Protein 5X83 (pdb70)

Foldseek 3Di:
DAAAEEFDDWDWDAEQFKIKIFTHHDPDPPDDFQWKKKAKDAVDRPPDIDTGGPPDGMDMGGRHHGFGKMKMKMWTGDPHGIYDIDIDIDTHHD/DDDFWPPWEWEADAQFKIKIFTHHPPDDVPFAKKKKKWKDQPPDDDPDIDIDIDRDRMDMGGRHQGQTKMKMWMWIDGDNDTDDIDDIYMYGYHAAAFAFFWPDWDWDADPPDGQKIKIFTGDGPRRRAQFAKKKKFKAQDPDDDRVPTDIDIGGSVDGMDMDHRHDAFGKMWMKMWTAHPHGTYDIDDIDIDTHHHPVVVD/DAAAAEFDDKDWDAEQFKIKIFTHHHPDPPDDFQWKKKAKDAVDRPPDIDIDGRPDGMDMGGRHHGFGKMKMKMWTGDPHGIYDIDIDIDTHHHD/DDFWDPWEWAADAQFKIKIFTDDVKKKKKWKDFPP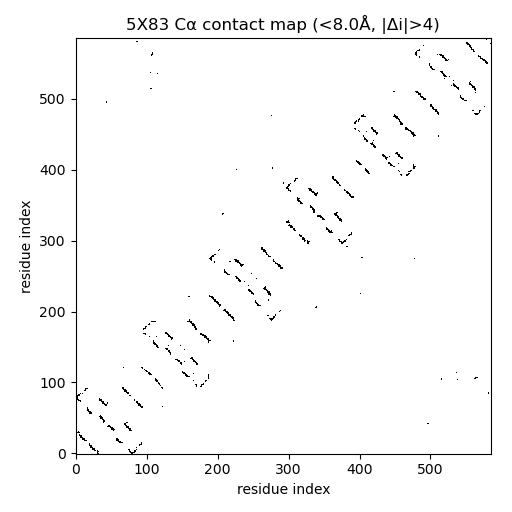DDDPDIDIDIDNDRMDMGGRHQGQGKMKMWMWMDDDNDIDDIDDIYIYHYHADAFAFFWPDWDWDADPPDAQKIKIFTHGGPRRRAQFAKKKKFKAQDDDDDRVPTDIDIGGSVDGMDMDHRHDAFGKMWIWMWTAHPHGTYDIDDIDIDTHYHPVVSDD

Nearest PDB structures (foldseek):
  5x83-assembly1_A  TM=1.005E+00  e=8.694E-17  Homo sapiens
  4plo-assembly1_B-2  TM=9.937E-01  e=1.028E-14  Mus musculus
  7ndg-assembly1_H  TM=9.822E-01  e=7.622E-13  Mus musculus
  7ne1-assembly1_B  TM=9.860E-01  e=5.764E-12  Mus musculus
  4pln-assembly1_D  TM=9.737E-01  e=3.431E-12  Mus musculus

Solvent-accessible surface area: 31955 Å² total; per-residue (Å²): 144,96,71,4,59,79,2,58,48,12,119,33,169,40,77,78,64,36,0,61,0,29,5,59,50,13,164,65,124,109,13,73,28,138,0,1,18,0,3,31,5,82,8,33,10,142,71,88,70,43,155,23,84,31,161,71,74,157,60,53,2,86,216,10,114,54,51,23,40,5,3,0,5,0,44,0,50,12,126,62,28,97,7,81,31,40,44,58,26,4,37,1,150,68,84,22,120,44,2,72,54,24,70,17,19,10,2,28,65,47,12,0,40,0,22,13,49,16,120,54,86,59,178,162,96,108,19,70,5,22,0,54,27,56,40,32,162,68,106,77,82,163,70,139,67,84,79,25,83,58,93,31,49,42,0,92,68,15,142,22,74,34,53,14,25,0,8,0,25,0,37,57,106,228,121,59,6,96,78,10,170,72,16,95,8,73,3,58,33,13,35,7,81,17,24,8,88,111,18,52,14,111,46,96,166,66,72,13,37,1,1,71,0,40,4,89,52,10,134,88,20,32,14,147,19,65,5,2,0,0,23,21,6,78,49,155,119,63,88,50,127,88,40,88,53,42,18,5,45,13,126,142,61,56,38,74,3,90,91,5,73,22,62,34,61,12,43,0,58,0,23,0,23,1,41,40,12,56,4,64,54,11,119,69,52,104,34,142,9,88,81,2,124,108,74,71,132,122,72,4,52,77,3,60,44,14,118,33,179,36,73,67,62,34,0,65,0,24,5,61,58,13,148,61,124,118,23,60,32,137,0,1,14,0,3,31,6,74,6,31,6,139,72,89,73,39,158,25,83,32,165,80,55,148,63,51,2,88,212,12,115,46,76,21,44,6,3,0,5,0,47,0,46,8,126,57,27,94,5,86,30,38,43,61,28,5,54,5,162,49,146,52,154,47,8,98,54,20,63,14,15,10,34,70,82,47,12,0,32,0,10,12,47,105,163,89,68,7,23,0,42,28,60,39,37,153,70,108,79,81,164,71,140,63,84,76,24,85,62,86,29,56,47,0,88,67,16,146,20,67,32,60,14,28,0,4,0,27,1,33,71,124,233,146,64,7,95,94,10,168,71,9,101,8,74,4,29,36,19,43,6,78,23,22,6,94,107,21,56,15,108,46,92,164,70,79,13,39,1,0,72,0,39,4,90,54,10,140,87,18,29,11,130,20,8,0,2,9,0,21,21,7,72,56,151,118,66,90,49,127,92,39,96,75,56,18,1,24,18,132,90,59,63,33,69,5,91,80,7,68,22,62,38,68,13,42,0,60,0,25,0,45,0,3,89,17,60,4,67,48,17,121,68,58,102,34,140,7,86,79,0,120,98,67,24,208

Structure (mmCIF, N/CA/C/O backbone):
data_5X83
#
_entry.id   5X83
#
_cell.length_a   53.459
_cell.length_b   126.971
_cell.length_c   57.162
_cell.angle_alpha   90.00
_cell.angle_beta   99.68
_cell.angle_gamma   90.00
#
_symmetry.space_group_name_H-M   'P 1 21 1'
#
loop_
_entity.id
_entity.type
_entity.pdbx_description
1 polymer 'Netrin receptor DCC'
2 polymer 'Netrin receptor DCC'
#
loop_
_atom_site.group_PDB
_atom_site.id
_atom_site.type_symbol
_atom_site.label_atom_id
_atom_site.label_alt_id
_atom_site.label_comp_id
_atom_site.label_asym_id
_atom_site.label_entity_id
_atom_site.label_seq_id
_atom_site.pdbx_PDB_ins_code
_atom_site.Cartn_x
_atom_site.Cartn_y
_atom_site.Cartn_z
_atom_site.occupancy
_atom_site.B_iso_or_equiv
_atom_site.auth_seq_id
_atom_site.auth_comp_id
_atom_site.auth_asym_id
_atom_site.auth_atom_id
_atom_site.pdbx_PDB_model_num
ATOM 1 N N . SER A 1 3 ? 30.179 39.224 84.046 1.00 56.25 723 SER A N 1
ATOM 2 C CA . SER A 1 3 ? 31.275 38.903 84.954 1.00 81.92 723 SER A CA 1
ATOM 3 C C . SER A 1 3 ? 31.452 37.394 85.103 1.00 106.34 723 SER A C 1
ATOM 4 O O . SER A 1 3 ? 32.474 36.927 85.606 1.00 110.12 723 SER A O 1
ATOM 7 N N . GLN A 1 4 ? 30.451 36.640 84.661 1.00 116.71 724 GLN A N 1
ATOM 8 C CA . GLN A 1 4 ? 30.480 35.183 84.750 1.00 113.29 724 GLN A CA 1
ATOM 9 C C . GLN A 1 4 ? 29.543 34.560 83.721 1.00 110.63 724 GLN A C 1
ATOM 10 O O . GLN A 1 4 ? 28.786 35.265 83.052 1.00 134.40 724 GLN A O 1
ATOM 16 N N . VAL A 1 5 ? 29.594 33.237 83.600 1.00 67.62 725 VAL A N 1
ATOM 17 C CA . VAL A 1 5 ? 28.765 32.521 82.637 1.00 55.48 725 VAL A CA 1
ATOM 18 C C . VAL A 1 5 ? 27.296 32.569 83.046 1.00 63.01 725 VAL A C 1
ATOM 19 O O . VAL A 1 5 ? 26.970 32.484 84.230 1.00 73.64 725 VAL A O 1
ATOM 23 N N . PRO A 1 6 ? 26.402 32.726 82.059 1.00 65.46 726 PRO A N 1
ATOM 24 C CA . PRO A 1 6 ? 24.968 32.882 82.317 1.00 71.16 726 PRO A CA 1
ATOM 25 C C . PRO A 1 6 ? 24.271 31.567 82.648 1.00 79.84 726 PRO A C 1
ATOM 26 O O . PRO A 1 6 ? 24.862 30.495 82.515 1.00 76.93 726 PRO A O 1
ATOM 30 N N . ASP A 1 7 ? 23.018 31.663 83.080 1.00 87.53 727 ASP A N 1
ATOM 31 C CA . ASP A 1 7 ? 22.242 30.490 83.456 1.00 90.42 727 ASP A CA 1
ATOM 32 C C . ASP A 1 7 ? 21.626 29.844 82.228 1.00 90.82 727 ASP A C 1
ATOM 33 O O . ASP A 1 7 ? 21.815 30.315 81.107 1.00 97.22 727 ASP A O 1
ATOM 38 N N . GLN A 1 8 ? 20.884 28.764 82.446 1.00 85.59 728 GLN A N 1
ATOM 39 C CA . GLN A 1 8 ? 20.130 28.144 81.370 1.00 73.29 728 GLN A CA 1
ATOM 40 C C . GLN A 1 8 ? 18.845 28.932 81.151 1.00 67.52 728 GLN A C 1
ATOM 41 O O . GLN A 1 8 ? 18.363 29.597 82.068 1.00 77.54 728 GLN A O 1
ATOM 47 N N . PRO A 1 9 ? 18.307 28.891 79.925 1.00 50.12 729 PRO A N 1
ATOM 48 C CA . PRO A 1 9 ? 17.062 29.612 79.643 1.00 46.19 729 PRO A CA 1
ATOM 49 C C . PRO A 1 9 ? 15.913 29.129 80.527 1.00 44.88 729 PRO A C 1
ATOM 50 O O . PRO A 1 9 ? 15.930 27.984 80.973 1.00 50.84 729 PRO A O 1
ATOM 54 N N . SER A 1 10 ? 14.932 29.994 80.769 1.00 51.04 730 SER A N 1
ATOM 55 C CA . SER A 1 10 ? 13.812 29.673 81.652 1.00 50.55 730 SER A CA 1
ATOM 56 C C . SER A 1 10 ? 12.866 28.630 81.058 1.00 52.70 730 SER A C 1
ATOM 57 O O . SER A 1 10 ? 12.555 27.630 81.705 1.00 58.64 730 SER A O 1
ATOM 60 N N . SER A 1 11 ? 12.403 28.867 79.834 1.00 44.49 731 SER A N 1
ATOM 61 C CA . SER A 1 11 ? 11.504 27.928 79.169 1.00 67.13 731 SER A CA 1
ATOM 62 C C . SER A 1 11 ? 11.838 27.778 77.689 1.00 66.28 731 SER A C 1
ATOM 63 O O . SER A 1 11 ? 12.264 28.734 77.044 1.00 66.31 731 SER A O 1
ATOM 66 N N . LEU A 1 12 ? 11.649 26.573 77.158 1.00 61.33 732 LEU A N 1
ATOM 67 C CA . LEU A 1 12 ? 11.859 26.329 75.734 1.00 58.30 732 LEU A CA 1
ATOM 68 C C . LEU A 1 12 ? 10.721 25.509 75.126 1.00 54.33 732 LEU A C 1
ATOM 69 O O . LEU A 1 12 ? 10.409 24.415 75.597 1.00 55.36 732 LEU A O 1
ATOM 74 N N . HIS A 1 13 ? 10.107 26.051 74.077 1.00 50.38 733 HIS A N 1
ATOM 75 C CA . HIS A 1 13 ? 9.031 25.366 73.367 1.00 65.86 733 HIS A CA 1
ATOM 76 C C . HIS A 1 13 ? 9.375 25.154 71.897 1.00 65.95 733 HIS A C 1
ATOM 77 O O . HIS A 1 13 ? 9.995 26.009 71.265 1.00 72.22 733 HIS A O 1
ATOM 84 N N . VAL A 1 14 ? 8.956 24.015 71.355 1.00 63.65 734 VAL A N 1
ATOM 85 C CA . VAL A 1 14 ? 9.181 23.709 69.947 1.00 56.79 734 VAL A CA 1
ATOM 86 C C . VAL A 1 14 ? 7.873 23.364 69.243 1.00 65.02 734 VAL A C 1
ATOM 87 O O . VAL A 1 14 ? 6.998 22.714 69.814 1.00 67.07 734 VAL A O 1
ATOM 91 N N . ARG A 1 15 ? 7.741 23.819 68.003 1.00 70.51 735 ARG A N 1
ATOM 92 C CA . ARG A 1 15 ? 6.552 23.544 67.212 1.00 76.93 735 ARG A CA 1
ATOM 93 C C . ARG A 1 15 ? 6.960 23.053 65.829 1.00 61.16 735 ARG A C 1
ATOM 94 O O . ARG A 1 15 ? 7.026 23.837 64.882 1.00 75.02 735 ARG A O 1
ATOM 102 N N . PRO A 1 16 ? 7.243 21.748 65.714 1.00 41.85 736 PRO A N 1
ATOM 103 C CA . PRO A 1 16 ? 7.725 21.143 64.467 1.00 47.96 736 PRO A CA 1
ATOM 104 C C . PRO A 1 16 ? 6.718 21.218 63.322 1.00 52.17 736 PRO A C 1
ATOM 105 O O . PRO A 1 16 ? 5.515 21.068 63.538 1.00 56.72 736 PRO A O 1
ATOM 109 N N . GLN A 1 17 ? 7.221 21.447 62.114 1.00 54.64 737 GLN A N 1
ATOM 110 C CA . GLN A 1 17 ? 6.389 21.467 60.918 1.00 62.39 737 GLN A CA 1
ATOM 111 C C . GLN A 1 17 ? 6.749 20.295 60.015 1.00 70.25 737 GLN A C 1
ATOM 112 O O . GLN A 1 17 ? 7.276 19.285 60.479 1.00 83.01 737 GLN A O 1
ATOM 118 N N . THR A 1 18 ? 6.462 20.430 58.725 1.00 73.19 738 THR A N 1
ATOM 119 C CA . THR A 1 18 ? 6.795 19.390 57.757 1.00 61.24 738 THR A CA 1
ATOM 120 C C . THR A 1 18 ? 8.247 19.494 57.292 1.00 55.99 738 THR A C 1
ATOM 121 O O . THR A 1 18 ? 8.841 18.508 56.860 1.00 49.25 738 THR A O 1
ATOM 125 N N . ASN A 1 19 ? 8.808 20.697 57.375 1.00 67.09 739 ASN A N 1
ATOM 126 C CA . ASN A 1 19 ? 10.198 20.934 57.001 1.00 65.37 739 ASN A CA 1
ATOM 127 C C . ASN A 1 19 ? 10.834 21.973 57.910 1.00 70.14 739 ASN A C 1
ATOM 128 O O . ASN A 1 19 ? 12.056 22.102 57.966 1.00 74.79 739 ASN A O 1
ATOM 133 N N . CYS A 1 20 ? 9.992 22.729 58.604 1.00 52.87 740 CYS A N 1
ATOM 134 C CA . CYS A 1 20 ? 10.469 23.724 59.550 1.00 43.38 740 CYS A CA 1
ATOM 135 C C . CYS A 1 20 ? 10.341 23.233 60.989 1.00 43.08 740 CYS A C 1
ATOM 136 O O . CYS A 1 20 ? 9.617 22.277 61.267 1.00 41.30 740 CYS A O 1
ATOM 139 N N . ILE A 1 21 ? 11.057 23.890 61.895 1.00 49.17 741 ILE A N 1
ATOM 140 C CA . ILE A 1 21 ? 10.856 23.716 63.331 1.00 48.32 741 ILE A CA 1
ATOM 141 C C . ILE A 1 21 ? 10.983 25.077 64.008 1.00 52.52 741 ILE A C 1
ATOM 142 O O . ILE A 1 21 ? 11.987 25.769 63.840 1.00 62.30 741 ILE A O 1
ATOM 147 N N . ILE A 1 22 ? 9.962 25.460 64.768 1.00 49.48 742 ILE A N 1
ATOM 148 C CA . ILE A 1 22 ? 9.923 26.782 65.387 1.00 63.91 742 ILE A CA 1
ATOM 149 C C . ILE A 1 22 ? 10.247 26.761 66.876 1.00 64.18 742 ILE A C 1
ATOM 150 O O . ILE A 1 22 ? 9.610 26.048 67.651 1.00 52.85 742 ILE A O 1
ATOM 155 N N . MET A 1 23 ? 11.234 27.555 67.273 1.00 62.04 743 MET A N 1
ATOM 156 C CA . MET A 1 23 ? 11.599 27.656 68.678 1.00 52.12 743 MET A CA 1
ATOM 157 C C . MET A 1 23 ? 11.072 28.937 69.306 1.00 60.06 743 MET A C 1
ATOM 158 O O . MET A 1 23 ? 11.077 29.999 68.683 1.00 44.14 743 MET A O 1
ATOM 163 N N . SER A 1 24 ? 10.627 28.827 70.550 1.00 63.26 744 SER A N 1
ATOM 164 C CA . SER A 1 24 ? 10.237 29.986 71.337 1.00 63.70 744 SER A CA 1
ATOM 165 C C . SER A 1 24 ? 10.765 29.814 72.754 1.00 55.52 744 SER A C 1
ATOM 166 O O . SER A 1 24 ? 10.470 28.822 73.419 1.00 68.23 744 SER A O 1
ATOM 169 N N . TRP A 1 25 ? 11.548 30.783 73.215 1.00 55.60 745 TRP A N 1
ATOM 170 C CA . TRP A 1 25 ? 12.147 30.687 74.537 1.00 54.89 745 TRP A CA 1
ATOM 171 C C . TRP A 1 25 ? 12.094 32.006 75.290 1.00 58.37 745 TRP A C 1
ATOM 172 O O . TRP A 1 25 ? 11.625 33.020 74.772 1.00 64.63 745 TRP A O 1
ATOM 183 N N . THR A 1 26 ? 12.585 31.974 76.523 1.00 61.96 746 THR A N 1
ATOM 184 C CA . THR A 1 26 ? 12.620 33.147 77.382 1.00 67.14 746 THR A CA 1
ATOM 185 C C . THR A 1 26 ? 13.960 33.189 78.122 1.00 65.15 746 THR A C 1
ATOM 186 O O . THR A 1 26 ? 14.515 32.143 78.462 1.00 44.89 746 THR A O 1
ATOM 190 N N . PRO A 1 27 ? 14.489 34.401 78.364 1.00 66.12 747 PRO A N 1
ATOM 191 C CA . PRO A 1 27 ? 15.802 34.605 78.992 1.00 71.11 747 PRO A CA 1
ATOM 192 C C . PRO A 1 27 ? 15.934 33.965 80.376 1.00 69.38 747 PRO A C 1
ATOM 193 O O . PRO A 1 27 ? 14.914 33.664 80.997 1.00 66.24 747 PRO A O 1
ATOM 197 N N . PRO A 1 28 ? 17.179 33.753 80.847 1.00 67.69 748 PRO A N 1
ATOM 198 C CA . PRO A 1 28 ? 17.435 33.160 82.165 1.00 69.92 748 PRO A CA 1
ATOM 199 C C . PRO A 1 28 ? 16.699 33.894 83.280 1.00 81.06 748 PRO A C 1
ATOM 200 O O . PRO A 1 28 ? 16.491 35.104 83.186 1.00 81.32 748 PRO A O 1
ATOM 204 N N . LEU A 1 29 ? 16.310 33.163 84.320 1.00 85.60 749 LEU A N 1
ATOM 205 C CA . LEU A 1 29 ? 15.531 33.738 85.410 1.00 84.36 749 LEU A CA 1
ATOM 206 C C . LEU A 1 29 ? 16.335 34.761 86.214 1.00 87.66 749 LEU A C 1
ATOM 207 O O . LEU A 1 29 ? 15.766 35.584 86.925 1.00 80.13 749 LEU A O 1
ATOM 212 N N . ASN A 1 30 ? 17.657 34.719 86.088 1.00 91.65 750 ASN A N 1
ATOM 213 C CA . ASN A 1 30 ? 18.513 35.671 86.786 1.00 100.49 750 ASN A CA 1
ATOM 214 C C . ASN A 1 30 ? 18.970 36.807 85.873 1.00 103.14 750 ASN A C 1
ATOM 215 O O . ASN A 1 30 ? 19.788 36.596 84.978 1.00 111.72 750 ASN A O 1
ATOM 220 N N . PRO A 1 31 ? 18.433 38.018 86.090 1.00 90.57 751 PRO A N 1
ATOM 221 C CA . PRO A 1 31 ? 18.707 39.167 85.219 1.00 82.17 751 PRO A CA 1
ATOM 222 C C . PRO A 1 31 ? 20.063 39.832 85.466 1.00 92.24 751 PRO A C 1
ATOM 223 O O . PRO A 1 31 ? 20.512 40.608 84.622 1.00 80.45 751 PRO A O 1
ATOM 227 N N . ASN A 1 32 ? 20.700 39.537 86.596 1.00 112.82 752 ASN A N 1
ATOM 228 C CA . ASN A 1 32 ? 21.962 40.185 86.954 1.00 123.16 752 ASN A CA 1
ATOM 229 C C . ASN A 1 32 ? 23.093 39.844 85.983 1.00 119.17 752 ASN A C 1
ATOM 230 O O . ASN A 1 32 ? 23.910 40.700 85.639 1.00 117.93 752 ASN A O 1
ATOM 235 N N . ILE A 1 33 ? 23.137 38.587 85.552 1.00 104.54 753 ILE A N 1
ATOM 236 C CA . ILE A 1 33 ? 24.178 38.113 84.648 1.00 86.91 753 ILE A CA 1
ATOM 237 C C . ILE A 1 33 ? 23.912 38.574 83.220 1.00 75.88 753 ILE A C 1
ATOM 238 O O . ILE A 1 33 ? 22.807 38.420 82.700 1.00 68.35 753 ILE A O 1
ATOM 243 N N . VAL A 1 34 ? 24.937 39.136 82.590 1.00 73.03 754 VAL A N 1
ATOM 244 C CA . VAL A 1 34 ? 24.800 39.680 81.247 1.00 74.45 754 VAL A CA 1
ATOM 245 C C . VAL A 1 34 ? 24.686 38.570 80.208 1.00 85.05 754 VAL A C 1
ATOM 246 O O . VAL A 1 34 ? 25.377 37.556 80.288 1.00 86.69 754 VAL A O 1
ATOM 250 N N . VAL A 1 35 ? 23.798 38.770 79.238 1.00 82.12 755 VAL A N 1
ATOM 251 C CA . VAL A 1 35 ? 23.620 37.822 78.147 1.00 77.98 755 VAL A CA 1
ATOM 252 C C . VAL A 1 35 ? 23.902 38.511 76.815 1.00 73.21 755 VAL A C 1
ATOM 253 O O . VAL A 1 35 ? 23.233 39.480 76.457 1.00 72.45 755 VAL A O 1
ATOM 257 N N . ARG A 1 36 ? 24.893 38.007 76.086 1.00 61.79 756 ARG A N 1
ATOM 258 C CA . ARG A 1 36 ? 25.289 38.605 74.815 1.00 64.94 756 ARG A CA 1
ATOM 259 C C . ARG A 1 36 ? 24.480 38.046 73.650 1.00 70.54 756 ARG A C 1
ATOM 260 O O . ARG A 1 36 ? 24.413 38.652 72.579 1.00 70.41 756 ARG A O 1
ATOM 268 N N . GLY A 1 37 ? 23.866 36.887 73.861 1.00 73.98 757 GLY A N 1
ATOM 269 C CA . GLY A 1 37 ? 23.088 36.241 72.821 1.00 71.10 757 GLY A CA 1
ATOM 270 C C . GLY A 1 37 ? 22.775 34.795 73.153 1.00 59.25 757 GLY A C 1
ATOM 271 O O . GLY A 1 37 ? 23.010 34.337 74.271 1.00 63.86 757 GLY A O 1
ATOM 272 N N . TYR A 1 38 ? 22.244 34.070 72.176 1.00 51.05 758 TYR A N 1
ATOM 273 C CA . TYR A 1 38 ? 21.922 32.665 72.374 1.00 44.37 758 TYR A CA 1
ATOM 274 C C . TYR A 1 38 ? 22.533 31.838 71.255 1.00 49.64 758 TYR A C 1
ATOM 275 O O . TYR A 1 38 ? 22.610 32.287 70.113 1.00 57.82 758 TYR A O 1
ATOM 284 N N . ILE A 1 39 ? 22.976 30.633 71.590 1.00 48.22 759 ILE A N 1
ATOM 285 C CA . ILE A 1 39 ? 23.543 29.739 70.593 1.00 43.94 759 ILE A CA 1
ATOM 286 C C . ILE A 1 39 ? 22.663 28.502 70.440 1.00 38.58 759 ILE A C 1
ATOM 287 O O . ILE A 1 39 ? 22.491 27.716 71.372 1.00 50.81 759 ILE A O 1
ATOM 292 N N . ILE A 1 40 ? 22.097 28.346 69.250 1.00 44.34 760 ILE A N 1
ATOM 293 C CA . ILE A 1 40 ? 21.203 27.234 68.962 1.00 48.46 760 ILE A CA 1
ATOM 294 C C . ILE A 1 40 ? 21.953 26.107 68.265 1.00 43.23 760 ILE A C 1
ATOM 295 O O . ILE A 1 40 ? 22.801 26.354 67.407 1.00 36.33 760 ILE A O 1
ATOM 300 N N . GLY A 1 41 ? 21.647 24.870 68.638 1.00 35.97 761 GLY A N 1
ATOM 301 C CA . GLY A 1 41 ? 22.219 23.726 67.956 1.00 40.81 761 GLY A CA 1
ATOM 302 C C . GLY A 1 41 ? 21.156 22.699 67.628 1.00 34.57 761 GLY A C 1
ATOM 303 O O . GLY A 1 41 ? 20.240 22.467 68.419 1.00 34.95 761 GLY A O 1
ATOM 304 N N . TYR A 1 42 ? 21.288 22.071 66.463 1.00 33.91 762 TYR A N 1
ATOM 305 C CA . TYR A 1 42 ? 20.341 21.050 66.038 1.00 33.24 762 TYR A CA 1
ATOM 306 C C . TYR A 1 42 ? 20.974 20.052 65.078 1.00 34.44 762 TYR A C 1
ATOM 307 O O . TYR A 1 42 ? 21.993 20.336 64.446 1.00 42.11 762 TYR A O 1
ATOM 316 N N . GLY A 1 43 ? 20.358 18.878 64.986 1.00 34.03 763 GLY A N 1
ATOM 317 C CA . GLY A 1 43 ? 20.815 17.814 64.112 1.00 42.50 763 GLY A CA 1
ATOM 318 C C . GLY A 1 43 ? 19.915 16.611 64.312 1.00 43.90 763 GLY A C 1
ATOM 319 O O . GLY A 1 43 ? 18.925 16.696 65.038 1.00 36.40 763 GLY A O 1
ATOM 320 N N . VAL A 1 44 ? 20.253 15.489 63.684 1.00 47.59 764 VAL A N 1
ATOM 321 C CA . VAL A 1 44 ? 19.545 14.242 63.946 1.00 43.35 764 VAL A CA 1
ATOM 322 C C . VAL A 1 44 ? 20.318 13.418 64.972 1.00 34.02 764 VAL A C 1
ATOM 323 O O . VAL A 1 44 ? 21.452 13.009 64.722 1.00 42.51 764 VAL A O 1
ATOM 327 N N . GLY A 1 45 ? 19.706 13.195 66.133 1.00 34.72 765 GLY A N 1
ATOM 328 C CA . GLY A 1 45 ? 20.337 12.439 67.203 1.00 30.43 765 GLY A CA 1
ATOM 329 C C . GLY A 1 45 ? 21.558 13.101 67.818 1.00 35.30 765 GLY A C 1
ATOM 330 O O . GLY A 1 45 ? 22.303 12.464 68.568 1.00 37.11 765 GLY A O 1
ATOM 331 N N . SER A 1 46 ? 21.759 14.379 67.508 1.00 43.89 766 SER A N 1
ATOM 332 C CA . SER A 1 46 ? 22.918 15.129 67.985 1.00 35.30 766 SER A CA 1
ATOM 333 C C . SER A 1 46 ? 22.718 16.621 67.750 1.00 38.48 766 SER A C 1
ATOM 334 O O . SER A 1 46 ? 22.269 17.023 66.683 1.00 45.38 766 SER A O 1
ATOM 337 N N . PRO A 1 47 ? 23.041 17.448 68.753 1.00 44.59 767 PRO A N 1
ATOM 338 C CA . PRO A 1 47 ? 22.905 18.899 68.619 1.00 48.23 767 PRO A CA 1
ATOM 339 C C . PRO A 1 47 ? 24.201 19.558 68.160 1.00 60.05 767 PRO A C 1
ATOM 340 O O . PRO A 1 47 ? 24.323 20.781 68.228 1.00 82.20 767 PRO A O 1
ATOM 344 N N . TYR A 1 48 ? 25.151 18.754 67.695 1.00 33.86 768 TYR A N 1
ATOM 345 C CA . TYR A 1 48 ? 26.450 19.269 67.278 1.00 34.28 768 TYR A CA 1
ATOM 346 C C . TYR A 1 48 ? 26.524 19.452 65.767 1.00 44.14 768 TYR A C 1
ATOM 347 O O . TYR A 1 48 ? 27.461 20.065 65.256 1.00 59.89 768 TYR A O 1
ATOM 356 N N . ALA A 1 49 ? 25.531 18.922 65.059 1.00 33.14 769 ALA A N 1
ATOM 357 C CA . ALA A 1 49 ? 25.530 18.931 63.600 1.00 56.93 769 ALA A CA 1
ATOM 358 C C . ALA A 1 49 ? 25.471 20.347 63.026 1.00 56.42 769 ALA A C 1
ATOM 359 O O . ALA A 1 49 ? 26.251 20.699 62.141 1.00 63.01 769 ALA A O 1
ATOM 361 N N . GLU A 1 50 ? 24.541 21.152 63.529 1.00 46.95 770 GLU A N 1
ATOM 362 C CA . GLU A 1 50 ? 24.366 22.517 63.042 1.00 50.61 770 GLU A CA 1
ATOM 363 C C . GLU A 1 50 ? 24.341 23.511 64.197 1.00 50.84 770 GLU A C 1
ATOM 364 O O . GLU A 1 50 ? 23.798 23.219 65.260 1.00 61.06 770 GLU A O 1
ATOM 370 N N . THR A 1 51 ? 24.925 24.687 63.986 1.00 35.33 771 THR A N 1
ATOM 371 C CA . THR A 1 51 ? 25.013 25.685 65.046 1.00 43.86 771 THR A CA 1
ATOM 372 C C . THR A 1 51 ? 24.849 27.114 64.528 1.00 41.50 771 THR A C 1
ATOM 373 O O . THR A 1 51 ? 25.578 27.551 63.636 1.00 36.29 771 THR A O 1
ATOM 377 N N . VAL A 1 52 ? 23.874 27.830 65.084 1.00 40.30 772 VAL A N 1
ATOM 378 C CA . VAL A 1 52 ? 23.697 29.250 64.793 1.00 46.45 772 VAL A CA 1
ATOM 379 C C . VAL A 1 52 ? 23.684 30.046 66.097 1.00 37.72 772 VAL A C 1
ATOM 380 O O . VAL A 1 52 ? 23.255 29.547 67.137 1.00 37.77 772 VAL A O 1
ATOM 384 N N . ARG A 1 53 ? 24.178 31.276 66.046 1.00 38.39 773 ARG A N 1
ATOM 385 C CA . ARG A 1 53 ? 24.161 32.148 67.214 1.00 42.23 773 ARG A CA 1
ATOM 386 C C . ARG A 1 53 ? 23.366 33.411 66.912 1.00 46.33 773 ARG A C 1
ATOM 387 O O . ARG A 1 53 ? 23.583 34.063 65.890 1.00 39.58 773 ARG A O 1
ATOM 395 N N . VAL A 1 54 ? 22.447 33.754 67.809 1.00 49.19 774 VAL A N 1
ATOM 396 C CA . VAL A 1 54 ? 21.522 34.853 67.568 1.00 56.54 774 VAL A CA 1
ATOM 397 C C . VAL A 1 54 ? 21.592 35.936 68.640 1.00 57.43 774 VAL A C 1
ATOM 398 O O . VAL A 1 54 ? 22.310 35.806 69.632 1.00 41.76 774 VAL A O 1
ATOM 402 N N . ASP A 1 55 ? 20.824 37.001 68.427 1.00 64.19 775 ASP A N 1
ATOM 403 C CA . ASP A 1 55 ? 20.841 38.175 69.294 1.00 68.45 775 ASP A CA 1
ATOM 404 C C . ASP A 1 55 ? 20.211 37.894 70.657 1.00 71.08 775 ASP A C 1
ATOM 405 O O . ASP A 1 55 ? 19.349 37.026 70.791 1.00 76.84 775 ASP A O 1
ATOM 410 N N . SER A 1 56 ? 20.654 38.642 71.663 1.00 59.00 776 SER A N 1
ATOM 411 C CA . SER A 1 56 ? 20.143 38.514 73.025 1.00 53.23 776 SER A CA 1
ATOM 412 C C . SER A 1 56 ? 18.671 38.907 73.135 1.00 46.97 776 SER A C 1
ATOM 413 O O . SER A 1 56 ? 18.008 38.590 74.123 1.00 49.54 776 SER A O 1
ATOM 416 N N . LYS A 1 57 ? 18.165 39.602 72.122 1.00 47.97 777 LYS A N 1
ATOM 417 C CA . LYS A 1 57 ? 16.803 40.120 72.163 1.00 55.58 777 LYS A CA 1
ATOM 418 C C . LYS A 1 57 ? 15.832 39.235 71.376 1.00 54.86 777 LYS A C 1
ATOM 419 O O . LYS A 1 57 ? 14.648 39.547 71.268 1.00 57.75 777 LYS A O 1
ATOM 425 N N . GLN A 1 58 ? 16.325 38.123 70.842 1.00 62.29 778 GLN A N 1
ATOM 426 C CA . GLN A 1 58 ? 15.459 37.217 70.095 1.00 61.23 778 GLN A CA 1
ATOM 427 C C . GLN A 1 58 ? 14.798 36.191 71.005 1.00 54.51 778 GLN A C 1
ATOM 428 O O . GLN A 1 58 ? 15.427 35.652 71.916 1.00 42.52 778 GLN A O 1
ATOM 434 N N . ARG A 1 59 ? 13.521 35.927 70.750 1.00 56.41 779 ARG A N 1
ATOM 435 C CA . ARG A 1 59 ? 12.779 34.937 71.516 1.00 56.25 779 ARG A CA 1
ATOM 436 C C . ARG A 1 59 ? 12.216 33.869 70.587 1.00 41.29 779 ARG A C 1
ATOM 437 O O . ARG A 1 59 ? 11.766 32.818 71.038 1.00 42.75 779 ARG A O 1
ATOM 445 N N . TYR A 1 60 ? 12.245 34.150 69.288 1.00 40.84 780 TYR A N 1
ATOM 446 C CA . TYR A 1 60 ? 11.725 33.229 68.283 1.00 40.04 780 TYR A CA 1
ATOM 447 C C . TYR A 1 60 ? 12.763 32.933 67.212 1.00 49.47 780 TYR A C 1
ATOM 448 O O . TYR A 1 60 ? 13.466 33.833 66.751 1.00 52.27 780 TYR A O 1
ATOM 457 N N . TYR A 1 61 ? 12.859 31.668 66.818 1.00 38.49 781 TYR A N 1
ATOM 458 C CA . TYR A 1 61 ? 13.725 31.285 65.712 1.00 37.81 781 TYR A CA 1
ATOM 459 C C . TYR A 1 61 ? 13.085 30.179 64.883 1.00 37.11 781 TYR A C 1
ATOM 460 O O . TYR A 1 61 ? 12.504 29.238 65.422 1.00 36.89 781 TYR A O 1
ATOM 469 N N . SER A 1 62 ? 13.199 30.299 63.566 1.00 36.81 782 SER A N 1
ATOM 470 C CA . SER A 1 62 ? 12.618 29.322 62.661 1.00 53.93 782 SER A CA 1
ATOM 471 C C . SER A 1 62 ? 13.713 28.514 61.977 1.00 55.94 782 SER A C 1
ATOM 472 O O . SER A 1 62 ? 14.508 29.056 61.209 1.00 51.74 782 SER A O 1
ATOM 475 N N . ILE A 1 63 ? 13.755 27.216 62.262 1.00 59.49 783 ILE A N 1
ATOM 476 C CA . ILE A 1 63 ? 14.739 26.339 61.643 1.00 51.57 783 ILE A CA 1
ATOM 477 C C . ILE A 1 63 ? 14.211 25.838 60.307 1.00 60.70 783 ILE A C 1
ATOM 478 O O . ILE A 1 63 ? 13.129 25.261 60.234 1.00 68.82 783 ILE A O 1
ATOM 483 N N . GLU A 1 64 ? 14.986 26.060 59.251 1.00 58.16 784 GLU A N 1
ATOM 484 C CA . GLU A 1 64 ? 14.535 25.779 57.895 1.00 60.12 784 GLU A CA 1
ATOM 485 C C . GLU A 1 64 ? 15.315 24.631 57.262 1.00 56.75 784 GLU A C 1
ATOM 486 O O . GLU A 1 64 ? 16.345 24.203 57.788 1.00 47.82 784 GLU A O 1
ATOM 492 N N . ARG A 1 65 ? 14.803 24.141 56.135 1.00 60.92 785 ARG A N 1
ATOM 493 C CA . ARG A 1 65 ? 15.491 23.152 55.307 1.00 55.62 785 ARG A CA 1
ATOM 494 C C . ARG A 1 65 ? 15.792 21.842 56.038 1.00 44.05 785 ARG A C 1
ATOM 495 O O . ARG A 1 65 ? 16.809 21.201 55.777 1.00 38.53 785 ARG A O 1
ATOM 503 N N . LEU A 1 66 ? 14.908 21.453 56.951 1.00 58.51 786 LEU A N 1
ATOM 504 C CA . LEU A 1 66 ? 15.033 20.171 57.643 1.00 62.98 786 LEU A CA 1
ATOM 505 C C . LEU A 1 66 ? 14.393 19.035 56.848 1.00 77.50 786 LEU A C 1
ATOM 506 O O . LEU A 1 66 ? 13.461 19.257 56.074 1.00 8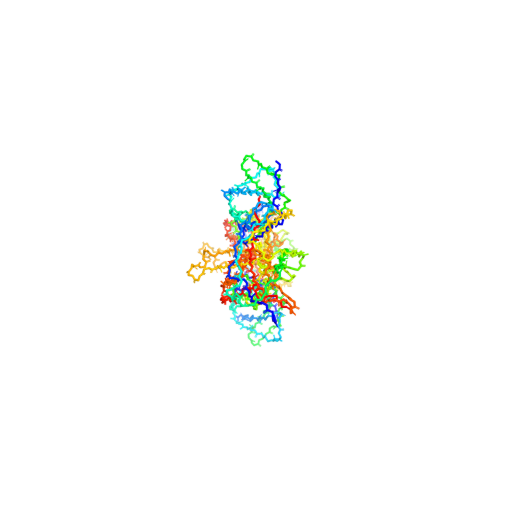6.85 786 LEU A O 1
ATOM 511 N N . GLU A 1 67 ? 14.893 17.818 57.049 1.00 74.93 787 GLU A N 1
ATOM 512 C CA . GLU A 1 67 ? 14.366 16.645 56.357 1.00 67.20 787 GLU A CA 1
ATOM 513 C C . GLU A 1 67 ? 13.050 16.204 56.983 1.00 63.15 787 GLU A C 1
ATOM 514 O O . GLU A 1 67 ? 12.897 16.219 58.204 1.00 66.25 787 GLU A O 1
ATOM 520 N N . SER A 1 68 ? 12.105 15.805 56.138 1.00 64.65 788 SER A N 1
ATOM 521 C CA . SER A 1 68 ? 10.785 15.391 56.598 1.00 46.76 788 SER A CA 1
ATOM 522 C C . SER A 1 68 ? 10.818 14.068 57.356 1.00 47.25 788 SER A C 1
ATOM 523 O O . SER A 1 68 ? 11.600 13.176 57.029 1.00 50.95 788 SER A O 1
ATOM 526 N N . SER A 1 69 ? 9.959 13.958 58.367 1.00 66.47 789 SER A N 1
ATOM 527 C CA . SER A 1 69 ? 9.826 12.749 59.181 1.00 63.58 789 SER A CA 1
ATOM 528 C C . SER A 1 69 ? 11.147 12.274 59.780 1.00 62.06 789 SER A C 1
ATOM 529 O O . SER A 1 69 ? 11.639 11.199 59.438 1.00 77.71 789 SER A O 1
ATOM 532 N N . SER A 1 70 ? 11.716 13.072 60.677 1.00 47.60 790 SER A N 1
ATOM 533 C CA . SER A 1 70 ? 12.970 12.708 61.328 1.00 33.47 790 SER A CA 1
ATOM 534 C C . SER A 1 70 ? 12.996 13.165 62.785 1.00 29.47 790 SER A C 1
ATOM 535 O O . SER A 1 70 ? 12.298 14.107 63.159 1.00 33.39 790 SER A O 1
ATOM 538 N N . HIS A 1 71 ? 13.807 12.494 63.600 1.00 47.19 791 HIS A N 1
ATOM 539 C CA . HIS A 1 71 ? 13.916 12.812 65.023 1.00 40.23 791 HIS A CA 1
ATOM 540 C C . HIS A 1 71 ? 15.074 13.767 65.287 1.00 41.88 791 HIS A C 1
ATOM 541 O O . HIS A 1 71 ? 16.234 13.353 65.330 1.00 44.29 791 HIS A O 1
ATOM 548 N N . TYR A 1 72 ? 14.751 15.043 65.478 1.00 35.14 792 TYR A N 1
ATOM 549 C CA . TYR A 1 72 ? 15.768 16.064 65.695 1.00 32.45 792 TYR A CA 1
ATOM 550 C C . TYR A 1 72 ? 16.004 16.351 67.174 1.00 36.36 792 TYR A C 1
ATOM 551 O O . TYR A 1 72 ? 15.101 16.220 67.999 1.00 31.85 792 TYR A O 1
ATOM 560 N N . VAL A 1 73 ? 17.232 16.743 67.497 1.00 40.35 793 VAL A N 1
ATOM 561 C CA . VAL A 1 73 ? 17.595 17.127 68.855 1.00 32.51 793 VAL A CA 1
ATOM 562 C C . VAL A 1 73 ? 18.053 18.578 68.859 1.00 41.81 793 VAL A C 1
ATOM 563 O O . VAL A 1 73 ? 18.965 18.949 68.123 1.00 48.04 793 VAL A O 1
ATOM 567 N N . ILE A 1 74 ? 17.423 19.396 69.696 1.00 45.52 794 ILE A N 1
ATOM 568 C CA . ILE A 1 74 ? 17.696 20.827 69.706 1.00 34.34 794 ILE A CA 1
ATOM 569 C C . ILE A 1 74 ? 18.258 21.290 71.044 1.00 35.18 794 ILE A C 1
ATOM 570 O O . ILE A 1 74 ? 17.695 20.998 72.096 1.00 38.26 794 ILE A O 1
ATOM 575 N N . SER A 1 75 ? 19.371 22.012 70.998 1.00 35.53 795 SER A N 1
ATOM 576 C CA . SER A 1 75 ? 19.960 22.580 72.202 1.00 36.44 795 SER A CA 1
ATOM 577 C C . SER A 1 75 ? 19.852 24.097 72.162 1.00 57.04 795 SER A C 1
ATOM 578 O O . SER A 1 75 ? 19.759 24.691 71.089 1.00 56.63 795 SER A O 1
ATOM 581 N N . LEU A 1 76 ? 19.870 24.720 73.334 1.00 63.84 796 LEU A N 1
ATOM 582 C CA . LEU A 1 76 ? 19.825 26.172 73.422 1.00 49.07 796 LEU A CA 1
ATOM 583 C C . LEU A 1 76 ? 20.613 26.659 74.627 1.00 47.93 796 LEU A C 1
ATOM 584 O O . LEU A 1 76 ? 20.325 26.282 75.762 1.00 56.78 796 LEU A O 1
ATOM 589 N N . LYS A 1 77 ? 21.605 27.505 74.376 1.00 40.09 797 LYS A N 1
ATOM 590 C CA . LYS A 1 77 ? 22.428 28.042 75.447 1.00 46.93 797 LYS A CA 1
ATOM 591 C C . LYS A 1 77 ? 22.576 29.548 75.315 1.00 54.84 797 LYS A C 1
ATOM 592 O O . LYS A 1 77 ? 22.611 30.086 74.209 1.00 59.84 797 LYS A O 1
ATOM 598 N N . ALA A 1 78 ? 22.672 30.221 76.454 1.00 53.88 798 ALA A N 1
ATOM 599 C CA . ALA A 1 78 ? 22.972 31.641 76.468 1.00 59.03 798 ALA A CA 1
ATOM 600 C C . ALA A 1 78 ? 24.463 31.791 76.734 1.00 58.51 798 ALA A C 1
ATOM 601 O O . ALA A 1 78 ? 25.059 30.959 77.423 1.00 59.19 798 ALA A O 1
ATOM 603 N N . PHE A 1 79 ? 25.069 32.837 76.182 1.00 51.37 799 PHE A N 1
ATOM 604 C CA . PHE A 1 79 ? 26.501 33.040 76.355 1.00 48.43 799 PHE A CA 1
ATOM 605 C C . PHE A 1 79 ? 26.856 34.506 76.564 1.00 50.08 799 PHE A C 1
ATOM 606 O O . PHE A 1 79 ? 26.117 35.406 76.160 1.00 58.60 799 PHE A O 1
ATOM 614 N N . ASN A 1 80 ? 27.994 34.728 77.212 1.00 51.74 800 ASN A N 1
ATOM 615 C CA . ASN A 1 80 ? 28.562 36.061 77.368 1.00 48.60 800 ASN A CA 1
ATOM 616 C C . ASN A 1 80 ? 30.087 36.015 77.353 1.00 49.83 800 ASN A C 1
ATOM 617 O O . ASN A 1 80 ? 30.680 34.987 77.025 1.00 64.09 800 ASN A O 1
ATOM 622 N N . ASN A 1 81 ? 30.713 37.129 77.717 1.00 49.89 801 ASN A N 1
ATOM 623 C CA . ASN A 1 81 ? 32.158 37.275 77.601 1.00 63.36 801 ASN A CA 1
ATOM 624 C C . ASN A 1 81 ? 32.964 36.277 78.436 1.00 67.97 801 ASN A C 1
ATOM 625 O O . ASN A 1 81 ? 34.151 36.070 78.183 1.00 66.34 801 ASN A O 1
ATOM 630 N N . ALA A 1 82 ? 32.326 35.666 79.428 1.00 75.70 802 ALA A N 1
ATOM 631 C CA . ALA A 1 82 ? 32.990 34.662 80.258 1.00 76.12 802 ALA A CA 1
ATOM 632 C C . ALA A 1 82 ? 33.084 33.294 79.581 1.00 73.84 802 ALA A C 1
ATOM 633 O O . ALA A 1 82 ? 34.125 32.637 79.633 1.00 78.40 802 ALA A O 1
ATOM 635 N N . GLY A 1 83 ? 31.997 32.873 78.942 1.00 68.52 803 GLY A N 1
ATOM 636 C CA . GLY A 1 83 ? 31.923 31.547 78.356 1.00 69.64 803 GLY A CA 1
ATOM 637 C C . GLY A 1 83 ? 30.506 31.171 77.965 1.00 74.69 803 GLY A C 1
ATOM 638 O O . GLY A 1 83 ? 29.689 32.038 77.653 1.00 46.81 803 GLY A O 1
ATOM 639 N N . GLU A 1 84 ? 30.215 29.874 77.981 1.00 83.11 804 GLU A N 1
ATOM 640 C CA . GLU A 1 84 ? 28.881 29.384 77.653 1.00 76.78 804 GLU A CA 1
ATOM 641 C C . GLU A 1 84 ? 28.219 28.757 78.875 1.00 73.67 804 GLU A C 1
ATOM 642 O O . GLU A 1 84 ? 28.885 28.132 79.699 1.00 77.28 804 GLU A O 1
ATOM 648 N N . GLY A 1 85 ? 26.905 28.928 78.985 1.00 71.87 805 GLY A N 1
ATOM 649 C CA . GLY A 1 85 ? 26.155 28.399 80.111 1.00 70.13 805 GLY A CA 1
ATOM 650 C C . GLY A 1 85 ? 25.633 26.996 79.870 1.00 66.97 805 GLY A C 1
ATOM 651 O O . GLY A 1 85 ? 25.692 26.488 78.751 1.00 62.29 805 GLY A O 1
ATOM 652 N N . VAL A 1 86 ? 25.127 26.370 80.930 1.00 70.39 806 VAL A N 1
ATOM 653 C CA . VAL A 1 86 ? 24.506 25.050 80.838 1.00 65.41 806 VAL A CA 1
ATOM 654 C C . VAL A 1 86 ? 23.333 25.066 79.853 1.00 56.04 806 VAL A C 1
ATOM 655 O O . VAL A 1 86 ? 22.495 25.968 79.891 1.00 52.99 806 VAL A O 1
ATOM 659 N N . PRO A 1 87 ? 23.287 24.076 78.947 1.00 51.17 807 PRO A N 1
ATOM 660 C CA . PRO A 1 87 ? 22.281 24.069 77.879 1.00 53.30 807 PRO A CA 1
ATOM 661 C C . PRO A 1 87 ? 20.922 23.520 78.308 1.00 48.50 807 PRO A C 1
ATOM 662 O O . PRO A 1 87 ? 20.823 22.787 79.291 1.00 54.22 807 PRO A O 1
ATOM 666 N N . LEU A 1 88 ? 19.888 23.888 77.558 1.00 51.64 808 LEU A N 1
ATOM 667 C CA . LEU A 1 88 ? 18.580 23.252 77.655 1.00 56.09 808 LEU A CA 1
ATOM 668 C C . LEU A 1 88 ? 18.375 22.362 76.438 1.00 61.40 808 LEU A C 1
ATOM 669 O O . LEU A 1 88 ? 18.739 22.736 75.324 1.00 72.24 808 LEU A O 1
ATOM 674 N N . TYR A 1 89 ? 17.800 21.185 76.649 1.00 61.76 809 TYR A N 1
ATOM 675 C CA . TYR A 1 89 ? 17.584 20.251 75.552 1.00 37.23 809 TYR A CA 1
ATOM 676 C C . TYR A 1 89 ? 16.103 19.994 75.297 1.00 36.94 809 TYR A C 1
ATOM 677 O O . TYR A 1 89 ? 15.297 19.977 76.225 1.00 67.84 809 TYR A O 1
ATOM 686 N N . GLU A 1 90 ? 15.756 19.790 74.030 1.00 36.10 810 GLU A N 1
ATOM 687 C CA . GLU A 1 90 ? 14.378 19.522 73.633 1.00 39.03 810 GLU A CA 1
ATOM 688 C C . GLU A 1 90 ? 14.341 18.619 72.405 1.00 34.80 810 GLU A C 1
ATOM 689 O O . GLU A 1 90 ? 15.059 18.847 71.433 1.00 34.36 810 GLU A O 1
ATOM 695 N N . SER A 1 91 ? 13.514 17.582 72.461 1.00 42.51 811 SER A N 1
ATOM 696 C CA . SER A 1 91 ? 13.343 16.686 71.326 1.00 46.94 811 SER A CA 1
ATOM 697 C C . SER A 1 91 ? 12.159 17.107 70.460 1.00 40.32 811 SER A C 1
ATOM 698 O O . SER A 1 91 ? 11.083 17.414 70.974 1.00 51.41 811 SER A O 1
ATOM 701 N N . ALA A 1 92 ? 12.361 17.125 69.148 1.00 32.90 812 ALA A N 1
ATOM 702 C CA . ALA A 1 92 ? 11.297 17.485 68.218 1.00 32.85 812 ALA A CA 1
ATOM 703 C C . ALA A 1 92 ? 11.312 16.574 66.995 1.00 45.65 812 ALA A C 1
ATOM 704 O O . ALA A 1 92 ? 12.371 16.286 66.437 1.00 49.45 812 ALA A O 1
ATOM 706 N N . THR A 1 93 ? 10.133 16.120 66.584 1.00 31.98 813 THR A N 1
ATOM 707 C CA . THR A 1 93 ? 10.021 15.219 65.443 1.00 56.89 813 THR A CA 1
ATOM 708 C C . THR A 1 93 ? 9.278 15.873 64.280 1.00 45.62 813 THR A C 1
ATOM 709 O O . THR A 1 93 ? 8.174 16.392 64.448 1.00 47.87 813 THR A O 1
ATOM 713 N N . THR A 1 94 ? 9.896 15.851 63.103 1.00 31.05 814 THR A N 1
ATOM 714 C CA . THR A 1 94 ? 9.302 16.438 61.906 1.00 39.55 814 THR A CA 1
ATOM 715 C C . THR A 1 94 ? 8.106 15.623 61.415 1.00 50.43 814 THR A C 1
ATOM 716 O O . THR A 1 94 ? 8.122 14.392 61.473 1.00 55.10 814 THR A O 1
ATOM 720 N N . ARG A 1 95 ? 7.073 16.308 60.930 1.00 50.47 815 ARG A N 1
ATOM 721 C CA . ARG A 1 95 ? 5.881 15.636 60.415 1.00 57.35 815 ARG A CA 1
ATOM 722 C C . ARG A 1 95 ? 6.054 15.205 58.959 1.00 63.12 815 ARG A C 1
ATOM 723 O O . ARG A 1 95 ? 6.271 16.035 58.077 1.00 53.50 815 ARG A O 1
ATOM 731 N N . GLY A 1 96 ? 5.959 13.901 58.716 1.00 77.29 816 GLY A N 1
ATOM 732 C CA . GLY A 1 96 ? 6.109 13.357 57.378 1.00 75.14 816 GLY A CA 1
ATOM 733 C C . GLY A 1 96 ? 5.013 13.795 56.426 1.00 74.05 816 GLY A C 1
ATOM 734 O O . GLY A 1 96 ? 4.804 13.178 55.381 1.00 77.60 816 GLY A O 1
ATOM 735 N N . GLY B 2 1 ? 1.313 4.946 42.678 1.00 62.68 837 GLY B N 1
ATOM 736 C CA . GLY B 2 1 ? 2.649 4.378 42.662 1.00 71.58 837 GLY B CA 1
ATOM 737 C C . GLY B 2 1 ? 3.401 4.597 43.962 1.00 81.72 837 GLY B C 1
ATOM 738 O O . GLY B 2 1 ? 4.350 5.381 44.017 1.00 75.23 837 GLY B O 1
ATOM 739 N N . MET B 2 2 ? 2.975 3.900 45.011 1.00 89.16 838 MET B N 1
ATOM 740 C CA . MET B 2 2 ? 3.614 4.003 46.320 1.00 85.24 838 MET B CA 1
ATOM 741 C C . MET B 2 2 ? 4.786 3.040 46.467 1.00 91.18 838 MET B C 1
ATOM 742 O O . MET B 2 2 ? 4.997 2.166 45.626 1.00 106.28 838 MET B O 1
ATOM 747 N N . LEU B 2 3 ? 5.549 3.211 47.542 1.00 80.11 839 LEU B N 1
ATOM 748 C CA . LEU B 2 3 ? 6.659 2.315 47.842 1.00 73.91 839 LEU B CA 1
ATOM 749 C C . LEU B 2 3 ? 6.191 1.046 48.545 1.00 66.68 839 LEU B C 1
ATOM 750 O O . LEU B 2 3 ? 5.514 1.111 49.572 1.00 63.89 839 LEU B O 1
ATOM 755 N N . PRO B 2 4 ? 6.552 -0.117 47.986 1.00 50.24 840 PRO B N 1
ATOM 756 C CA . PRO B 2 4 ? 6.252 -1.411 48.604 1.00 49.64 840 PRO B CA 1
ATOM 757 C C . PRO B 2 4 ? 7.070 -1.614 49.873 1.00 46.61 840 PRO B C 1
ATOM 758 O O . PRO B 2 4 ? 8.179 -1.088 49.965 1.00 48.47 840 PRO B O 1
ATOM 762 N N . PRO B 2 5 ? 6.532 -2.365 50.843 1.00 40.68 841 PRO B N 1
ATOM 763 C CA . PRO B 2 5 ? 7.263 -2.615 52.090 1.00 40.73 841 PRO B CA 1
ATOM 764 C C . PRO B 2 5 ? 8.544 -3.410 51.852 1.00 47.88 841 PRO B C 1
ATOM 765 O O . PRO B 2 5 ? 8.634 -4.156 50.880 1.00 44.09 841 PRO B O 1
ATOM 769 N N . VAL B 2 6 ? 9.525 -3.240 52.731 1.00 53.70 842 VAL B N 1
ATOM 770 C CA . VAL B 2 6 ? 10.810 -3.911 52.577 1.00 55.74 842 VAL B CA 1
ATOM 771 C C . VAL B 2 6 ? 11.115 -4.747 53.811 1.00 48.85 842 VAL B C 1
ATOM 772 O O . VAL B 2 6 ? 10.442 -4.615 54.832 1.00 58.02 842 VAL B O 1
ATOM 776 N N . GLY B 2 7 ? 12.132 -5.598 53.722 1.00 32.29 843 GLY B N 1
ATOM 777 C CA . GLY B 2 7 ? 12.518 -6.427 54.851 1.00 28.09 843 GLY B CA 1
ATOM 778 C C . GLY B 2 7 ? 11.453 -7.449 55.203 1.00 39.73 843 GLY B C 1
ATOM 779 O O . GLY B 2 7 ? 11.313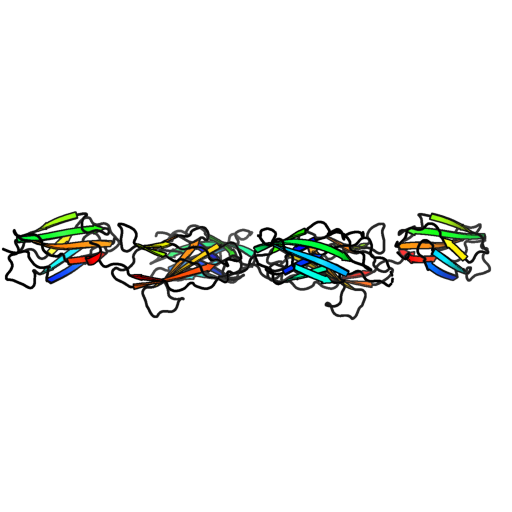 -7.841 56.362 1.00 32.91 843 GLY B O 1
ATOM 780 N N . VAL B 2 8 ? 10.696 -7.866 54.193 1.00 58.84 844 VAL B N 1
ATOM 781 C CA . VAL B 2 8 ? 9.636 -8.854 54.358 1.00 53.10 844 VAL B CA 1
ATOM 782 C C . VAL B 2 8 ? 10.223 -10.186 54.791 1.00 46.53 844 VAL B C 1
ATOM 783 O O . VAL B 2 8 ? 11.128 -10.711 54.145 1.00 23.54 844 VAL B O 1
ATOM 787 N N . GLN B 2 9 ? 9.703 -10.734 55.884 1.00 51.54 845 GLN B N 1
ATOM 788 C CA . GLN B 2 9 ? 10.204 -11.999 56.400 1.00 58.06 845 GLN B CA 1
ATOM 789 C C . GLN B 2 9 ? 9.057 -12.949 56.722 1.00 51.22 845 GLN B C 1
ATOM 790 O O . GLN B 2 9 ? 8.068 -12.553 57.335 1.00 54.69 845 GLN B O 1
ATOM 796 N N . ALA B 2 10 ? 9.189 -14.204 56.306 1.00 41.66 846 ALA B N 1
ATOM 797 C CA . ALA B 2 10 ? 8.167 -15.205 56.590 1.00 46.27 846 ALA B CA 1
ATOM 798 C C . ALA B 2 10 ? 8.756 -16.361 57.389 1.00 44.75 846 ALA B C 1
ATOM 799 O O . ALA B 2 10 ? 9.654 -17.056 56.913 1.00 45.36 846 ALA B O 1
ATOM 801 N N . VAL B 2 11 ? 8.253 -16.566 58.602 1.00 43.86 847 VAL B N 1
ATOM 802 C CA . VAL B 2 11 ? 8.766 -17.622 59.470 1.00 35.08 847 VAL B CA 1
ATOM 803 C C . VAL B 2 11 ? 7.691 -18.647 59.814 1.00 34.77 847 VAL B C 1
ATOM 804 O O . VAL B 2 11 ? 6.641 -18.301 60.354 1.00 32.36 847 VAL B O 1
ATOM 808 N N . ALA B 2 12 ? 7.963 -19.909 59.504 1.00 44.97 848 ALA B N 1
ATOM 809 C CA . ALA B 2 12 ? 7.025 -20.982 59.801 1.00 52.53 848 ALA B CA 1
ATOM 810 C C . ALA B 2 12 ? 6.935 -21.221 61.306 1.00 43.79 848 ALA B C 1
ATOM 811 O O . ALA B 2 12 ? 7.952 -21.410 61.973 1.00 40.49 848 ALA B O 1
ATOM 813 N N . LEU B 2 13 ? 5.715 -21.219 61.835 1.00 34.07 849 LEU B N 1
ATOM 814 C CA . LEU B 2 13 ? 5.505 -21.502 63.250 1.00 51.22 849 LEU B CA 1
ATOM 815 C C . LEU B 2 13 ? 5.252 -22.987 63.479 1.00 60.00 849 LEU B C 1
ATOM 816 O O . LEU B 2 13 ? 6.184 -23.760 63.699 1.00 60.17 849 LEU B O 1
ATOM 821 N N . THR B 2 14 ? 3.983 -23.378 63.418 1.00 60.00 850 THR B N 1
ATOM 822 C CA . THR B 2 14 ? 3.603 -24.777 63.565 1.00 60.84 850 THR B CA 1
ATOM 823 C C . THR B 2 14 ? 3.652 -25.492 62.220 1.00 54.65 850 THR B C 1
ATOM 824 O O . THR B 2 14 ? 4.428 -25.124 61.338 1.00 52.13 850 THR B O 1
ATOM 828 N N . HIS B 2 15 ? 2.831 -26.525 62.071 1.00 65.47 851 HIS B N 1
ATOM 829 C CA . HIS B 2 15 ? 2.765 -27.268 60.821 1.00 63.34 851 HIS B CA 1
ATOM 830 C C . HIS B 2 15 ? 1.691 -26.696 59.902 1.00 72.25 851 HIS B C 1
ATOM 831 O O . HIS B 2 15 ? 1.547 -27.126 58.759 1.00 79.48 851 HIS B O 1
ATOM 838 N N . ASP B 2 16 ? 0.934 -25.730 60.410 1.00 69.16 852 ASP B N 1
ATOM 839 C CA . ASP B 2 16 ? -0.140 -25.116 59.636 1.00 57.97 852 ASP B CA 1
ATOM 840 C C . ASP B 2 16 ? -0.149 -23.592 59.740 1.00 53.20 852 ASP B C 1
ATOM 841 O O . ASP B 2 16 ? -1.058 -22.935 59.232 1.00 53.51 852 ASP B O 1
ATOM 846 N N . ALA B 2 17 ? 0.856 -23.033 60.407 1.00 54.39 853 ALA B N 1
ATOM 847 C CA . ALA B 2 17 ? 0.924 -21.590 60.616 1.00 43.66 853 ALA B CA 1
ATOM 848 C C . ALA B 2 17 ? 2.257 -20.988 60.178 1.00 39.72 853 ALA B C 1
ATOM 849 O O . ALA B 2 17 ? 3.322 -21.563 60.412 1.00 23.96 853 ALA B O 1
ATOM 851 N N . VAL B 2 18 ? 2.188 -19.833 59.523 1.00 24.55 854 VAL B N 1
ATOM 852 C CA . VAL B 2 18 ? 3.380 -19.073 59.163 1.00 37.70 854 VAL B CA 1
ATOM 853 C C . VAL B 2 18 ? 3.151 -17.595 59.476 1.00 30.11 854 VAL B C 1
ATOM 854 O O . VAL B 2 18 ? 2.089 -17.051 59.177 1.00 37.37 854 VAL B O 1
ATOM 858 N N . ARG B 2 19 ? 4.140 -16.949 60.088 1.00 24.14 855 ARG B N 1
ATOM 859 C CA . ARG B 2 19 ? 4.002 -15.547 60.469 1.00 46.65 855 ARG B CA 1
ATOM 860 C C . ARG B 2 19 ? 4.829 -14.620 59.581 1.00 45.66 855 ARG B C 1
ATOM 861 O O . ARG B 2 19 ? 6.057 -14.587 59.669 1.00 25.56 855 ARG B O 1
ATOM 869 N N . VAL B 2 20 ? 4.144 -13.868 58.728 1.00 37.94 856 VAL B N 1
ATOM 870 C CA . VAL B 2 20 ? 4.792 -12.869 57.890 1.00 37.29 856 VAL B CA 1
ATOM 871 C C . VAL B 2 20 ? 5.070 -11.590 58.681 1.00 44.42 856 VAL B C 1
ATOM 872 O O . VAL B 2 20 ? 4.276 -11.198 59.536 1.00 24.91 856 VAL B O 1
ATOM 876 N N . SER B 2 21 ? 6.201 -10.947 58.402 1.00 50.40 857 SER B N 1
ATOM 877 C CA . SER B 2 21 ? 6.562 -9.703 59.075 1.00 58.73 857 SER B CA 1
ATOM 878 C C . SER B 2 21 ? 7.395 -8.807 58.163 1.00 67.51 857 SER B C 1
ATOM 879 O O . SER B 2 21 ? 8.422 -9.228 57.630 1.00 79.37 857 SER B O 1
ATOM 882 N N . TRP B 2 22 ? 6.942 -7.570 57.986 1.00 69.76 858 TRP B N 1
ATOM 883 C CA . TRP B 2 22 ? 7.609 -6.624 57.097 1.00 55.19 858 TRP B CA 1
ATOM 884 C C . TRP B 2 22 ? 7.905 -5.295 57.786 1.00 46.24 858 TRP B C 1
ATOM 885 O O . TRP B 2 22 ? 7.554 -5.092 58.947 1.00 37.32 858 TRP B O 1
ATOM 896 N N . ALA B 2 23 ? 8.562 -4.396 57.059 1.00 65.06 859 ALA B N 1
ATOM 897 C CA . ALA B 2 23 ? 8.824 -3.047 57.550 1.00 70.76 859 ALA B CA 1
ATOM 898 C C . ALA B 2 23 ? 8.532 -2.016 56.462 1.00 76.49 859 ALA B C 1
ATOM 899 O O . ALA B 2 23 ? 8.727 -2.282 55.276 1.00 78.47 859 ALA B O 1
ATOM 901 N N . ASP B 2 24 ? 8.067 -0.839 56.871 1.00 80.02 860 ASP B N 1
ATOM 902 C CA . ASP B 2 24 ? 7.766 0.234 55.930 1.00 74.18 860 ASP B CA 1
ATOM 903 C C . ASP B 2 24 ? 8.646 1.449 56.213 1.00 77.53 860 ASP B C 1
ATOM 904 O O . ASP B 2 24 ? 8.751 1.896 57.355 1.00 76.59 860 ASP B O 1
ATOM 909 N N . ASN B 2 25 ? 9.273 1.978 55.168 1.00 91.48 861 ASN B N 1
ATOM 910 C CA . ASN B 2 25 ? 10.145 3.141 55.302 1.00 97.67 861 ASN B CA 1
ATOM 911 C C . ASN B 2 25 ? 9.405 4.450 55.066 1.00 93.44 861 ASN B C 1
ATOM 912 O O . ASN B 2 25 ? 10.023 5.481 54.797 1.00 97.26 861 ASN B O 1
ATOM 917 N N . SER B 2 26 ? 8.082 4.409 55.168 1.00 80.47 862 SER B N 1
ATOM 918 C CA . SER B 2 26 ? 7.266 5.573 54.854 1.00 67.73 862 SER B CA 1
ATOM 919 C C . SER B 2 26 ? 6.315 5.946 55.988 1.00 69.54 862 SER B C 1
ATOM 920 O O . SER B 2 26 ? 5.600 6.943 55.899 1.00 60.05 862 SER B O 1
ATOM 923 N N . VAL B 2 27 ? 6.303 5.148 57.052 1.00 75.38 863 VAL B N 1
ATOM 924 C CA . VAL B 2 27 ? 5.437 5.431 58.192 1.00 69.67 863 VAL B CA 1
ATOM 925 C C . VAL B 2 27 ? 5.980 6.610 59.004 1.00 75.52 863 VAL B C 1
ATOM 926 O O . VAL B 2 27 ? 7.097 6.558 59.521 1.00 86.18 863 VAL B O 1
ATOM 930 N N . PRO B 2 28 ? 5.188 7.689 59.103 1.00 59.38 864 PRO B N 1
ATOM 931 C CA . PRO B 2 28 ? 5.596 8.921 59.785 1.00 46.69 864 PRO B CA 1
ATOM 932 C C . PRO B 2 28 ? 5.461 8.845 61.303 1.00 68.89 864 PRO B C 1
ATOM 933 O O . PRO B 2 28 ? 4.879 7.891 61.819 1.00 68.38 864 PRO B O 1
ATOM 937 N N . LYS B 2 29 ? 5.994 9.852 61.993 1.00 93.89 865 LYS B N 1
ATOM 938 C CA . LYS B 2 29 ? 5.900 9.969 63.448 1.00 107.91 865 LYS B CA 1
ATOM 939 C C . LYS B 2 29 ? 6.417 8.721 64.158 1.00 121.06 865 LYS B C 1
ATOM 940 O O . LYS B 2 29 ? 7.447 8.164 63.780 1.00 130.22 865 LYS B O 1
ATOM 946 N N . SER B 2 34 ? -2.462 10.797 61.112 1.00 100.77 870 SER B N 1
ATOM 947 C CA . SER B 2 34 ? -3.880 11.069 60.903 1.00 86.90 870 SER B CA 1
ATOM 948 C C . SER B 2 34 ? -4.494 10.082 59.913 1.00 81.46 870 SER B C 1
ATOM 949 O O . SER B 2 34 ? -5.707 9.873 59.905 1.00 74.76 870 SER B O 1
ATOM 952 N N . GLU B 2 35 ? -3.651 9.477 59.081 1.00 85.73 871 GLU B N 1
ATOM 953 C CA . GLU B 2 35 ? -4.114 8.501 58.099 1.00 98.09 871 GLU B CA 1
ATOM 954 C C . GLU B 2 35 ? -3.427 7.153 58.302 1.00 95.96 871 GLU B C 1
ATOM 955 O O . GLU B 2 35 ? -2.228 7.092 58.573 1.00 102.25 871 GLU B O 1
ATOM 961 N N . VAL B 2 36 ? -4.195 6.076 58.169 1.00 85.38 872 VAL B N 1
ATOM 962 C CA . VAL B 2 36 ? -3.678 4.733 58.406 1.00 85.83 872 VAL B CA 1
ATOM 963 C C . VAL B 2 36 ? -3.602 3.916 57.116 1.00 78.34 872 VAL B C 1
ATOM 964 O O . VAL B 2 36 ? -4.548 3.879 56.326 1.00 74.15 872 VAL B O 1
ATOM 968 N N . ARG B 2 37 ? -2.459 3.271 56.908 1.00 65.72 873 ARG B N 1
ATOM 969 C CA . ARG B 2 37 ? -2.214 2.497 55.699 1.00 54.59 873 ARG B CA 1
ATOM 970 C C . ARG B 2 37 ? -2.546 1.019 55.894 1.00 52.71 873 ARG B C 1
ATOM 971 O O . ARG B 2 37 ? -2.202 0.419 56.914 1.00 30.67 873 ARG B O 1
ATOM 979 N N . LEU B 2 38 ? -3.231 0.445 54.912 1.00 49.00 874 LEU B N 1
ATOM 980 C CA . LEU B 2 38 ? -3.645 -0.950 54.971 1.00 42.32 874 LEU B CA 1
ATOM 981 C C . LEU B 2 38 ? -2.668 -1.841 54.207 1.00 40.31 874 LEU B C 1
ATOM 982 O O . LEU B 2 38 ? -2.355 -1.585 53.044 1.00 30.73 874 LEU B O 1
ATOM 987 N N . TYR B 2 39 ? -2.192 -2.890 54.869 1.00 30.01 875 TYR B N 1
ATOM 988 C CA . TYR B 2 39 ? -1.305 -3.855 54.234 1.00 29.35 875 TYR B CA 1
ATOM 989 C C . TYR B 2 39 ? -2.083 -5.063 53.729 1.00 29.61 875 TYR B C 1
ATOM 990 O O . TYR B 2 39 ? -2.959 -5.578 54.423 1.00 48.51 875 TYR B O 1
ATOM 999 N N . THR B 2 40 ? -1.772 -5.506 52.515 1.00 29.57 876 THR B N 1
ATOM 1000 C CA . THR B 2 40 ? -2.369 -6.723 51.980 1.00 29.79 876 THR B CA 1
ATOM 1001 C C . THR B 2 40 ? -1.310 -7.811 51.846 1.00 28.97 876 THR B C 1
ATOM 1002 O O . THR B 2 40 ? -0.248 -7.588 51.266 1.00 43.73 876 THR B O 1
ATOM 1006 N N . VAL B 2 41 ? -1.608 -8.989 52.382 1.00 28.80 877 VAL B N 1
ATOM 1007 C CA . VAL B 2 41 ? -0.660 -10.092 52.376 1.00 28.06 877 VAL B CA 1
ATOM 1008 C C . VAL B 2 41 ? -1.223 -11.279 51.612 1.00 28.35 877 VAL B C 1
ATOM 1009 O O . VAL B 2 41 ? -2.330 -11.729 51.885 1.00 36.36 877 VAL B O 1
ATOM 1013 N N . ARG B 2 42 ? -0.459 -11.765 50.641 1.00 28.11 878 ARG B N 1
ATOM 1014 C CA . ARG B 2 42 ? -0.868 -12.895 49.816 1.00 28.40 878 ARG B CA 1
ATOM 1015 C C . ARG B 2 42 ? 0.028 -14.110 50.038 1.00 29.54 878 ARG B C 1
ATOM 1016 O O . ARG B 2 42 ? 1.220 -13.966 50.311 1.00 31.65 878 ARG B O 1
ATOM 1024 N N . TRP B 2 43 ? -0.541 -15.306 49.909 1.00 36.52 879 TRP B N 1
ATOM 1025 C CA . TRP B 2 43 ? 0.258 -16.528 49.955 1.00 30.82 879 TRP B CA 1
ATOM 1026 C C . TRP B 2 43 ? -0.293 -17.588 49.012 1.00 32.38 879 TRP B C 1
ATOM 1027 O O . TRP B 2 43 ? -1.454 -17.533 48.607 1.00 33.39 879 TRP B O 1
ATOM 1038 N N . ARG B 2 44 ? 0.550 -18.561 48.679 1.00 48.99 880 ARG B N 1
ATOM 1039 C CA . ARG B 2 44 ? 0.229 -19.539 47.647 1.00 53.54 880 ARG B CA 1
ATOM 1040 C C . ARG B 2 44 ? 1.202 -20.712 47.684 1.00 43.15 880 ARG B C 1
ATOM 1041 O O . ARG B 2 44 ? 2.387 -20.530 47.963 1.00 42.91 880 ARG B O 1
ATOM 1049 N N . THR B 2 45 ? 0.698 -21.915 47.422 1.00 43.23 881 THR B N 1
ATOM 1050 C CA . THR B 2 45 ? 1.560 -23.082 47.275 1.00 49.70 881 THR B CA 1
ATOM 1051 C C . THR B 2 45 ? 2.493 -22.869 46.091 1.00 44.88 881 THR B C 1
ATOM 1052 O O . THR B 2 45 ? 2.038 -22.718 44.956 1.00 48.39 881 THR B O 1
ATOM 1056 N N . SER B 2 46 ? 3.795 -22.859 46.354 1.00 26.48 882 SER B N 1
ATOM 1057 C CA . SER B 2 46 ? 4.773 -22.523 45.324 1.00 42.15 882 SER B CA 1
ATOM 1058 C C . SER B 2 46 ? 4.872 -23.602 44.246 1.00 56.35 882 SER B C 1
ATOM 1059 O O . SER B 2 46 ? 5.202 -23.311 43.096 1.00 68.70 882 SER B O 1
ATOM 1062 N N . PHE B 2 47 ? 4.580 -24.843 44.619 1.00 57.94 883 PHE B N 1
ATOM 1063 C CA . PHE B 2 47 ? 4.577 -25.950 43.667 1.00 46.24 883 PHE B CA 1
ATOM 1064 C C . PHE B 2 47 ? 3.168 -26.494 43.458 1.00 54.06 883 PHE B C 1
ATOM 1065 O O . PHE B 2 47 ? 2.796 -27.512 44.043 1.00 72.21 883 PHE B O 1
ATOM 1073 N N . SER B 2 48 ? 2.383 -25.813 42.630 1.00 43.26 884 SER B N 1
ATOM 1074 C CA . SER B 2 48 ? 1.028 -26.266 42.340 1.00 57.44 884 SER B CA 1
ATOM 1075 C C . SER B 2 48 ? 0.575 -25.823 40.954 1.00 61.62 884 SER B C 1
ATOM 1076 O O . SER B 2 48 ? 1.314 -25.153 40.234 1.00 43.92 884 SER B O 1
ATOM 1079 N N . ALA B 2 49 ? -0.638 -26.211 40.580 1.00 83.78 885 ALA B N 1
ATOM 1080 C CA . ALA B 2 49 ? -1.185 -25.847 39.279 1.00 94.55 885 ALA B CA 1
ATOM 1081 C C . ALA B 2 49 ? -1.919 -24.516 39.364 1.00 97.09 885 ALA B C 1
ATOM 1082 O O . ALA B 2 49 ? -1.809 -23.676 38.471 1.00 98.03 885 ALA B O 1
ATOM 1084 N N . SER B 2 50 ? -2.672 -24.333 40.444 1.00 95.81 886 SER B N 1
ATOM 1085 C CA . SER B 2 50 ? -3.428 -23.105 40.656 1.00 92.54 886 SER B CA 1
ATOM 1086 C C . SER B 2 50 ? -2.504 -21.915 40.892 1.00 78.89 886 SER B C 1
ATOM 1087 O O . SER B 2 50 ? -1.820 -21.842 41.915 1.00 65.59 886 SER B O 1
ATOM 1090 N N . ALA B 2 51 ? -2.489 -20.985 39.943 1.00 78.68 887 ALA B N 1
ATOM 1091 C CA . ALA B 2 51 ? -1.721 -19.753 40.087 1.00 85.75 887 ALA B CA 1
ATOM 1092 C C . ALA B 2 51 ? -2.537 -18.697 40.831 1.00 92.01 887 ALA B C 1
ATOM 1093 O O . ALA B 2 51 ? -2.396 -17.499 40.584 1.00 94.77 887 ALA B O 1
ATOM 1095 N N . LYS B 2 52 ? -3.387 -19.155 41.747 1.00 83.02 888 LYS B N 1
ATOM 1096 C CA . LYS B 2 52 ? -4.299 -18.279 42.472 1.00 70.82 888 LYS B CA 1
ATOM 1097 C C . LYS B 2 52 ? -3.846 -18.115 43.921 1.00 67.26 888 LYS B C 1
ATOM 1098 O O . LYS B 2 52 ? -3.265 -19.029 44.505 1.00 59.92 888 LYS B O 1
ATOM 1104 N N . TYR B 2 53 ? -4.115 -16.946 44.495 1.00 70.40 889 TYR B N 1
ATOM 1105 C CA . TYR B 2 53 ? -3.642 -16.621 45.836 1.00 57.63 889 TYR B CA 1
ATOM 1106 C C . TYR B 2 53 ? -4.751 -16.621 46.884 1.00 53.48 889 TYR B C 1
ATOM 1107 O O . TYR B 2 53 ? -5.939 -16.631 46.560 1.00 48.71 889 TYR B O 1
ATOM 1116 N N . LYS B 2 54 ? -4.338 -16.612 48.147 1.00 45.26 890 LYS B N 1
ATOM 1117 C CA . LYS B 2 54 ? -5.213 -16.273 49.261 1.00 43.54 890 LYS B CA 1
ATOM 1118 C C . LYS B 2 54 ? -4.645 -15.020 49.912 1.00 57.98 890 LYS B C 1
ATOM 1119 O O . LYS B 2 54 ? -3.427 -14.867 49.995 1.00 64.25 890 LYS B O 1
ATOM 1125 N N . SER B 2 55 ? -5.510 -14.124 50.376 1.00 61.90 891 SER B N 1
ATOM 1126 C CA . SER B 2 55 ? -5.034 -12.857 50.919 1.00 55.86 891 SER B CA 1
ATOM 1127 C C . SER B 2 55 ? -5.843 -12.356 52.112 1.00 44.60 891 SER B C 1
ATOM 1128 O O . SER B 2 55 ? -6.975 -12.783 52.338 1.00 41.05 891 SER B O 1
ATOM 1131 N N . GLU B 2 56 ? -5.244 -11.445 52.874 1.00 41.39 892 GLU B N 1
ATOM 1132 C CA . GLU B 2 56 ? -5.910 -10.842 54.020 1.00 45.42 892 GLU B CA 1
ATOM 1133 C C . GLU B 2 56 ? -5.385 -9.426 54.258 1.00 42.98 892 GLU B C 1
ATOM 1134 O O . GLU B 2 56 ? -4.281 -9.087 53.834 1.00 44.04 892 GLU B O 1
ATOM 1140 N N . ASP B 2 57 ? -6.176 -8.608 54.945 1.00 48.42 893 ASP B N 1
ATOM 1141 C CA . ASP B 2 57 ? -5.810 -7.219 55.194 1.00 46.52 893 ASP B CA 1
ATOM 1142 C C . ASP B 2 57 ? -5.590 -6.951 56.678 1.00 43.83 893 ASP B C 1
ATOM 1143 O O . ASP B 2 57 ? -6.320 -7.460 57.527 1.00 49.23 893 ASP B O 1
ATOM 1148 N N . THR B 2 58 ? -4.575 -6.152 56.985 1.00 52.25 894 THR B N 1
ATOM 1149 C CA . THR B 2 58 ? -4.298 -5.765 58.362 1.00 53.66 894 THR B CA 1
ATOM 1150 C C . THR B 2 58 ? -3.693 -4.366 58.418 1.00 56.54 894 THR B C 1
ATOM 1151 O O . THR B 2 58 ? -3.380 -3.774 57.386 1.00 37.17 894 THR B O 1
ATOM 1155 N N . THR B 2 59 ? -3.532 -3.838 59.626 1.00 54.08 895 THR B N 1
ATOM 1156 C CA . THR B 2 59 ? -2.891 -2.541 59.804 1.00 45.40 895 THR B CA 1
ATOM 1157 C C . THR B 2 59 ? -1.647 -2.711 60.661 1.00 47.35 895 THR B C 1
ATOM 1158 O O . THR B 2 59 ? -0.958 -1.741 60.980 1.00 34.05 895 THR B O 1
ATOM 1162 N N . SER B 2 60 ? -1.359 -3.959 61.020 1.00 59.56 896 SER B N 1
ATOM 1163 C CA . SER B 2 60 ? -0.163 -4.280 61.785 1.00 57.93 896 SER B CA 1
ATOM 1164 C C . SER B 2 60 ? 1.007 -4.552 60.851 1.00 55.66 896 SER B C 1
ATOM 1165 O O . SER B 2 60 ? 0.832 -4.663 59.638 1.00 42.06 896 SER B O 1
ATOM 1168 N N . LEU B 2 61 ? 2.199 -4.666 61.424 1.00 69.07 897 LEU B N 1
ATOM 1169 C CA . LEU B 2 61 ? 3.397 -4.956 60.647 1.00 58.80 897 LEU B CA 1
ATOM 1170 C C . LEU B 2 61 ? 3.670 -6.456 60.639 1.00 57.81 897 LEU B C 1
ATOM 1171 O O . LEU B 2 61 ? 4.786 -6.892 60.353 1.00 44.18 897 LEU B O 1
ATOM 1176 N N . SER B 2 62 ? 2.641 -7.240 60.953 1.00 59.48 898 SER B N 1
ATOM 1177 C CA . SER B 2 62 ? 2.754 -8.694 60.970 1.00 60.18 898 SER B CA 1
ATOM 1178 C C . SER B 2 62 ? 1.395 -9.362 60.786 1.00 48.34 898 SER B C 1
ATOM 1179 O O . SER B 2 62 ? 0.354 -8.767 61.064 1.00 55.60 898 SER B O 1
ATOM 1182 N N . TYR B 2 63 ? 1.417 -10.606 60.320 1.00 44.67 899 TYR B N 1
ATOM 1183 C CA . TYR B 2 63 ? 0.195 -11.374 60.113 1.00 26.67 899 TYR B CA 1
ATOM 1184 C C . TYR B 2 63 ? 0.482 -12.870 60.131 1.00 32.61 899 TYR B C 1
ATOM 1185 O O . TYR B 2 63 ? 1.516 -13.318 59.637 1.00 54.73 899 TYR B O 1
ATOM 1194 N N . THR B 2 64 ? -0.439 -13.637 60.705 1.00 41.22 900 THR B N 1
ATOM 1195 C CA . THR B 2 64 ? -0.270 -15.081 60.821 1.00 44.13 900 THR B CA 1
ATOM 1196 C C . THR B 2 64 ? -1.124 -15.840 59.811 1.00 36.43 900 THR B C 1
ATOM 1197 O O . THR B 2 64 ? -2.346 -15.917 59.949 1.00 29.14 900 THR B O 1
ATOM 1201 N N . ALA B 2 65 ? -0.474 -16.404 58.799 1.00 37.78 901 ALA B N 1
ATOM 1202 C CA . ALA B 2 65 ? -1.162 -17.243 57.828 1.00 48.54 901 ALA B CA 1
ATOM 1203 C C . ALA B 2 65 ? -1.464 -18.608 58.432 1.00 61.40 901 ALA B C 1
ATOM 1204 O O . ALA B 2 65 ? -0.551 -19.342 58.806 1.00 62.94 901 ALA B O 1
ATOM 1206 N N . THR B 2 66 ? -2.745 -18.947 58.525 1.00 66.74 902 THR B N 1
ATOM 1207 C CA . THR B 2 66 ? -3.151 -20.192 59.166 1.00 69.91 902 THR B CA 1
ATOM 1208 C C . THR B 2 66 ? -3.923 -21.100 58.212 1.00 59.43 902 THR B C 1
ATOM 1209 O O . THR B 2 66 ? -4.294 -20.690 57.111 1.00 45.77 902 THR B O 1
ATOM 1213 N N . GLY B 2 67 ? -4.160 -22.336 58.643 1.00 57.31 903 GLY B N 1
ATOM 1214 C CA . GLY B 2 67 ? -4.886 -23.302 57.836 1.00 56.74 903 GLY B CA 1
ATOM 1215 C C . GLY B 2 67 ? -4.089 -23.753 56.627 1.00 49.52 903 GLY B C 1
ATOM 1216 O O . GLY B 2 67 ? -4.622 -23.846 55.522 1.00 52.80 903 GLY B O 1
ATOM 1217 N N . LEU B 2 68 ? -2.809 -24.035 56.838 1.00 36.70 904 LEU B N 1
ATOM 1218 C CA . LEU B 2 68 ? -1.911 -24.402 55.748 1.00 45.63 904 LEU B CA 1
ATOM 1219 C C . LEU B 2 68 ? -1.625 -25.902 55.699 1.00 46.64 904 LEU B C 1
ATOM 1220 O O . LEU B 2 68 ? -1.800 -26.612 56.688 1.00 59.36 904 LEU B O 1
ATOM 1225 N N . LYS B 2 69 ? -1.185 -26.373 54.535 1.00 40.27 905 LYS B N 1
ATOM 1226 C CA . LYS B 2 69 ? -0.758 -27.759 54.370 1.00 37.86 905 LYS B CA 1
ATOM 1227 C C . LYS B 2 69 ? 0.611 -27.977 55.011 1.00 43.61 905 LYS B C 1
ATOM 1228 O O . LYS B 2 69 ? 1.508 -27.148 54.860 1.00 38.97 905 LYS B O 1
ATOM 1234 N N . PRO B 2 70 ? 0.773 -29.097 55.733 1.00 40.43 906 PRO B N 1
ATOM 1235 C CA . PRO B 2 70 ? 2.024 -29.406 56.436 1.00 32.06 906 PRO B CA 1
ATOM 1236 C C . PRO B 2 70 ? 3.138 -29.862 55.495 1.00 33.71 906 PRO B C 1
ATOM 1237 O O . PRO B 2 70 ? 2.846 -30.383 54.420 1.00 30.97 906 PRO B O 1
ATOM 1241 N N . ASN B 2 71 ? 4.389 -29.675 55.914 1.00 42.53 907 ASN B N 1
ATOM 1242 C CA . ASN B 2 71 ? 5.563 -30.042 55.119 1.00 53.26 907 ASN B CA 1
ATOM 1243 C C . ASN B 2 71 ? 5.486 -29.483 53.698 1.00 56.86 907 ASN B C 1
ATOM 1244 O O . ASN B 2 71 ? 5.894 -30.132 52.735 1.00 66.55 907 ASN B O 1
ATOM 1249 N N . THR B 2 72 ? 4.966 -28.267 53.578 1.00 58.02 908 THR B N 1
ATOM 1250 C CA . THR B 2 72 ? 4.750 -27.650 52.276 1.00 48.92 908 THR B CA 1
ATOM 1251 C C . THR B 2 72 ? 5.385 -26.266 52.206 1.00 41.21 908 THR B C 1
ATOM 1252 O O . THR B 2 72 ? 5.452 -25.549 53.204 1.00 34.81 908 THR B O 1
ATOM 1256 N N . MET B 2 73 ? 5.853 -25.898 51.019 1.00 41.18 909 MET B N 1
ATOM 1257 C CA . MET B 2 73 ? 6.511 -24.618 50.813 1.00 30.92 909 MET B CA 1
ATOM 1258 C C . MET B 2 73 ? 5.540 -23.570 50.276 1.00 35.24 909 MET B C 1
ATOM 1259 O O . MET B 2 73 ? 4.862 -23.785 49.268 1.00 32.75 909 MET B O 1
ATOM 1264 N N . TYR B 2 74 ? 5.476 -22.436 50.966 1.00 31.50 910 TYR B N 1
ATOM 1265 C CA . TYR B 2 74 ? 4.612 -21.333 50.568 1.00 24.75 910 TYR B CA 1
ATOM 1266 C C . TYR B 2 74 ? 5.439 -20.112 50.205 1.00 24.68 910 TYR B C 1
ATOM 1267 O O . TYR B 2 74 ? 6.563 -19.949 50.680 1.00 40.64 910 TYR B O 1
ATOM 1276 N N . GLU B 2 75 ? 4.883 -19.262 49.350 1.00 25.20 911 GLU B N 1
ATOM 1277 C CA . GLU B 2 75 ? 5.513 -17.989 49.020 1.00 32.02 911 GLU B CA 1
ATOM 1278 C C . GLU B 2 75 ? 4.608 -16.838 49.446 1.00 25.51 911 GLU B C 1
ATOM 1279 O O . GLU B 2 75 ? 3.396 -16.885 49.239 1.00 29.61 911 GLU B O 1
ATOM 1285 N N . PHE B 2 76 ? 5.201 -15.806 50.036 1.00 40.87 912 PHE B N 1
ATOM 1286 C CA . PHE B 2 76 ? 4.430 -14.703 50.602 1.00 44.36 912 PHE B CA 1
ATOM 1287 C C . PHE B 2 76 ? 4.836 -13.357 50.010 1.00 39.80 912 PHE B C 1
ATOM 1288 O O . PHE B 2 76 ? 6.016 -13.110 49.768 1.00 35.13 912 PHE B O 1
ATOM 1296 N N . SER B 2 77 ? 3.856 -12.491 49.776 1.00 26.24 913 SER B N 1
ATOM 1297 C CA . SER B 2 77 ? 4.135 -11.152 49.269 1.00 38.97 913 SER B CA 1
ATOM 1298 C C . SER B 2 77 ? 3.254 -10.113 49.957 1.00 50.74 913 SER B C 1
ATOM 1299 O O . SER B 2 77 ? 2.082 -10.362 50.234 1.00 27.19 913 SER B O 1
ATOM 1302 N N . VAL B 2 78 ? 3.823 -8.942 50.226 1.00 69.10 914 VAL B N 1
ATOM 1303 C CA . VAL B 2 78 ? 3.087 -7.885 50.904 1.00 35.81 914 VAL B CA 1
ATOM 1304 C C . VAL B 2 78 ? 3.053 -6.613 50.070 1.00 27.48 914 VAL B C 1
ATOM 1305 O O . VAL B 2 78 ? 4.043 -6.252 49.436 1.00 44.36 914 VAL B O 1
ATOM 1309 N N . MET B 2 79 ? 1.908 -5.940 50.071 1.00 28.14 915 MET B N 1
ATOM 1310 C CA . MET B 2 79 ? 1.803 -4.613 49.483 1.00 28.64 915 MET B CA 1
ATOM 1311 C C . MET B 2 79 ? 1.179 -3.665 50.491 1.00 43.15 915 MET B C 1
ATOM 1312 O O . MET B 2 79 ? 0.646 -4.095 51.513 1.00 59.67 915 MET B O 1
ATOM 1317 N N . VAL B 2 80 ? 1.241 -2.373 50.200 1.00 47.05 916 VAL B N 1
ATOM 1318 C CA . VAL B 2 80 ? 0.627 -1.376 51.060 1.00 35.94 916 VAL B CA 1
ATOM 1319 C C . VAL B 2 80 ? -0.306 -0.508 50.221 1.00 42.70 916 VAL B C 1
ATOM 1320 O O . VAL B 2 80 ? -0.024 -0.230 49.054 1.00 30.72 916 VAL B O 1
ATOM 1324 N N . THR B 2 81 ? -1.435 -0.118 50.806 1.00 54.80 917 THR B N 1
ATOM 1325 C CA . THR B 2 81 ? -2.412 0.716 50.114 1.00 49.35 917 THR B CA 1
ATOM 1326 C C . THR B 2 81 ? -2.829 1.892 50.997 1.00 47.11 917 THR B C 1
ATOM 1327 O O . THR B 2 81 ? -3.036 1.731 52.200 1.00 32.20 917 THR B O 1
ATOM 1331 N N . LYS B 2 82 ? -2.950 3.072 50.396 1.00 39.42 918 LYS B N 1
ATOM 1332 C CA . LYS B 2 82 ? -3.369 4.263 51.128 1.00 33.39 918 LYS B CA 1
ATOM 1333 C C . LYS B 2 82 ? -3.981 5.317 50.212 1.00 34.37 918 LYS B C 1
ATOM 1334 O O . LYS B 2 82 ? -3.345 5.769 49.259 1.00 34.58 918 LYS B O 1
ATOM 1340 N N . ASN B 2 83 ? -5.211 5.715 50.529 1.00 35.27 919 ASN B N 1
ATOM 1341 C CA . ASN B 2 83 ? -5.959 6.703 49.753 1.00 44.22 919 ASN B CA 1
ATOM 1342 C C . ASN B 2 83 ? -5.958 6.428 48.251 1.00 45.68 919 ASN B C 1
ATOM 1343 O O . ASN B 2 83 ? -5.429 7.219 47.468 1.00 69.62 919 ASN B O 1
ATOM 1348 N N . ARG B 2 84 ? -6.528 5.283 47.876 1.00 46.92 920 ARG B N 1
ATOM 1349 C CA . ARG B 2 84 ? -6.748 4.889 46.480 1.00 49.50 920 ARG B CA 1
ATOM 1350 C C . ARG B 2 84 ? -5.461 4.537 45.728 1.00 54.58 920 ARG B C 1
ATOM 1351 O O . ARG B 2 84 ? -5.518 4.085 44.585 1.00 68.27 920 ARG B O 1
ATOM 1359 N N . ARG B 2 85 ? -4.309 4.742 46.359 1.00 50.94 921 ARG B N 1
ATOM 1360 C CA . ARG B 2 85 ? -3.029 4.471 45.707 1.00 52.49 921 ARG B CA 1
ATOM 1361 C C . ARG B 2 85 ? -2.377 3.185 46.214 1.00 49.02 921 ARG B C 1
ATOM 1362 O O . ARG B 2 85 ? -1.998 3.090 47.380 1.00 49.30 921 ARG B O 1
ATOM 1370 N N . SER B 2 86 ? -2.248 2.199 45.331 1.00 54.74 922 SER B N 1
ATOM 1371 C CA . SER B 2 86 ? -1.619 0.932 45.694 1.00 64.01 922 SER B CA 1
ATOM 1372 C C . SER B 2 86 ? -0.173 0.857 45.216 1.00 53.93 922 SER B C 1
ATOM 1373 O O . SER B 2 86 ? 0.171 1.379 44.155 1.00 52.86 922 SER B O 1
ATOM 1376 N N . SER B 2 87 ? 0.668 0.198 46.005 1.00 45.63 923 SER B N 1
ATOM 1377 C CA . SER B 2 87 ? 2.047 -0.051 45.611 1.00 43.64 923 SER B CA 1
ATOM 1378 C C . SER B 2 87 ? 2.142 -1.386 44.891 1.00 52.07 923 SER B C 1
ATOM 1379 O O . SER B 2 87 ? 1.160 -2.120 44.802 1.00 31.31 923 SER B O 1
ATOM 1382 N N . THR B 2 88 ? 3.323 -1.697 44.371 1.00 58.41 924 THR B N 1
ATOM 1383 C CA . THR B 2 88 ? 3.559 -3.016 43.807 1.00 50.00 924 THR B CA 1
ATOM 1384 C C . THR B 2 88 ? 3.814 -3.987 44.945 1.00 40.38 924 THR B C 1
ATOM 1385 O O . THR B 2 88 ? 4.046 -3.570 46.080 1.00 31.06 924 THR B O 1
ATOM 1389 N N . TRP B 2 89 ? 3.753 -5.280 44.651 1.00 45.79 925 TRP B N 1
ATOM 1390 C CA . TRP B 2 89 ? 4.044 -6.284 45.661 1.00 41.09 925 TRP B CA 1
ATOM 1391 C C . TRP B 2 89 ? 5.533 -6.301 45.959 1.00 44.27 925 TRP B C 1
ATOM 1392 O O . TRP B 2 89 ? 6.355 -6.090 45.068 1.00 60.65 925 TRP B O 1
ATOM 1403 N N . SER B 2 90 ? 5.879 -6.561 47.212 1.00 27.35 926 SER B N 1
ATOM 1404 C CA . SER B 2 90 ? 7.276 -6.604 47.605 1.00 37.17 926 SER B CA 1
ATOM 1405 C C . SER B 2 90 ? 7.897 -7.894 47.097 1.00 44.16 926 SER B C 1
ATOM 1406 O O . SER B 2 90 ? 7.193 -8.757 46.568 1.00 49.01 926 SER B O 1
ATOM 1409 N N . MET B 2 91 ? 9.209 -8.031 47.255 1.00 43.90 927 MET B N 1
ATOM 1410 C CA . MET B 2 91 ? 9.865 -9.286 46.917 1.00 58.80 927 MET B CA 1
ATOM 1411 C C . MET B 2 91 ? 9.260 -10.407 47.749 1.00 49.94 927 MET B C 1
ATOM 1412 O O . MET B 2 91 ? 8.862 -10.196 48.896 1.00 28.48 927 MET B O 1
ATOM 1417 N N . THR B 2 92 ? 9.165 -11.589 47.153 1.00 48.24 928 THR B N 1
ATOM 1418 C CA . THR B 2 92 ? 8.546 -12.724 47.815 1.00 37.70 928 THR B CA 1
ATOM 1419 C C . THR B 2 92 ? 9.474 -13.353 48.843 1.00 35.40 928 THR B C 1
ATOM 1420 O O . THR B 2 92 ? 10.680 -13.460 48.624 1.00 47.68 928 THR B O 1
ATOM 1424 N N . ALA B 2 93 ? 8.899 -13.763 49.968 1.00 27.09 929 ALA B N 1
ATOM 1425 C CA . ALA B 2 93 ? 9.638 -14.501 50.981 1.00 40.87 929 ALA B CA 1
ATOM 1426 C C . ALA B 2 93 ? 9.091 -15.920 51.053 1.00 44.11 929 ALA B C 1
ATOM 1427 O O . ALA B 2 93 ? 7.877 -16.122 51.098 1.00 42.90 929 ALA B O 1
ATOM 1429 N N . HIS B 2 94 ? 9.989 -16.899 51.055 1.00 39.46 930 HIS B N 1
ATOM 1430 C CA . HIS B 2 94 ? 9.586 -18.301 51.046 1.00 37.51 930 HIS B CA 1
ATOM 1431 C C . HIS B 2 94 ? 9.700 -18.952 52.418 1.00 33.23 930 HIS B C 1
ATOM 1432 O O . HIS B 2 94 ? 10.685 -18.758 53.130 1.00 43.51 930 HIS B O 1
ATOM 1439 N N . ALA B 2 95 ? 8.687 -19.731 52.779 1.00 30.59 931 ALA B N 1
ATOM 1440 C CA . ALA B 2 95 ? 8.683 -20.438 54.053 1.00 26.96 931 ALA B CA 1
ATOM 1441 C C . ALA B 2 95 ? 8.049 -21.814 53.903 1.00 34.80 931 ALA B C 1
ATOM 1442 O O . ALA B 2 95 ? 6.993 -21.957 53.286 1.00 42.59 931 ALA B O 1
ATOM 1444 N N . THR B 2 96 ? 8.704 -22.822 54.470 1.00 37.75 932 THR B N 1
ATOM 1445 C CA . THR B 2 96 ? 8.204 -24.193 54.431 1.00 27.17 932 THR B CA 1
ATOM 1446 C C . THR B 2 96 ? 7.720 -24.647 55.801 1.00 25.68 932 THR B C 1
ATOM 1447 O O . THR B 2 96 ? 8.480 -24.636 56.769 1.00 33.50 932 THR B O 1
ATOM 1451 N N . THR B 2 97 ? 6.457 -25.056 55.880 1.00 22.87 933 THR B N 1
ATOM 1452 C CA . THR B 2 97 ? 5.878 -25.447 57.159 1.00 22.90 933 THR B CA 1
ATOM 1453 C C . THR B 2 97 ? 6.447 -26.769 57.650 1.00 40.43 933 THR B C 1
ATOM 1454 O O . THR B 2 97 ? 6.974 -27.563 56.871 1.00 51.79 933 THR B O 1
ATOM 1458 N N . TYR B 2 98 ? 6.334 -26.994 58.953 1.00 31.19 934 TYR B N 1
ATOM 1459 C CA . TYR B 2 98 ? 6.896 -28.180 59.581 1.00 32.21 934 TYR B CA 1
ATOM 1460 C C . TYR B 2 98 ? 6.043 -29.425 59.343 1.00 44.33 934 TYR B C 1
ATOM 1461 O O . TYR B 2 98 ? 4.944 -29.346 58.794 1.00 41.13 934 TYR B O 1
ATOM 1470 N N . GLU B 2 99 ? 6.556 -30.574 59.770 1.00 51.30 935 GLU B N 1
ATOM 1471 C CA . GLU B 2 99 ? 5.881 -31.842 59.539 1.00 54.17 935 GLU B CA 1
ATOM 1472 C C . GLU B 2 99 ? 4.809 -32.111 60.586 1.00 57.30 935 GLU B C 1
ATOM 1473 O O . GLU B 2 99 ? 4.780 -31.479 61.641 1.00 65.63 935 GLU B O 1
ATOM 1479 N N . ALA B 2 100 ? 3.923 -33.052 60.277 1.00 51.19 936 ALA B N 1
ATOM 1480 C CA . ALA B 2 100 ? 2.857 -33.448 61.189 1.00 53.26 936 ALA B CA 1
ATOM 1481 C C . ALA B 2 100 ? 2.570 -34.935 61.028 1.00 65.17 936 ALA B C 1
ATOM 1482 O O . ALA B 2 100 ? 2.896 -35.522 59.997 1.00 83.52 936 ALA B O 1
ATOM 1484 N N . ALA B 2 101 ? 1.976 -35.542 62.050 1.00 59.35 937 ALA B N 1
ATOM 1485 C CA . ALA B 2 101 ? 1.610 -36.955 61.991 1.00 61.38 937 ALA B CA 1
ATOM 1486 C C . ALA B 2 101 ? 0.671 -37.237 60.821 1.00 54.36 937 ALA B C 1
ATOM 1487 O O . ALA B 2 101 ? -0.185 -36.413 60.497 1.00 64.96 937 ALA B O 1
ATOM 1489 N N . PRO B 2 102 ? 0.834 -38.406 60.180 1.00 24.54 938 PRO B N 1
ATOM 1490 C CA . PRO B 2 102 ? -0.008 -38.788 59.042 1.00 24.95 938 PRO B CA 1
ATOM 1491 C C . PRO B 2 102 ? -1.474 -38.916 59.430 1.00 39.30 938 PRO B C 1
ATOM 1492 O O . PRO B 2 102 ? -1.784 -39.270 60.567 1.00 47.74 938 PRO B O 1
ATOM 1496 N N . THR B 2 103 ? -2.365 -38.626 58.489 1.00 40.59 939 THR B N 1
ATOM 1497 C CA . THR B 2 103 ? -3.796 -38.663 58.762 1.00 56.04 939 THR B CA 1
ATOM 1498 C C . THR B 2 103 ? -4.458 -39.824 58.023 1.00 68.50 939 THR B C 1
ATOM 1499 O O . THR B 2 103 ? -5.392 -40.436 58.535 1.00 82.55 939 THR B O 1
ATOM 1503 N N . SER B 2 104 ? -3.993 -40.106 56.808 1.00 74.23 940 SER B N 1
ATOM 1504 C CA . SER B 2 104 ? -4.474 -41.266 56.058 1.00 83.02 940 SER B CA 1
ATOM 1505 C C . SER B 2 104 ? -3.727 -42.538 56.454 1.00 79.53 940 SER B C 1
ATOM 1506 O O . SER B 2 104 ? -2.796 -42.499 57.258 1.00 70.41 940 SER B O 1
ATOM 1509 N N . ALA B 2 105 ? -4.142 -43.663 55.882 1.00 78.91 941 ALA B N 1
ATOM 1510 C CA . ALA B 2 105 ? -3.459 -44.933 56.096 1.00 54.86 941 ALA B CA 1
ATOM 1511 C C . ALA B 2 105 ? -2.752 -45.386 54.820 1.00 43.25 941 ALA B C 1
ATOM 1512 O O . ALA B 2 105 ? -3.095 -44.928 53.728 1.00 41.91 941 ALA B O 1
ATOM 1514 N N . PRO B 2 106 ? -1.749 -46.274 54.953 1.00 26.81 942 PRO B N 1
ATOM 1515 C CA . PRO B 2 106 ? -1.097 -46.851 53.772 1.00 26.80 942 PRO B CA 1
ATOM 1516 C C . PRO B 2 106 ? -2.094 -47.566 52.867 1.00 31.63 942 PRO B C 1
ATOM 1517 O O . PRO B 2 106 ? -3.039 -48.180 53.361 1.00 45.41 942 PRO B O 1
ATOM 1521 N N . LYS B 2 107 ? -1.890 -47.472 51.558 1.00 27.87 943 LYS B N 1
ATOM 1522 C CA . LYS B 2 107 ? -2.846 -48.010 50.598 1.00 40.30 943 LYS B CA 1
ATOM 1523 C C . LYS B 2 107 ? -2.317 -49.231 49.855 1.00 47.61 943 LYS B C 1
ATOM 1524 O O . LYS B 2 107 ? -1.114 -49.490 49.838 1.00 44.51 943 LYS B O 1
ATOM 1530 N N . ASP B 2 108 ? -3.239 -49.960 49.231 1.00 68.51 944 ASP B N 1
ATOM 1531 C CA . ASP B 2 108 ? -2.934 -51.142 48.427 1.00 80.47 944 ASP B CA 1
ATOM 1532 C C . ASP B 2 108 ? -2.026 -52.153 49.124 1.00 71.70 944 ASP B C 1
ATOM 1533 O O . ASP B 2 108 ? -1.009 -52.574 48.571 1.00 77.07 944 ASP B O 1
ATOM 1538 N N . LEU B 2 109 ? -2.403 -52.544 50.337 1.00 61.74 945 LEU B N 1
ATOM 1539 C CA . LEU B 2 109 ? -1.680 -53.580 51.060 1.00 56.14 945 LEU B CA 1
ATOM 1540 C C . LEU B 2 109 ? -1.885 -54.921 50.360 1.00 47.67 945 LEU B C 1
ATOM 1541 O O . LEU B 2 109 ? -3.019 -55.331 50.114 1.00 43.68 945 LEU B O 1
ATOM 1546 N N . THR B 2 110 ? -0.786 -55.599 50.041 1.00 41.56 946 THR B N 1
ATOM 1547 C CA . THR B 2 110 ? -0.846 -56.829 49.256 1.00 53.71 946 THR B CA 1
ATOM 1548 C C . THR B 2 110 ? -0.071 -57.967 49.912 1.00 47.96 946 THR B C 1
ATOM 1549 O O . THR B 2 110 ? 1.037 -57.769 50.409 1.00 47.67 946 THR B O 1
ATOM 1553 N N . VAL B 2 111 ? -0.660 -59.159 49.912 1.00 37.97 947 VAL B N 1
ATOM 1554 C CA . VAL B 2 111 ? 0.022 -60.348 50.412 1.00 38.69 947 VAL B CA 1
ATOM 1555 C C . VAL B 2 111 ? 0.035 -61.450 49.354 1.00 30.26 947 VAL B C 1
ATOM 1556 O O . VAL B 2 111 ? -1.019 -61.908 48.914 1.00 41.46 947 VAL B O 1
ATOM 1560 N N . ILE B 2 112 ? 1.230 -61.871 48.948 1.00 30.05 948 ILE B N 1
ATOM 1561 C CA . ILE B 2 112 ? 1.371 -62.916 47.936 1.00 36.52 948 ILE B CA 1
ATOM 1562 C C . ILE B 2 112 ? 2.358 -63.994 48.389 1.00 41.38 948 ILE B C 1
ATOM 1563 O O . ILE B 2 112 ? 3.412 -63.686 48.946 1.00 55.26 948 ILE B O 1
ATOM 1568 N N . THR B 2 113 ? 2.006 -65.255 48.152 1.00 44.99 949 THR B N 1
ATOM 1569 C CA . THR B 2 113 ? 2.869 -66.379 48.500 1.00 39.51 949 THR B CA 1
ATOM 1570 C C . THR B 2 113 ? 4.150 -66.360 47.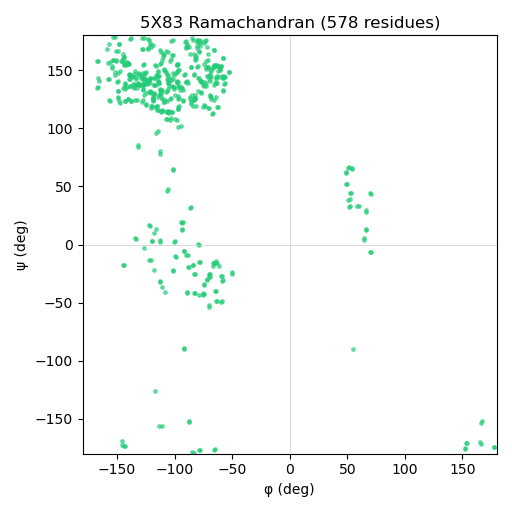673 1.00 46.39 949 THR B C 1
ATOM 1571 O O . THR B 2 113 ? 4.114 -66.112 46.468 1.00 57.62 949 THR B O 1
ATOM 1575 N N . ARG B 2 114 ? 5.279 -66.628 48.320 1.00 54.32 950 ARG B N 1
ATOM 1576 C CA . ARG B 2 114 ? 6.562 -66.629 47.629 1.00 68.74 950 ARG B CA 1
ATOM 1577 C C . ARG B 2 114 ? 6.820 -67.985 46.974 1.00 80.57 950 ARG B C 1
ATOM 1578 O O . ARG B 2 114 ? 6.721 -69.025 47.623 1.00 71.85 950 ARG B O 1
ATOM 1586 N N . GLU B 2 115 ? 7.150 -67.966 45.686 1.00 94.53 951 GLU B N 1
ATOM 1587 C CA . GLU B 2 115 ? 7.395 -69.194 44.933 1.00 110.70 951 GLU B CA 1
ATOM 1588 C C . GLU B 2 115 ? 8.885 -69.513 44.831 1.00 122.26 951 GLU B C 1
ATOM 1589 O O . GLU B 2 115 ? 9.706 -68.613 44.661 1.00 143.65 951 GLU B O 1
ATOM 1595 N N . GLY B 2 116 ? 9.231 -70.794 44.936 1.00 110.51 952 GLY B N 1
ATOM 1596 C CA . GLY B 2 116 ? 8.262 -71.842 45.205 1.00 93.94 952 GLY B CA 1
ATOM 1597 C C . GLY B 2 116 ? 8.372 -72.360 46.623 1.00 80.46 952 GLY B C 1
ATOM 1598 O O . GLY B 2 116 ? 8.372 -73.568 46.859 1.00 87.77 952 GLY B O 1
ATOM 1599 N N . LYS B 2 117 ? 8.467 -71.438 47.572 1.00 71.73 953 LYS B N 1
ATOM 1600 C CA . LYS B 2 117 ? 8.610 -71.797 48.973 1.00 68.88 953 LYS B CA 1
ATOM 1601 C C . LYS B 2 117 ? 7.393 -71.322 49.758 1.00 61.40 953 LYS B C 1
ATOM 1602 O O . LYS B 2 117 ? 7.334 -70.168 50.179 1.00 45.97 953 LYS B O 1
ATOM 1608 N N . PRO B 2 118 ? 6.416 -72.219 49.967 1.00 67.07 954 PRO B N 1
ATOM 1609 C CA . PRO B 2 118 ? 5.212 -71.896 50.741 1.00 55.01 954 PRO B CA 1
ATOM 1610 C C . PRO B 2 118 ? 5.534 -71.611 52.204 1.00 61.99 954 PRO B C 1
ATOM 1611 O O . PRO B 2 118 ? 6.710 -71.571 52.571 1.00 71.31 954 PRO B O 1
ATOM 1615 N N . ARG B 2 119 ? 4.496 -71.396 53.011 1.00 52.00 955 ARG B N 1
ATOM 1616 C CA . ARG B 2 119 ? 4.644 -71.029 54.422 1.00 54.47 955 ARG B CA 1
ATOM 1617 C C . ARG B 2 119 ? 5.307 -69.661 54.593 1.00 51.39 955 ARG B C 1
ATOM 1618 O O . ARG B 2 119 ? 5.596 -69.238 55.713 1.00 45.48 955 ARG B O 1
ATOM 1626 N N . ALA B 2 120 ? 5.546 -68.975 53.481 1.00 49.86 956 ALA B N 1
ATOM 1627 C CA . ALA B 2 120 ? 6.159 -67.657 53.512 1.00 46.16 956 ALA B CA 1
ATOM 1628 C C . ALA B 2 120 ? 5.523 -66.755 52.466 1.00 43.99 956 ALA B C 1
ATOM 1629 O O . ALA B 2 120 ? 5.289 -67.170 51.332 1.00 54.84 956 ALA B O 1
ATOM 1631 N N . VAL B 2 121 ? 5.232 -65.520 52.856 1.00 36.50 957 VAL B N 1
ATOM 1632 C CA . VAL B 2 121 ? 4.621 -64.564 51.947 1.00 35.41 957 VAL B CA 1
ATOM 1633 C C . VAL B 2 121 ? 5.401 -63.259 51.902 1.00 42.49 957 VAL B C 1
ATOM 1634 O O . VAL B 2 121 ? 6.105 -62.904 52.851 1.00 40.80 957 VAL B O 1
ATOM 1638 N N . ILE B 2 122 ? 5.275 -62.553 50.784 1.00 41.98 958 ILE B N 1
ATOM 1639 C CA . ILE B 2 122 ? 5.874 -61.237 50.634 1.00 40.04 958 ILE B CA 1
ATOM 1640 C C . ILE B 2 122 ? 4.783 -60.180 50.685 1.00 36.45 958 ILE B C 1
ATOM 1641 O O . ILE B 2 122 ? 3.916 -60.128 49.811 1.00 28.37 958 ILE B O 1
ATOM 1646 N N . VAL B 2 123 ? 4.826 -59.344 51.717 1.00 33.94 959 VAL B N 1
ATOM 1647 C CA . VAL B 2 123 ? 3.810 -58.318 51.910 1.00 33.91 959 VAL B CA 1
ATOM 1648 C C . VAL B 2 123 ? 4.236 -57.007 51.262 1.00 38.77 959 VAL B C 1
ATOM 1649 O O . VAL B 2 123 ? 5.309 -56.481 51.550 1.00 26.59 959 VAL B O 1
ATOM 1653 N N . SER B 2 124 ? 3.389 -56.486 50.381 1.00 40.62 960 SER B N 1
ATOM 1654 C CA . SER B 2 124 ? 3.708 -55.274 49.639 1.00 33.17 960 SER B CA 1
ATOM 1655 C C . SER B 2 124 ? 2.635 -54.210 49.835 1.00 35.36 960 SER B C 1
ATOM 1656 O O . SER B 2 124 ? 1.441 -54.509 49.837 1.00 48.19 960 SER B O 1
ATOM 1659 N N . TRP B 2 125 ? 3.065 -52.966 50.003 1.00 27.09 961 TRP B N 1
ATOM 1660 C CA . TRP B 2 125 ? 2.129 -51.866 50.181 1.00 27.18 961 TRP B CA 1
ATOM 1661 C C . TRP B 2 125 ? 2.608 -50.588 49.506 1.00 37.83 961 TRP B C 1
ATOM 1662 O O . TRP B 2 125 ? 3.619 -50.579 48.804 1.00 41.47 961 TRP B O 1
ATOM 1673 N N . GLN B 2 126 ? 1.873 -49.507 49.741 1.00 41.69 962 GLN B N 1
ATOM 1674 C CA . GLN B 2 126 ? 2.170 -48.216 49.139 1.00 46.85 962 GLN B CA 1
ATOM 1675 C C . GLN B 2 126 ? 2.034 -47.130 50.209 1.00 51.67 962 GLN B C 1
ATOM 1676 O O . GLN B 2 126 ? 1.165 -47.230 51.075 1.00 59.59 962 GLN B O 1
ATOM 1682 N N . PRO B 2 127 ? 2.889 -46.093 50.161 1.00 55.75 963 PRO B N 1
ATOM 1683 C CA . PRO B 2 127 ? 2.851 -45.033 51.179 1.00 50.36 963 PRO B CA 1
ATOM 1684 C C . PRO B 2 127 ? 1.510 -44.296 51.216 1.00 26.06 963 PRO B C 1
ATOM 1685 O O . PRO B 2 127 ? 0.823 -44.243 50.196 1.00 29.51 963 PRO B O 1
ATOM 1689 N N . PRO B 2 128 ? 1.133 -43.758 52.389 1.00 25.82 964 PRO B N 1
ATOM 1690 C CA . PRO B 2 128 ? -0.134 -43.036 52.557 1.00 33.43 964 PRO B CA 1
ATOM 1691 C C . PRO B 2 128 ? -0.208 -41.780 51.697 1.00 37.36 964 PRO B C 1
ATOM 1692 O O . PRO B 2 128 ? 0.825 -41.211 51.347 1.00 37.83 964 PRO B O 1
ATOM 1696 N N . LEU B 2 129 ? -1.423 -41.358 51.362 1.00 49.34 965 LEU B N 1
ATOM 1697 C CA . LEU B 2 129 ? -1.619 -40.165 50.548 1.00 52.17 965 LEU B CA 1
ATOM 1698 C C . LEU B 2 129 ? -1.361 -38.918 51.386 1.00 54.74 965 LEU B C 1
ATOM 1699 O O . LEU B 2 129 ? -0.719 -37.968 50.937 1.00 47.66 965 LEU B O 1
ATOM 1704 N N . GLU B 2 130 ? -1.864 -38.939 52.615 1.00 58.49 966 GLU B N 1
ATOM 1705 C CA . GLU B 2 130 ? -1.711 -37.821 53.533 1.00 52.17 966 GLU B CA 1
ATOM 1706 C C . GLU B 2 130 ? -0.602 -38.105 54.541 1.00 33.19 966 GLU B C 1
ATOM 1707 O O . GLU B 2 130 ? -0.852 -38.199 55.743 1.00 36.62 966 GLU B O 1
ATOM 1713 N N . ALA B 2 131 ? 0.625 -38.233 54.044 1.00 25.25 967 ALA B N 1
ATOM 1714 C CA . ALA B 2 131 ? 1.766 -38.544 54.899 1.00 31.92 967 ALA B CA 1
ATOM 1715 C C . ALA B 2 131 ? 2.151 -37.357 55.771 1.00 35.50 967 ALA B C 1
ATOM 1716 O O . ALA B 2 131 ? 2.655 -37.534 56.880 1.00 38.54 967 ALA B O 1
ATOM 1718 N N . ASN B 2 132 ? 1.919 -36.153 55.251 1.00 36.76 968 ASN B N 1
ATOM 1719 C CA . ASN B 2 132 ? 2.213 -34.909 55.959 1.00 24.15 968 ASN B CA 1
ATOM 1720 C C . ASN B 2 132 ? 3.638 -34.858 56.501 1.00 50.40 968 ASN B C 1
ATOM 1721 O O . ASN B 2 132 ? 3.892 -34.263 57.548 1.00 51.01 968 ASN B O 1
ATOM 1726 N N . GLY B 2 133 ? 4.563 -35.487 55.782 1.00 65.52 969 GLY B N 1
ATOM 1727 C CA . GLY B 2 133 ? 5.948 -35.547 56.207 1.00 63.20 969 GLY B CA 1
ATOM 1728 C C . GLY B 2 133 ? 6.668 -36.781 55.699 1.00 58.36 969 GLY B C 1
ATOM 1729 O O . GLY B 2 133 ? 6.105 -37.578 54.949 1.00 63.21 969 GLY B O 1
ATOM 1730 N N . LYS B 2 134 ? 7.918 -36.940 56.120 1.00 36.11 970 LYS B N 1
ATOM 1731 C CA . LYS B 2 134 ? 8.736 -38.069 55.694 1.00 37.08 970 LYS B CA 1
ATOM 1732 C C . LYS B 2 134 ? 8.503 -39.287 56.583 1.00 49.31 970 LYS B C 1
ATOM 1733 O O . LYS B 2 134 ? 8.711 -39.231 57.797 1.00 60.21 970 LYS B O 1
ATOM 1739 N N . ILE B 2 135 ? 8.074 -40.386 55.970 1.00 31.24 971 ILE B N 1
ATOM 1740 C CA . ILE B 2 135 ? 7.751 -41.602 56.711 1.00 36.20 971 ILE B CA 1
ATOM 1741 C C . ILE B 2 135 ? 9.002 -42.281 57.259 1.00 48.80 971 ILE B C 1
ATOM 1742 O O . ILE B 2 135 ? 9.868 -42.715 56.499 1.00 52.85 971 ILE B O 1
ATOM 1747 N N . THR B 2 136 ? 9.092 -42.367 58.583 1.00 41.46 972 THR B N 1
ATOM 1748 C CA . THR B 2 136 ? 10.258 -42.952 59.231 1.00 39.67 972 THR B CA 1
ATOM 1749 C C . THR B 2 136 ? 10.165 -44.474 59.288 1.00 49.76 972 THR B C 1
ATOM 1750 O O . THR B 2 136 ? 11.152 -45.171 59.053 1.00 53.33 972 THR B O 1
ATOM 1754 N N . ALA B 2 137 ? 8.981 -44.991 59.596 1.00 61.90 973 ALA B N 1
ATOM 1755 C CA . ALA B 2 137 ? 8.815 -46.434 59.721 1.00 46.57 973 ALA B CA 1
ATOM 1756 C C . ALA B 2 137 ? 7.389 -46.897 59.454 1.00 23.22 973 ALA B C 1
ATOM 1757 O O . ALA B 2 137 ? 6.431 -46.161 59.678 1.00 29.50 973 ALA B O 1
ATOM 1759 N N . TYR B 2 138 ? 7.261 -48.133 58.984 1.00 26.60 974 TYR B N 1
ATOM 1760 C CA . TYR B 2 138 ? 5.962 -48.779 58.873 1.00 26.10 974 TYR B CA 1
ATOM 1761 C C . TYR B 2 138 ? 5.828 -49.827 59.968 1.00 32.26 974 TYR B C 1
ATOM 1762 O O . TYR B 2 138 ? 6.790 -50.519 60.298 1.00 41.99 974 TYR B O 1
ATOM 1771 N N . ILE B 2 139 ? 4.635 -49.937 60.535 1.00 31.18 975 ILE B N 1
ATOM 1772 C CA . ILE B 2 139 ? 4.375 -50.952 61.542 1.00 32.78 975 ILE B CA 1
ATOM 1773 C C . ILE B 2 139 ? 3.348 -51.937 61.005 1.00 36.91 975 ILE B C 1
ATOM 1774 O O . ILE B 2 139 ? 2.222 -51.559 60.678 1.00 25.24 975 ILE B O 1
ATOM 1779 N N . LEU B 2 140 ? 3.751 -53.200 60.906 1.00 43.33 976 LEU B N 1
ATOM 1780 C CA . LEU B 2 140 ? 2.913 -54.229 60.307 1.00 33.54 976 LEU B CA 1
ATOM 1781 C C . LEU B 2 140 ? 2.433 -55.247 61.335 1.00 46.54 976 LEU B C 1
ATOM 1782 O O . LEU B 2 140 ? 3.227 -55.996 61.906 1.00 56.15 976 LEU B O 1
ATOM 1787 N N . PHE B 2 141 ? 1.124 -55.268 61.560 1.00 42.21 977 PHE B N 1
ATOM 1788 C CA . PHE B 2 141 ? 0.511 -56.220 62.474 1.00 42.55 977 PHE B CA 1
ATOM 1789 C C . PHE B 2 141 ? -0.124 -57.371 61.704 1.00 43.06 977 PHE B C 1
ATOM 1790 O O . PHE B 2 141 ? -0.804 -57.150 60.702 1.00 48.42 977 PHE B O 1
ATOM 1798 N N . TYR B 2 142 ? 0.094 -58.597 62.169 1.00 38.07 978 TYR B N 1
ATOM 1799 C CA . TYR B 2 142 ? -0.597 -59.748 61.596 1.00 32.37 978 TYR B CA 1
ATOM 1800 C C . TYR B 2 142 ? -0.849 -60.816 62.652 1.00 34.68 978 TYR B C 1
ATOM 1801 O O . TYR B 2 142 ? -0.079 -60.960 63.598 1.00 44.36 978 TYR B O 1
ATOM 1810 N N . THR B 2 143 ? -1.935 -61.563 62.486 1.00 37.60 979 THR B N 1
ATOM 1811 C CA . THR B 2 143 ? -2.316 -62.565 63.472 1.00 48.86 979 THR B CA 1
ATOM 1812 C C . THR B 2 143 ? -3.045 -63.747 62.849 1.00 42.51 979 THR B C 1
ATOM 1813 O O . THR B 2 143 ? -3.478 -63.695 61.697 1.00 42.38 979 THR B O 1
ATOM 1817 N N . LEU B 2 144 ? -3.172 -64.813 63.631 1.00 40.89 980 LEU B N 1
ATOM 1818 C CA . LEU B 2 144 ? -3.874 -66.014 63.206 1.00 35.02 980 LEU B CA 1
ATOM 1819 C C . LEU B 2 144 ? -5.268 -66.046 63.824 1.00 40.21 980 LEU B C 1
ATOM 1820 O O . LEU B 2 144 ? -6.170 -66.709 63.313 1.00 43.52 980 LEU B O 1
ATOM 1825 N N . ASP B 2 145 ? -5.438 -65.314 64.922 1.00 40.04 981 ASP B N 1
ATOM 1826 C CA . ASP B 2 145 ? -6.684 -65.344 65.680 1.00 39.19 981 ASP B CA 1
ATOM 1827 C C . ASP B 2 145 ? -7.674 -64.286 65.208 1.00 38.80 981 ASP B C 1
ATOM 1828 O O . ASP B 2 145 ? -7.287 -63.194 64.793 1.00 49.91 981 ASP B O 1
ATOM 1833 N N . LYS B 2 146 ? -8.957 -64.626 65.281 1.00 48.30 982 LYS B N 1
ATOM 1834 C CA . LYS B 2 146 ? -10.033 -63.745 64.844 1.00 49.10 982 LYS B CA 1
ATOM 1835 C C . LYS B 2 146 ? -10.444 -62.727 65.908 1.00 55.63 982 LYS B C 1
ATOM 1836 O O . LYS B 2 146 ? -11.088 -61.725 65.596 1.00 51.16 982 LYS B O 1
ATOM 1842 N N . ASN B 2 147 ? -10.072 -62.984 67.160 1.00 61.83 983 ASN B N 1
ATOM 1843 C CA . ASN B 2 147 ? -10.652 -62.253 68.287 1.00 55.34 983 ASN B CA 1
ATOM 1844 C C . ASN B 2 147 ? -9.717 -61.323 69.066 1.00 49.47 983 ASN B C 1
ATOM 1845 O O . ASN B 2 147 ? -10.165 -60.301 69.589 1.00 56.55 983 ASN B O 1
ATOM 1850 N N . ILE B 2 148 ? -8.435 -61.669 69.157 1.00 39.37 984 ILE B N 1
ATOM 1851 C CA . ILE B 2 148 ? -7.507 -60.877 69.965 1.00 41.08 984 ILE B CA 1
ATOM 1852 C C . ILE B 2 148 ? -7.346 -59.460 69.421 1.00 47.54 984 ILE B C 1
ATOM 1853 O O . ILE B 2 148 ? -7.268 -59.259 68.209 1.00 48.77 984 ILE B O 1
ATOM 1858 N N . PRO B 2 149 ? -7.297 -58.471 70.327 1.00 47.97 985 PRO B N 1
ATOM 1859 C CA . PRO B 2 149 ? -7.176 -57.060 69.947 1.00 47.60 985 PRO B CA 1
ATOM 1860 C C . PRO B 2 149 ? -5.835 -56.764 69.279 1.00 51.52 985 PRO B C 1
ATOM 1861 O O . PRO B 2 149 ? -4.930 -57.597 69.334 1.00 55.95 985 PRO B O 1
ATOM 1865 N N . ILE B 2 150 ? -5.717 -55.588 68.669 1.00 45.66 986 ILE B N 1
ATOM 1866 C CA . ILE B 2 150 ? -4.561 -55.244 67.845 1.00 49.03 986 ILE B CA 1
ATOM 1867 C C . ILE B 2 150 ? -3.236 -55.305 68.614 1.00 53.23 986 ILE B C 1
ATOM 1868 O O . ILE B 2 150 ? -2.183 -55.572 68.032 1.00 55.14 986 ILE B O 1
ATOM 1873 N N . ASP B 2 151 ? -3.292 -55.093 69.925 1.00 54.46 987 ASP B N 1
ATOM 1874 C CA . ASP B 2 151 ? -2.077 -55.019 70.730 1.00 50.10 987 ASP B CA 1
ATOM 1875 C C . ASP B 2 151 ? -1.504 -56.397 71.050 1.00 47.63 987 ASP B C 1
ATOM 1876 O O . ASP B 2 151 ? -0.467 -56.505 71.705 1.00 42.17 987 ASP B O 1
ATOM 1881 N N . ASP B 2 152 ? -2.166 -57.449 70.577 1.00 59.89 988 ASP B N 1
ATOM 1882 C CA . ASP B 2 152 ? -1.690 -58.809 70.808 1.00 43.28 988 ASP B CA 1
ATOM 1883 C C . ASP B 2 152 ? -1.440 -59.540 69.495 1.00 33.02 988 ASP B C 1
ATOM 1884 O O . ASP B 2 152 ? -1.311 -60.763 69.474 1.00 37.30 988 ASP B O 1
ATOM 1889 N N . TRP B 2 153 ? -1.363 -58.787 68.402 1.00 28.81 989 TRP B N 1
ATOM 1890 C CA . TRP B 2 153 ? -0.977 -59.356 67.121 1.00 28.47 989 TRP B CA 1
ATOM 1891 C C . TRP B 2 153 ? 0.533 -59.495 67.067 1.00 37.85 989 TRP B C 1
ATOM 1892 O O . TRP B 2 153 ? 1.237 -59.055 67.974 1.00 41.20 989 TRP B O 1
ATOM 1903 N N . ILE B 2 154 ? 1.029 -60.105 65.998 1.00 34.28 990 ILE B N 1
ATOM 1904 C CA . ILE B 2 154 ? 2.462 -60.159 65.761 1.00 37.29 990 ILE B CA 1
ATOM 1905 C C . ILE B 2 154 ? 2.882 -58.859 65.091 1.00 37.22 990 ILE B C 1
ATOM 1906 O O . ILE B 2 154 ? 2.331 -58.478 64.059 1.00 42.74 990 ILE B O 1
ATOM 1911 N N . MET B 2 155 ? 3.853 -58.175 65.681 1.00 35.31 991 MET B N 1
ATOM 1912 C CA . MET B 2 155 ? 4.242 -56.863 65.190 1.00 30.64 991 MET B CA 1
ATOM 1913 C C . MET B 2 155 ? 5.580 -56.910 64.467 1.00 51.91 991 MET B C 1
ATOM 1914 O O . MET B 2 155 ? 6.553 -57.474 64.965 1.00 56.86 991 MET B O 1
ATOM 1919 N N . GLU B 2 156 ? 5.617 -56.303 63.287 1.00 38.04 992 GLU B N 1
ATOM 1920 C CA . GLU B 2 156 ? 6.834 -56.227 62.494 1.00 41.62 992 GLU B CA 1
ATOM 1921 C C . GLU B 2 156 ? 7.127 -54.773 62.165 1.00 41.03 992 GLU B C 1
ATOM 1922 O O . GLU B 2 156 ? 6.249 -54.050 61.701 1.00 49.89 992 GLU B O 1
ATOM 1928 N N . THR B 2 157 ? 8.357 -54.341 62.413 1.00 62.27 993 THR B N 1
ATOM 1929 C CA . THR B 2 157 ? 8.733 -52.959 62.149 1.00 33.20 993 THR B CA 1
ATOM 1930 C C . THR B 2 157 ? 9.620 -52.856 60.909 1.00 33.34 993 THR B C 1
ATOM 1931 O O . THR B 2 157 ? 10.743 -53.361 60.887 1.00 33.73 993 THR B O 1
ATOM 1935 N N . ILE B 2 158 ? 9.096 -52.214 59.872 1.00 29.25 994 ILE B N 1
ATOM 1936 C CA . ILE B 2 158 ? 9.820 -52.037 58.620 1.00 42.71 994 ILE B CA 1
ATOM 1937 C C . ILE B 2 158 ? 10.269 -50.583 58.485 1.00 38.21 994 ILE B C 1
ATOM 1938 O O . ILE B 2 158 ? 9.580 -49.672 58.943 1.00 23.29 994 ILE B O 1
ATOM 1943 N N . SER B 2 159 ? 11.429 -50.366 57.876 1.00 42.87 995 SER B N 1
ATOM 1944 C CA . SER B 2 159 ? 11.929 -49.014 57.664 1.00 44.22 995 SER B CA 1
ATOM 1945 C C . SER B 2 159 ? 11.045 -48.247 56.680 1.00 47.54 995 SER B C 1
ATOM 1946 O O . SER B 2 159 ? 10.415 -48.842 55.805 1.00 45.58 995 SER B O 1
ATOM 1949 N N . GLY B 2 160 ? 11.005 -46.926 56.830 1.00 39.35 996 GLY B N 1
ATOM 1950 C CA . GLY B 2 160 ? 10.173 -46.079 55.991 1.00 22.98 996 GLY B CA 1
ATOM 1951 C C . GLY B 2 160 ? 10.545 -46.029 54.519 1.00 33.69 996 GLY B C 1
ATOM 1952 O O . GLY B 2 160 ? 9.745 -45.588 53.692 1.00 43.15 996 GLY B O 1
ATOM 1953 N N . ASP B 2 161 ? 11.754 -46.476 54.189 1.00 23.20 997 ASP B N 1
ATOM 1954 C CA . ASP B 2 161 ? 12.225 -46.455 52.806 1.00 38.50 997 ASP B CA 1
ATOM 1955 C C . ASP B 2 161 ? 11.889 -47.744 52.060 1.00 54.18 997 ASP B C 1
ATOM 1956 O O . ASP B 2 161 ? 12.061 -47.826 50.844 1.00 53.02 997 ASP B O 1
ATOM 1961 N N . ARG B 2 162 ? 11.411 -48.747 52.790 1.00 55.43 998 ARG B N 1
ATOM 1962 C CA . ARG B 2 162 ? 11.046 -50.019 52.177 1.00 49.89 998 ARG B CA 1
ATOM 1963 C C . ARG B 2 162 ? 9.532 -50.136 52.056 1.00 40.29 998 ARG B C 1
ATOM 1964 O O . ARG B 2 162 ? 8.793 -49.683 52.927 1.00 24.26 998 ARG B O 1
ATOM 1972 N N . LEU B 2 163 ? 9.080 -50.735 50.960 1.00 35.77 999 LEU B N 1
ATOM 1973 C CA . LEU B 2 163 ? 7.656 -50.930 50.719 1.00 29.00 999 LEU B CA 1
ATOM 1974 C C . LEU B 2 163 ? 7.277 -52.408 50.672 1.00 32.46 999 LEU B C 1
ATOM 1975 O O . LEU B 2 163 ? 6.185 -52.760 50.231 1.00 34.10 999 LEU B O 1
ATOM 1980 N N . THR B 2 164 ? 8.189 -53.269 51.112 1.00 29.41 1000 THR B N 1
ATOM 1981 C CA . THR B 2 164 ? 7.935 -54.706 51.152 1.00 32.77 1000 THR B CA 1
ATOM 1982 C C . THR B 2 164 ? 8.486 -55.340 52.424 1.00 41.38 1000 THR B C 1
ATOM 1983 O O . THR B 2 164 ? 9.418 -54.822 53.038 1.00 53.10 1000 THR B O 1
ATOM 1987 N N . HIS B 2 165 ? 7.908 -56.470 52.811 1.00 39.94 1001 HIS B N 1
ATOM 1988 C CA . HIS B 2 165 ? 8.393 -57.211 53.966 1.00 47.04 1001 HIS B CA 1
ATOM 1989 C C . HIS B 2 165 ? 8.096 -58.695 53.804 1.00 48.96 1001 HIS B C 1
ATOM 1990 O O . HIS B 2 165 ? 7.076 -59.079 53.231 1.00 26.29 1001 HIS B O 1
ATOM 1997 N N . GLN B 2 166 ? 8.994 -59.525 54.318 1.00 38.47 1002 GLN B N 1
ATOM 1998 C CA . GLN B 2 166 ? 8.860 -60.965 54.187 1.00 59.85 1002 GLN B CA 1
ATOM 1999 C C . GLN B 2 166 ? 8.483 -61.602 55.517 1.00 45.17 1002 GLN B C 1
ATOM 2000 O O . GLN B 2 166 ? 9.158 -61.403 56.526 1.00 25.89 1002 GLN B O 1
ATOM 2006 N N . ILE B 2 167 ? 7.384 -62.346 55.519 1.00 26.53 1003 ILE B N 1
ATOM 2007 C CA . ILE B 2 167 ? 6.980 -63.093 56.702 1.00 34.88 1003 ILE B CA 1
ATOM 2008 C C . ILE B 2 167 ? 7.120 -64.590 56.444 1.00 36.52 1003 ILE B C 1
ATOM 2009 O O . ILE B 2 167 ? 6.678 -65.090 55.410 1.00 29.79 1003 ILE B O 1
ATOM 2014 N N . MET B 2 168 ? 7.740 -65.299 57.384 1.00 45.96 1004 MET B N 1
ATOM 2015 C CA . MET B 2 168 ? 8.026 -66.722 57.211 1.00 55.79 1004 MET B CA 1
ATOM 2016 C C . MET B 2 168 ? 7.396 -67.577 58.306 1.00 49.41 1004 MET B C 1
ATOM 2017 O O . MET B 2 168 ? 6.846 -67.055 59.276 1.00 59.28 1004 MET B O 1
ATOM 2022 N N . ASP B 2 169 ? 7.494 -68.892 58.134 1.00 45.51 1005 ASP B N 1
ATOM 2023 C CA . ASP B 2 169 ? 6.984 -69.869 59.097 1.00 37.32 1005 ASP B CA 1
ATOM 2024 C C . ASP B 2 169 ? 5.518 -69.657 59.452 1.00 31.43 1005 ASP B C 1
ATOM 2025 O O . ASP B 2 169 ? 5.140 -69.710 60.623 1.00 35.42 1005 ASP B O 1
ATOM 2030 N N . LEU B 2 170 ? 4.696 -69.411 58.437 1.00 31.73 1006 LEU B N 1
ATOM 2031 C CA . LEU B 2 170 ? 3.253 -69.349 58.629 1.00 44.55 1006 LEU B CA 1
ATOM 2032 C C . LEU B 2 170 ? 2.691 -70.763 58.693 1.00 60.70 1006 LEU B C 1
ATOM 2033 O O . LEU B 2 170 ? 3.419 -71.737 58.513 1.00 71.08 1006 LEU B O 1
ATOM 2038 N N . ASN B 2 171 ? 1.395 -70.873 58.958 1.00 56.60 1007 ASN B N 1
ATOM 2039 C CA . ASN B 2 171 ? 0.737 -72.172 58.975 1.00 30.60 1007 ASN B CA 1
ATOM 2040 C C . ASN B 2 171 ? 0.024 -72.427 57.654 1.00 39.71 1007 ASN B C 1
ATOM 2041 O O . ASN B 2 171 ? -0.353 -71.488 56.953 1.00 40.02 1007 ASN B O 1
ATOM 2046 N N . LEU B 2 172 ? -0.153 -73.699 57.315 1.00 40.87 1008 LEU B N 1
ATOM 2047 C CA . LEU B 2 172 ? -0.779 -74.070 56.053 1.00 33.74 1008 LEU B CA 1
ATOM 2048 C C . LEU B 2 172 ? -2.287 -74.206 56.221 1.00 43.18 1008 LEU B C 1
ATOM 2049 O O . LEU B 2 172 ? -2.761 -74.733 57.229 1.00 53.93 1008 LEU B O 1
ATOM 2054 N N . ASP B 2 173 ? -3.027 -73.727 55.225 1.00 48.00 1009 ASP B N 1
ATOM 2055 C CA . ASP B 2 173 ? -4.487 -73.666 55.276 1.00 52.40 1009 ASP B CA 1
ATOM 2056 C C . ASP B 2 173 ? -4.972 -72.990 56.556 1.00 45.20 1009 ASP B C 1
ATOM 2057 O O . ASP B 2 173 ? -5.590 -73.623 57.411 1.00 57.55 1009 ASP B O 1
ATOM 2062 N N . THR B 2 174 ? -4.685 -71.699 56.676 1.00 48.92 1010 THR B N 1
ATOM 2063 C CA . THR B 2 174 ? -5.111 -70.908 57.825 1.00 49.90 1010 THR B CA 1
ATOM 2064 C C . THR B 2 174 ? -5.330 -69.467 57.389 1.00 35.11 1010 THR B C 1
ATOM 2065 O O . THR B 2 174 ? -4.570 -68.934 56.583 1.00 39.27 1010 THR B O 1
ATOM 2069 N N . MET B 2 175 ? -6.376 -68.842 57.916 1.00 36.15 1011 MET B N 1
ATOM 2070 C CA . MET B 2 175 ? -6.696 -67.467 57.557 1.00 38.17 1011 MET B CA 1
ATOM 2071 C C . MET B 2 175 ? -5.873 -66.487 58.382 1.00 41.39 1011 MET B C 1
ATOM 2072 O O . MET B 2 175 ? -5.892 -66.530 59.613 1.00 44.18 1011 MET B O 1
ATOM 2077 N N . TYR B 2 176 ? -5.146 -65.608 57.699 1.00 46.21 1012 TYR B N 1
ATOM 2078 C CA . TYR B 2 176 ? -4.347 -64.596 58.379 1.00 45.10 1012 TYR B CA 1
ATOM 2079 C C . TYR B 2 176 ? -4.930 -63.199 58.195 1.00 38.06 1012 TYR B C 1
ATOM 2080 O O . TYR B 2 176 ? -5.557 -62.900 57.177 1.00 31.30 1012 TYR B O 1
ATOM 2089 N N . TYR B 2 177 ? -4.709 -62.347 59.191 1.00 30.90 1013 TYR B N 1
ATOM 2090 C CA . TYR B 2 177 ? -5.178 -60.969 59.154 1.00 30.43 1013 TYR B CA 1
ATOM 2091 C C . TYR B 2 177 ? -3.985 -60.030 59.100 1.00 29.57 1013 TYR B C 1
ATOM 2092 O O . TYR B 2 177 ? -2.995 -60.256 59.786 1.00 29.06 1013 TYR B O 1
ATOM 2101 N N . PHE B 2 178 ? -4.069 -58.982 58.285 1.00 30.37 1014 PHE B N 1
ATOM 2102 C CA . PHE B 2 178 ? -2.957 -58.043 58.165 1.00 31.97 1014 PHE B CA 1
ATOM 2103 C C . PHE B 2 178 ? -3.381 -56.590 58.374 1.00 28.65 1014 PHE B C 1
ATOM 2104 O O . PHE B 2 178 ? -4.375 -56.133 57.815 1.00 29.17 1014 PHE B O 1
ATOM 2112 N N . ARG B 2 179 ? -2.604 -55.872 59.179 1.00 38.78 1015 ARG B N 1
ATOM 2113 C CA . ARG B 2 179 ? -2.830 -54.454 59.446 1.00 27.91 1015 ARG B CA 1
ATOM 2114 C C . ARG B 2 179 ? -1.516 -53.694 59.346 1.00 27.15 1015 ARG B C 1
ATOM 2115 O O . ARG B 2 179 ? -0.481 -54.169 59.812 1.00 26.73 1015 ARG B O 1
ATOM 2123 N N . ILE B 2 180 ? -1.554 -52.516 58.735 1.00 27.02 1016 ILE B N 1
ATOM 2124 C CA . ILE B 2 180 ? -0.354 -51.701 58.605 1.00 32.14 1016 ILE B CA 1
ATOM 2125 C C . ILE B 2 180 ? -0.647 -50.224 58.871 1.00 31.98 1016 ILE B C 1
ATOM 2126 O O . ILE B 2 180 ? -1.723 -49.722 58.545 1.00 34.50 1016 ILE B O 1
ATOM 2131 N N . GLN B 2 181 ? 0.315 -49.537 59.478 1.00 25.72 1017 GLN B N 1
ATOM 2132 C CA . GLN B 2 181 ? 0.185 -48.113 59.758 1.00 26.20 1017 GLN B CA 1
ATOM 2133 C C . GLN B 2 181 ? 1.528 -47.427 59.562 1.00 24.97 1017 GLN B C 1
ATOM 2134 O O . GLN B 2 181 ? 2.578 -48.061 59.678 1.00 31.66 1017 GLN B O 1
ATOM 2140 N N . ALA B 2 182 ? 1.499 -46.133 59.269 1.00 30.75 1018 ALA B N 1
ATOM 2141 C CA . ALA B 2 182 ? 2.734 -45.396 59.044 1.00 24.33 1018 ALA B CA 1
ATOM 2142 C C . ALA B 2 182 ? 3.051 -44.497 60.226 1.00 28.63 1018 ALA B C 1
ATOM 2143 O O . ALA B 2 182 ? 2.175 -43.804 60.741 1.00 28.05 1018 ALA B O 1
ATOM 2145 N N . ARG B 2 183 ? 4.304 -44.522 60.665 1.00 28.29 1019 ARG B N 1
ATOM 2146 C CA . ARG B 2 183 ? 4.748 -43.603 61.698 1.00 23.53 1019 ARG B CA 1
ATOM 2147 C C . ARG B 2 183 ? 5.567 -42.502 61.031 1.00 37.19 1019 ARG B C 1
ATOM 2148 O O . ARG B 2 183 ? 5.840 -42.561 59.832 1.00 42.95 1019 ARG B O 1
ATOM 2156 N N . ASN B 2 184 ? 5.969 -41.510 61.813 1.00 49.18 1020 ASN B N 1
ATOM 2157 C CA . ASN B 2 184 ? 6.566 -40.297 61.284 1.00 43.86 1020 ASN B CA 1
ATOM 2158 C C . ASN B 2 184 ? 7.200 -39.514 62.425 1.00 57.85 1020 ASN B C 1
ATOM 2159 O O . ASN B 2 184 ? 6.834 -39.705 63.584 1.00 81.92 1020 ASN B O 1
ATOM 2164 N N . SER B 2 185 ? 8.158 -38.651 62.099 1.00 57.10 1021 SER B N 1
ATOM 2165 C CA . SER B 2 185 ? 8.877 -37.858 63.093 1.00 61.30 1021 SER B CA 1
ATOM 2166 C C . SER B 2 185 ? 7.960 -37.127 64.078 1.00 38.11 1021 SER B C 1
ATOM 2167 O O . SER B 2 185 ? 8.383 -36.785 65.181 1.00 28.83 1021 SER B O 1
ATOM 2170 N N . LYS B 2 186 ? 6.714 -36.874 63.680 1.00 30.85 1022 LYS B N 1
ATOM 2171 C CA . LYS B 2 186 ? 5.799 -36.117 64.529 1.00 46.52 1022 LYS B CA 1
ATOM 2172 C C . LYS B 2 186 ? 4.618 -36.937 65.064 1.00 44.22 1022 LYS B C 1
ATOM 2173 O O . LYS B 2 186 ? 3.759 -36.403 65.766 1.00 62.13 1022 LYS B O 1
ATOM 2179 N N . GLY B 2 187 ? 4.574 -38.227 64.744 1.00 41.29 1023 GLY B N 1
ATOM 2180 C CA . GLY B 2 187 ? 3.520 -39.088 65.253 1.00 49.43 1023 GLY B CA 1
ATOM 2181 C C . GLY B 2 187 ? 3.197 -40.286 64.377 1.00 34.13 1023 GLY B C 1
ATOM 2182 O O . GLY B 2 187 ? 3.915 -40.581 63.422 1.00 30.82 1023 GLY B O 1
ATOM 2183 N N . VAL B 2 188 ? 2.112 -40.981 64.706 1.00 24.75 1024 VAL B N 1
ATOM 2184 C CA . VAL B 2 188 ? 1.722 -42.184 63.976 1.00 28.20 1024 VAL B CA 1
ATOM 2185 C C . VAL B 2 188 ? 0.317 -42.076 63.386 1.00 25.11 1024 VAL B C 1
ATOM 2186 O O . VAL B 2 188 ? -0.633 -41.701 64.072 1.00 25.59 1024 VAL B O 1
ATOM 2190 N N . GLY B 2 189 ? 0.196 -42.405 62.104 1.00 25.09 1025 GLY B N 1
ATOM 2191 C CA . GLY B 2 189 ? -1.089 -42.383 61.431 1.00 33.73 1025 GLY B CA 1
ATOM 2192 C C . GLY B 2 189 ? -1.973 -43.544 61.843 1.00 43.26 1025 GLY B C 1
ATOM 2193 O O . GLY B 2 189 ? -1.547 -44.414 62.601 1.00 46.03 1025 GLY B O 1
ATOM 2194 N N . PRO B 2 190 ? -3.218 -43.561 61.347 1.00 37.35 1026 PRO B N 1
ATOM 2195 C CA . PRO B 2 190 ? -4.202 -44.594 61.683 1.00 44.50 1026 PRO B CA 1
ATOM 2196 C C . PRO B 2 190 ? -3.885 -45.927 61.018 1.00 53.54 1026 PRO B C 1
ATOM 2197 O O . PRO B 2 190 ? -3.253 -45.943 59.960 1.00 51.05 1026 PRO B O 1
ATOM 2201 N N . LEU B 2 191 ? -4.314 -47.025 61.632 1.00 60.88 1027 LEU B N 1
ATOM 2202 C CA . LEU B 2 191 ? -4.139 -48.344 61.038 1.00 48.24 1027 LEU B CA 1
ATOM 2203 C C . LEU B 2 191 ? -4.941 -48.446 59.749 1.00 41.90 1027 LEU B C 1
ATOM 2204 O O . LEU B 2 191 ? -5.939 -47.748 59.571 1.00 42.48 1027 LEU B O 1
ATOM 2209 N N . SER B 2 192 ? -4.501 -49.320 58.852 1.00 35.70 1028 SER B N 1
ATOM 2210 C CA . SER B 2 192 ? -5.209 -49.547 57.601 1.00 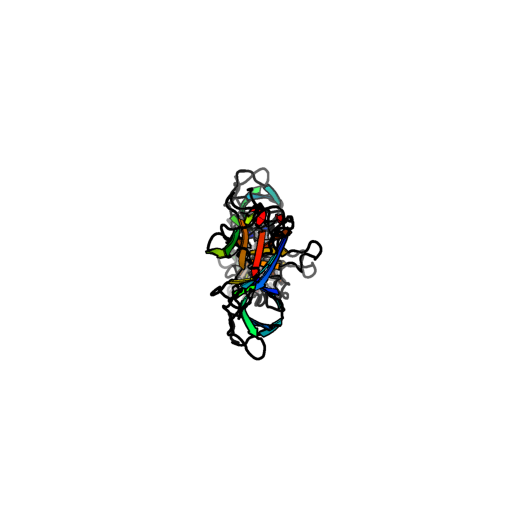35.62 1028 SER B CA 1
ATOM 2211 C C . SER B 2 192 ? -6.421 -50.439 57.822 1.00 48.42 1028 SER B C 1
ATOM 2212 O O . SER B 2 192 ? -6.735 -50.804 58.955 1.00 52.44 1028 SER B O 1
ATOM 2215 N N . ASP B 2 193 ? -7.112 -50.772 56.738 1.00 60.35 1029 ASP B N 1
ATOM 2216 C CA . ASP B 2 193 ? -8.213 -51.723 56.803 1.00 75.35 1029 ASP B CA 1
ATOM 2217 C C . ASP B 2 193 ? -7.658 -53.143 56.735 1.00 65.18 1029 ASP B C 1
ATOM 2218 O O . ASP B 2 193 ? -6.651 -53.382 56.068 1.00 65.16 1029 ASP B O 1
ATOM 2223 N N . PRO B 2 194 ? -8.309 -54.088 57.435 1.00 55.51 1030 PRO B N 1
ATOM 2224 C CA . PRO B 2 194 ? -7.834 -55.475 57.487 1.00 49.53 1030 PRO B CA 1
ATOM 2225 C C . PRO B 2 194 ? -7.695 -56.115 56.108 1.00 50.84 1030 PRO B C 1
ATOM 2226 O O . PRO B 2 194 ? -8.559 -55.935 55.250 1.00 62.24 1030 PRO B O 1
ATOM 2230 N N . ILE B 2 195 ? -6.611 -56.855 55.905 1.00 37.79 1031 ILE B N 1
ATOM 2231 C CA . ILE B 2 195 ? -6.422 -57.610 54.676 1.00 35.60 1031 ILE B CA 1
ATOM 2232 C C . ILE B 2 195 ? -6.528 -59.098 54.979 1.00 42.50 1031 ILE B C 1
ATOM 2233 O O . ILE B 2 195 ? -5.825 -59.616 55.847 1.00 44.00 1031 ILE B O 1
ATOM 2238 N N . LEU B 2 196 ? -7.419 -59.781 54.269 1.00 44.32 1032 LEU B N 1
ATOM 2239 C CA . LEU B 2 196 ? -7.621 -61.205 54.486 1.00 36.79 1032 LEU B CA 1
ATOM 2240 C C . LEU B 2 196 ? -6.825 -62.029 53.483 1.00 36.54 1032 LEU B C 1
ATOM 2241 O O . LEU B 2 196 ? -7.055 -61.946 52.277 1.00 56.11 1032 LEU B O 1
ATOM 2246 N N . PHE B 2 197 ? -5.896 -62.834 53.982 1.00 32.14 1033 PHE B N 1
ATOM 2247 C CA . PHE B 2 197 ? -5.135 -63.713 53.107 1.00 44.00 1033 PHE B CA 1
ATOM 2248 C C . PHE B 2 197 ? -5.173 -65.150 53.597 1.00 46.37 1033 PHE B C 1
ATOM 2249 O O . PHE B 2 197 ? -4.779 -65.452 54.724 1.00 31.93 1033 PHE B O 1
ATOM 2257 N N . ARG B 2 198 ? -5.638 -66.036 52.727 1.00 52.89 1034 ARG B N 1
ATOM 2258 C CA . ARG B 2 198 ? -5.737 -67.446 53.055 1.00 33.45 1034 ARG B CA 1
ATOM 2259 C C . ARG B 2 198 ? -4.602 -68.217 52.408 1.00 45.24 1034 ARG B C 1
ATOM 2260 O O . ARG B 2 198 ? -4.524 -68.313 51.184 1.00 62.92 1034 ARG B O 1
ATOM 2268 N N . THR B 2 199 ? -3.718 -68.756 53.239 1.00 32.63 1035 THR B N 1
ATOM 2269 C CA . THR B 2 199 ? -2.663 -69.632 52.756 1.00 40.38 1035 THR B CA 1
ATOM 2270 C C . THR B 2 199 ? -3.290 -70.883 52.147 1.00 48.84 1035 THR B C 1
ATOM 2271 O O . THR B 2 199 ? -4.314 -71.370 52.628 1.00 47.49 1035 THR B O 1
ATOM 2275 N N . LEU B 2 200 ? -2.675 -71.402 51.090 1.00 45.57 1036 LEU B N 1
ATOM 2276 C CA . LEU B 2 200 ? -3.238 -72.542 50.377 1.00 49.12 1036 LEU B CA 1
ATOM 2277 C C . LEU B 2 200 ? -2.914 -73.849 51.088 1.00 48.18 1036 LEU B C 1
ATOM 2278 O O . LEU B 2 200 ? -2.016 -73.903 51.927 1.00 44.91 1036 LEU B O 1
ATOM 2283 N N . LYS B 2 201 ? -3.661 -74.898 50.761 1.00 55.29 1037 LYS B N 1
ATOM 2284 C CA . LYS B 2 201 ? -3.375 -76.224 51.292 1.00 57.43 1037 LYS B CA 1
ATOM 2285 C C . LYS B 2 201 ? -2.570 -77.024 50.274 1.00 61.88 1037 LYS B C 1
ATOM 2286 O O . LYS B 2 201 ? -2.632 -76.755 49.074 1.00 57.53 1037 LYS B O 1
ATOM 2292 N N . LEU B 2 202 ? -1.816 -78.003 50.762 1.00 65.71 1038 LEU B N 1
ATOM 2293 C CA . LEU B 2 202 ? -0.913 -78.784 49.926 1.00 64.02 1038 LEU B CA 1
ATOM 2294 C C . LEU B 2 202 ? -1.643 -79.493 48.788 1.00 67.46 1038 LEU B C 1
ATOM 2295 O O . LEU B 2 202 ? -1.083 -79.687 47.709 1.00 75.17 1038 LEU B O 1
ATOM 2300 N N . GLU B 2 203 ? -2.893 -79.873 49.037 1.00 66.15 1039 GLU B N 1
ATOM 2301 C CA . GLU B 2 203 ? -3.715 -80.535 48.030 1.00 77.51 1039 GLU B CA 1
ATOM 2302 C C . GLU B 2 203 ? -3.918 -79.676 46.784 1.00 84.04 1039 GLU B C 1
ATOM 2303 O O . GLU B 2 203 ? -3.727 -80.141 45.660 1.00 89.05 1039 GLU B O 1
ATOM 2309 N N . VAL B 2 204 ? -4.306 -78.422 46.992 1.00 87.23 1040 VAL B N 1
ATOM 2310 C CA . VAL B 2 204 ? -4.600 -77.512 45.889 1.00 94.10 1040 VAL B CA 1
ATOM 2311 C C . VAL B 2 204 ? -3.336 -77.013 45.188 1.00 87.69 1040 VAL B C 1
ATOM 2312 O O . VAL B 2 204 ? -3.322 -76.832 43.969 1.00 92.32 1040 VAL B O 1
ATOM 2316 N N . LEU B 2 205 ? -2.272 -76.811 45.958 1.00 76.90 1041 LEU B N 1
ATOM 2317 C CA . LEU B 2 205 ? -1.051 -76.205 45.434 1.00 78.02 1041 LEU B CA 1
ATOM 2318 C C . LEU B 2 205 ? -0.298 -77.127 44.475 1.00 83.99 1041 LEU B C 1
ATOM 2319 O O . LEU B 2 205 ? 0.448 -76.661 43.612 1.00 85.71 1041 LEU B O 1
ATOM 2324 N N . PHE B 2 206 ? -0.492 -78.434 44.625 1.00 90.06 1042 PHE B N 1
ATOM 2325 C CA . PHE B 2 206 ? 0.194 -79.402 43.776 1.00 82.86 1042 PHE B CA 1
ATOM 2326 C C . PHE B 2 206 ? -0.796 -80.247 42.978 1.00 70.82 1042 PHE B C 1
ATOM 2327 O O . PHE B 2 206 ? -1.006 -80.015 41.786 1.00 58.41 1042 PHE B O 1
ATOM 2335 N N . SER C 1 3 ? -6.073 -103.770 38.096 1.00 59.09 723 SER C N 1
ATOM 2336 C CA . SER C 1 3 ? -7.195 -103.757 37.164 1.00 80.51 723 SER C CA 1
ATOM 2337 C C . SER C 1 3 ? -7.813 -102.364 37.045 1.00 86.90 723 SER C C 1
ATOM 2338 O O . SER C 1 3 ? -8.570 -102.088 36.113 1.00 72.47 723 SER C O 1
ATOM 2341 N N . GLN C 1 4 ? -7.485 -101.494 37.994 1.00 102.81 724 GLN C N 1
ATOM 2342 C CA . GLN C 1 4 ? -7.993 -100.127 38.000 1.00 112.94 724 GLN C CA 1
ATOM 2343 C C . GLN C 1 4 ? -7.069 -99.250 38.844 1.00 115.67 724 GLN C C 1
ATOM 2344 O O . GLN C 1 4 ? -6.206 -99.764 39.554 1.00 134.58 724 GLN C O 1
ATOM 2350 N N . VAL C 1 5 ? -7.245 -97.934 38.774 1.00 99.93 725 VAL C N 1
ATOM 2351 C CA . VAL C 1 5 ? -6.414 -97.019 39.551 1.00 89.92 725 VAL C CA 1
ATOM 2352 C C . VAL C 1 5 ? -6.809 -97.099 41.024 1.00 84.58 725 VAL C C 1
ATOM 2353 O O . VAL C 1 5 ? -7.995 -97.138 41.344 1.00 90.23 725 VAL C O 1
ATOM 2357 N N . PRO C 1 6 ? -5.816 -97.132 41.928 1.00 75.73 726 PRO C N 1
ATOM 2358 C CA . PRO C 1 6 ? -6.154 -97.267 43.347 1.00 82.24 726 PRO C CA 1
ATOM 2359 C C . PRO C 1 6 ? -6.585 -95.946 43.980 1.00 78.06 726 PRO C C 1
ATOM 2360 O O . PRO C 1 6 ? -6.436 -94.884 43.374 1.00 65.21 726 PRO C O 1
ATOM 2364 N N . ASP C 1 7 ? -7.122 -96.028 45.192 1.00 101.21 727 ASP C N 1
ATOM 2365 C CA . ASP C 1 7 ? -7.583 -94.856 45.925 1.00 102.86 727 ASP C CA 1
ATOM 2366 C C . ASP C 1 7 ? -6.432 -94.210 46.687 1.00 98.22 727 ASP C C 1
ATOM 2367 O O . ASP C 1 7 ? -5.290 -94.660 46.604 1.00 100.50 727 ASP C O 1
ATOM 2372 N N . GLN C 1 8 ? -6.741 -93.145 47.420 1.00 86.62 728 GLN C N 1
ATOM 2373 C CA . GLN C 1 8 ? -5.772 -92.536 48.318 1.00 80.47 728 GLN C CA 1
ATOM 2374 C C . GLN C 1 8 ? -5.708 -93.331 49.618 1.00 73.08 728 GLN C C 1
ATOM 2375 O O . GLN C 1 8 ? -6.680 -93.992 49.990 1.00 75.10 728 GLN C O 1
ATOM 2381 N N . PRO C 1 9 ? -4.555 -93.289 50.300 1.00 62.27 729 PRO C N 1
ATOM 2382 C CA . PRO C 1 9 ? -4.405 -94.012 51.564 1.00 65.36 729 PRO C CA 1
ATOM 2383 C C . PRO C 1 9 ? -5.421 -93.544 52.595 1.00 72.86 729 PRO C C 1
ATOM 2384 O O . PRO C 1 9 ? -5.877 -92.403 52.536 1.00 68.26 729 PRO C O 1
ATOM 2388 N N . SER C 1 10 ? -5.762 -94.418 53.532 1.00 70.75 730 SER C N 1
ATOM 2389 C CA . SER C 1 10 ? -6.770 -94.105 54.535 1.00 68.86 730 SER C CA 1
ATOM 2390 C C . SER C 1 10 ? -6.300 -93.052 55.540 1.00 67.90 730 SER C C 1
ATOM 2391 O O . SER C 1 10 ? -6.956 -92.027 55.731 1.00 71.39 730 SER C O 1
ATOM 2394 N N . SER C 1 11 ? -5.150 -93.294 56.156 1.00 71.38 731 SER C N 1
ATOM 2395 C CA . SER C 1 11 ? -4.589 -92.363 57.127 1.00 72.26 731 SER C CA 1
ATOM 2396 C C . SER C 1 11 ? -3.078 -92.251 56.955 1.00 67.85 731 SER C C 1
ATOM 2397 O O . SER C 1 11 ? -2.419 -93.216 56.573 1.00 77.45 731 SER C O 1
ATOM 2400 N N . LEU C 1 12 ? -2.541 -91.062 57.210 1.00 57.21 732 LEU C N 1
ATOM 2401 C CA . LEU C 1 12 ? -1.100 -90.842 57.154 1.00 48.10 732 LEU C CA 1
ATOM 2402 C C . LEU C 1 12 ? -0.629 -90.077 58.389 1.00 46.42 732 LEU C C 1
ATOM 2403 O O . LEU C 1 12 ? -1.137 -88.997 58.690 1.00 59.29 732 LEU C O 1
ATOM 2408 N N . HIS C 1 13 ? 0.329 -90.649 59.112 1.00 47.41 733 HIS C N 1
ATOM 2409 C CA . HIS C 1 13 ? 0.882 -89.999 60.296 1.00 52.57 733 HIS C CA 1
ATOM 2410 C C . HIS C 1 13 ? 2.389 -89.793 60.169 1.00 51.55 733 HIS C C 1
ATOM 2411 O O . HIS C 1 13 ? 3.096 -90.631 59.611 1.00 57.50 733 HIS C O 1
ATOM 2418 N N . VAL C 1 14 ? 2.876 -88.666 60.679 1.00 55.88 734 VAL C N 1
ATOM 2419 C CA . VAL C 1 14 ? 4.307 -88.383 60.682 1.00 53.42 734 VAL C CA 1
ATOM 2420 C C . VAL C 1 14 ? 4.808 -88.013 62.077 1.00 56.78 734 VAL C C 1
ATOM 2421 O O . VAL C 1 14 ? 4.120 -87.327 62.835 1.00 64.01 734 VAL C O 1
ATOM 2425 N N . ARG C 1 15 ? 6.005 -88.483 62.414 1.00 54.32 735 ARG C N 1
ATOM 2426 C CA . ARG C 1 15 ? 6.626 -88.172 63.697 1.00 49.96 735 ARG C CA 1
ATOM 2427 C C . ARG C 1 15 ? 8.069 -87.725 63.496 1.00 51.59 735 ARG C C 1
ATOM 2428 O O . ARG C 1 15 ? 8.993 -88.534 63.582 1.00 49.25 735 ARG C O 1
ATOM 2436 N N . PRO C 1 16 ? 8.258 -86.424 63.230 1.00 44.92 736 PRO C N 1
ATOM 2437 C CA . PRO C 1 16 ? 9.560 -85.820 62.923 1.00 49.89 736 PRO C CA 1
ATOM 2438 C C . PRO C 1 16 ? 10.568 -85.941 64.062 1.00 47.36 736 PRO C C 1
ATOM 2439 O O . PRO C 1 16 ? 10.201 -85.867 65.235 1.00 50.33 736 PRO C O 1
ATOM 2443 N N . GLN C 1 17 ? 11.833 -86.125 63.698 1.00 45.99 737 GLN C N 1
ATOM 2444 C CA . GLN C 1 17 ? 12.919 -86.209 64.664 1.00 47.45 737 GLN C CA 1
ATOM 2445 C C . GLN C 1 17 ? 13.786 -84.965 64.528 1.00 52.93 737 GLN C C 1
ATOM 2446 O O . GLN C 1 17 ? 13.325 -83.932 64.045 1.00 41.89 737 GLN C O 1
ATOM 2452 N N . THR C 1 18 ? 15.043 -85.064 64.945 1.00 78.53 738 THR C N 1
ATOM 2453 C CA . THR C 1 18 ? 15.970 -83.945 64.826 1.00 74.89 738 THR C CA 1
ATOM 2454 C C . THR C 1 18 ? 16.571 -83.874 63.424 1.00 64.80 738 THR C C 1
ATOM 2455 O O . THR C 1 18 ? 16.989 -82.809 62.972 1.00 66.73 738 THR C O 1
ATOM 2459 N N . ASN C 1 19 ? 16.613 -85.016 62.746 1.00 58.75 739 ASN C N 1
ATOM 2460 C CA . ASN C 1 19 ? 17.123 -85.099 61.382 1.00 41.65 739 ASN C CA 1
ATOM 2461 C C . ASN C 1 19 ? 16.349 -86.128 60.572 1.00 48.24 739 ASN C C 1
ATOM 2462 O O . ASN C 1 19 ? 16.406 -86.142 59.345 1.00 54.23 739 ASN C O 1
ATOM 2467 N N . CYS C 1 20 ? 15.637 -87.000 61.275 1.00 60.51 740 CYS C N 1
ATOM 2468 C CA . CYS C 1 20 ? 14.824 -88.020 60.631 1.00 59.34 740 CYS C CA 1
ATOM 2469 C C . CYS C 1 20 ? 13.351 -87.634 60.631 1.00 64.70 740 CYS C C 1
ATOM 2470 O O . CYS C 1 20 ? 12.935 -86.747 61.372 1.00 45.55 740 CYS C O 1
ATOM 2473 N N . ILE C 1 21 ? 12.570 -88.301 59.788 1.00 60.07 741 ILE C N 1
ATOM 2474 C CA . ILE C 1 21 ? 11.117 -88.214 59.854 1.00 49.15 741 ILE C CA 1
ATOM 2475 C C . ILE C 1 21 ? 10.519 -89.593 59.603 1.00 50.73 741 ILE C C 1
ATOM 2476 O O . ILE C 1 21 ? 10.804 -90.225 58.586 1.00 65.79 741 ILE C O 1
ATOM 2481 N N . ILE C 1 22 ? 9.693 -90.060 60.532 1.00 38.12 742 ILE C N 1
ATOM 2482 C CA . ILE C 1 22 ? 9.110 -91.391 60.428 1.00 44.28 742 ILE C CA 1
ATOM 2483 C C . ILE C 1 22 ? 7.658 -91.308 59.971 1.00 50.12 742 ILE C C 1
ATOM 2484 O O . ILE C 1 22 ? 6.844 -90.609 60.575 1.00 55.34 742 ILE C O 1
ATOM 2489 N N . MET C 1 23 ? 7.342 -92.028 58.899 1.00 41.83 743 MET C N 1
ATOM 2490 C CA . MET C 1 23 ? 5.988 -92.051 58.362 1.00 38.53 743 MET C CA 1
ATOM 2491 C C . MET C 1 23 ? 5.241 -93.313 58.762 1.00 55.66 743 MET C C 1
ATOM 2492 O O . MET C 1 23 ? 5.820 -94.394 58.821 1.00 74.64 743 MET C O 1
ATOM 2497 N N . SER C 1 24 ? 3.950 -93.166 59.035 1.00 50.63 744 SER C N 1
ATOM 2498 C CA . SER C 1 24 ? 3.088 -94.312 59.293 1.00 57.54 744 SER C CA 1
ATOM 2499 C C . SER C 1 24 ? 1.749 -94.143 58.591 1.00 57.16 744 SER C C 1
ATOM 2500 O O . SER C 1 24 ? 1.052 -93.151 58.793 1.00 60.66 744 SER C O 1
ATOM 2503 N N . TRP C 1 25 ? 1.393 -95.114 57.760 1.00 65.80 745 TRP C N 1
ATOM 2504 C CA . TRP C 1 25 ? 0.146 -95.039 57.015 1.00 68.63 745 TRP C CA 1
ATOM 2505 C C . TRP C 1 25 ? -0.569 -96.379 56.976 1.00 66.88 745 TRP C C 1
ATOM 2506 O O . TRP C 1 25 ? -0.069 -97.383 57.484 1.00 46.12 745 TRP C O 1
ATOM 2517 N N . THR C 1 26 ? -1.747 -96.381 56.363 1.00 77.09 746 THR C N 1
ATOM 2518 C CA . THR C 1 26 ? -2.548 -97.588 56.221 1.00 77.26 746 THR C CA 1
ATOM 2519 C C . THR C 1 26 ? -3.160 -97.622 54.823 1.00 75.12 746 THR C C 1
ATOM 2520 O O . THR C 1 26 ? -3.491 -96.571 54.266 1.00 56.23 746 THR C O 1
ATOM 2524 N N . PRO C 1 27 ? -3.301 -98.829 54.245 1.00 73.12 747 PRO C N 1
ATOM 2525 C CA . PRO C 1 27 ? -3.826 -99.007 52.885 1.00 68.61 747 PRO C CA 1
ATOM 2526 C C . PRO C 1 27 ? -5.230 -98.423 52.723 1.00 69.35 747 PRO C C 1
ATOM 2527 O O . PRO C 1 27 ? -5.913 -98.217 53.727 1.00 76.88 747 PRO C O 1
ATOM 2531 N N . PRO C 1 28 ? -5.653 -98.157 51.473 1.00 61.56 748 PRO C N 1
ATOM 2532 C CA . PRO C 1 28 ? -6.980 -97.589 51.202 1.00 69.18 748 PRO C CA 1
ATOM 2533 C C . PRO C 1 28 ? -8.114 -98.379 51.850 1.00 90.41 748 PRO C C 1
ATOM 2534 O O . PRO C 1 28 ? -8.014 -99.597 51.998 1.00 95.89 748 PRO C O 1
ATOM 2538 N N . LEU C 1 29 ? -9.178 -97.679 52.231 1.00 100.59 749 LEU C N 1
ATOM 2539 C CA . LEU C 1 29 ? -10.308 -98.296 52.920 1.00 101.06 749 LEU C CA 1
ATOM 2540 C C . LEU C 1 29 ? -11.050 -99.267 52.008 1.00 107.15 749 LEU C C 1
ATOM 2541 O O . LEU C 1 29 ? -11.840 -100.087 52.473 1.00 107.13 749 LEU C O 1
ATOM 2546 N N . ASN C 1 30 ? -10.794 -99.163 50.708 1.00 106.98 750 ASN C N 1
ATOM 2547 C CA . ASN C 1 30 ? -11.404 -100.050 49.728 1.00 102.78 750 ASN C CA 1
ATOM 2548 C C . ASN C 1 30 ? -10.447 -101.185 49.363 1.00 103.82 750 ASN C C 1
ATOM 2549 O O . ASN C 1 30 ? -9.454 -100.967 48.668 1.00 104.11 750 ASN C O 1
ATOM 2554 N N . PRO C 1 31 ? -10.744 -102.405 49.841 1.00 100.85 751 PRO C N 1
ATOM 2555 C CA . PRO C 1 31 ? -9.875 -103.579 49.688 1.00 94.27 751 PRO C CA 1
ATOM 2556 C C . PRO C 1 31 ? -9.939 -104.239 48.311 1.00 93.69 751 PRO C C 1
ATOM 2557 O O . PRO C 1 31 ? -9.070 -105.051 47.996 1.00 78.73 751 PRO C O 1
ATOM 2561 N N . ASN C 1 32 ? -10.950 -103.906 47.514 1.00 115.90 752 ASN C N 1
ATOM 2562 C CA . ASN C 1 32 ? -11.139 -104.547 46.214 1.00 122.26 752 ASN C CA 1
ATOM 2563 C C . ASN C 1 32 ? -10.003 -104.262 45.231 1.00 122.72 752 ASN C C 1
ATOM 2564 O O . ASN C 1 32 ? -9.580 -105.147 44.484 1.00 124.60 752 ASN C O 1
ATOM 2569 N N . ILE C 1 33 ? -9.514 -103.026 45.238 1.00 117.12 753 ILE C N 1
ATOM 2570 C CA . ILE C 1 33 ? -8.461 -102.602 44.322 1.00 99.29 753 ILE C CA 1
ATOM 2571 C C . ILE C 1 33 ? -7.083 -103.099 44.750 1.00 88.71 753 ILE C C 1
ATOM 2572 O O . ILE C 1 33 ? -6.686 -102.954 45.907 1.00 95.81 753 ILE C O 1
ATOM 2577 N N . VAL C 1 34 ? -6.361 -103.693 43.806 1.00 79.75 754 VAL C N 1
ATOM 2578 C CA . VAL C 1 34 ? -5.040 -104.245 44.077 1.00 60.67 754 VAL C CA 1
ATOM 2579 C C . VAL C 1 34 ? -4.016 -103.120 44.224 1.00 61.36 754 VAL C C 1
ATOM 2580 O O . VAL C 1 34 ? -4.063 -102.124 43.499 1.00 52.22 754 VAL C O 1
ATOM 2584 N N . VAL C 1 35 ? -3.106 -103.276 45.182 1.00 67.67 755 VAL C N 1
ATOM 2585 C CA . VAL C 1 35 ? -2.041 -102.305 45.408 1.00 60.04 755 VAL C CA 1
ATOM 2586 C C . VAL C 1 35 ? -0.672 -102.954 45.223 1.00 68.41 755 VAL C C 1
ATOM 2587 O O . VAL C 1 35 ? -0.327 -103.903 45.928 1.00 66.41 755 VAL C O 1
ATOM 2591 N N . ARG C 1 36 ? 0.104 -102.443 44.272 1.00 73.62 756 ARG C N 1
ATOM 2592 C CA . ARG C 1 36 ? 1.419 -103.004 43.981 1.00 66.77 756 ARG C CA 1
ATOM 2593 C C . ARG C 1 36 ? 2.497 -102.371 44.856 1.00 58.70 756 ARG C C 1
ATOM 2594 O O . ARG C 1 36 ? 3.579 -102.933 45.025 1.00 56.39 756 ARG C O 1
ATOM 2602 N N . GLY C 1 37 ? 2.196 -101.201 45.412 1.00 64.59 757 GLY C N 1
ATOM 2603 C CA . GLY C 1 37 ? 3.144 -100.493 46.255 1.00 66.27 757 GLY C CA 1
ATOM 2604 C C . GLY C 1 37 ? 2.766 -99.048 46.529 1.00 55.09 757 GLY C C 1
ATOM 2605 O O . GLY C 1 37 ? 1.669 -98.605 46.188 1.00 53.53 757 GLY C O 1
ATOM 2606 N N . TYR C 1 38 ? 3.685 -98.314 47.148 1.00 58.26 758 TYR C N 1
ATOM 2607 C CA . TYR C 1 38 ? 3.469 -96.907 47.473 1.00 43.67 758 TYR C CA 1
ATOM 2608 C C . TYR C 1 38 ? 4.632 -96.033 47.020 1.00 55.68 758 TYR C C 1
ATOM 2609 O O . TYR C 1 38 ? 5.785 -96.463 47.030 1.00 57.11 758 TYR C O 1
ATOM 2618 N N . ILE C 1 39 ? 4.322 -94.806 46.615 1.00 51.54 759 ILE C N 1
ATOM 2619 C CA . ILE C 1 39 ? 5.354 -93.868 46.196 1.00 51.46 759 ILE C CA 1
ATOM 2620 C C . ILE C 1 39 ? 5.430 -92.683 47.147 1.00 49.57 759 ILE C C 1
ATOM 2621 O O . ILE C 1 39 ? 4.482 -91.907 47.271 1.00 51.06 759 ILE C O 1
ATOM 2626 N N . ILE C 1 40 ? 6.567 -92.551 47.819 1.00 40.63 760 ILE C N 1
ATOM 2627 C CA . ILE C 1 40 ? 6.767 -91.471 48.773 1.00 39.62 760 ILE C CA 1
ATOM 2628 C C . ILE C 1 40 ? 7.546 -90.326 48.134 1.00 59.95 760 ILE C C 1
ATOM 2629 O O . ILE C 1 40 ? 8.495 -90.555 47.383 1.00 57.06 760 ILE C O 1
ATOM 2634 N N . GLY C 1 41 ? 7.147 -89.096 48.433 1.00 69.29 761 GLY C N 1
ATOM 2635 C CA . GLY C 1 41 ? 7.879 -87.935 47.969 1.00 65.61 761 GLY C CA 1
ATOM 2636 C C . GLY C 1 41 ? 8.086 -86.931 49.083 1.00 55.13 761 GLY C C 1
ATOM 2637 O O . GLY C 1 41 ? 7.213 -86.763 49.936 1.00 58.23 761 GLY C O 1
ATOM 2638 N N . TYR C 1 42 ? 9.239 -86.266 49.082 1.00 36.75 762 TYR C N 1
ATOM 2639 C CA . TYR C 1 42 ? 9.520 -85.249 50.091 1.00 35.85 762 TYR C CA 1
ATOM 2640 C C . TYR C 1 42 ? 10.505 -84.184 49.612 1.00 37.48 762 TYR C C 1
ATOM 2641 O O . TYR C 1 42 ? 11.269 -84.399 48.671 1.00 45.10 762 TYR C O 1
ATOM 2650 N N . GLY C 1 43 ? 10.470 -83.031 50.274 1.00 34.76 763 GLY C N 1
ATOM 2651 C CA . GLY C 1 43 ? 11.346 -81.918 49.958 1.00 34.39 763 GLY C CA 1
ATOM 2652 C C . GLY C 1 43 ? 11.010 -80.735 50.847 1.00 44.42 763 GLY C C 1
ATOM 2653 O O . GLY C 1 43 ? 10.173 -80.846 51.741 1.00 33.33 763 GLY C O 1
ATOM 2654 N N . VAL C 1 44 ? 11.647 -79.596 50.599 1.00 36.34 764 VAL C N 1
ATOM 2655 C CA . VAL C 1 44 ? 11.282 -78.366 51.293 1.00 35.31 764 VAL C CA 1
ATOM 2656 C C . VAL C 1 44 ? 10.335 -77.534 50.435 1.00 39.93 764 VAL C C 1
ATOM 2657 O O . VAL C 1 44 ? 10.702 -77.083 49.350 1.00 48.52 764 VAL C O 1
ATOM 2661 N N . GLY C 1 45 ? 9.113 -77.339 50.924 1.00 39.47 765 GLY C N 1
ATOM 2662 C CA . GLY C 1 45 ? 8.108 -76.585 50.196 1.00 39.05 765 GLY C CA 1
ATOM 2663 C C . GLY C 1 45 ? 7.635 -77.238 48.909 1.00 42.11 765 GLY C C 1
ATOM 2664 O O . GLY C 1 45 ? 6.970 -76.603 48.088 1.00 41.06 765 GLY C O 1
ATOM 2665 N N . SER C 1 46 ? 7.980 -78.511 48.738 1.00 60.39 766 SER C N 1
ATOM 2666 C CA . SER C 1 46 ? 7.641 -79.262 47.534 1.00 55.47 766 SER C CA 1
ATOM 2667 C C . SER C 1 46 ? 7.877 -80.752 47.753 1.00 52.77 766 SER C C 1
ATOM 2668 O O . SER C 1 46 ? 8.907 -81.142 48.293 1.00 61.05 766 SER C O 1
ATOM 2671 N N . PRO C 1 47 ? 6.921 -81.592 47.335 1.00 53.62 767 PRO C N 1
ATOM 2672 C CA . PRO C 1 47 ? 7.062 -83.041 47.483 1.00 36.28 767 PRO C CA 1
ATOM 2673 C C . PRO C 1 47 ? 7.653 -83.710 46.245 1.00 37.11 767 PRO C C 1
ATOM 2674 O O . PRO C 1 47 ? 7.604 -84.935 46.136 1.00 60.56 767 PRO C O 1
ATOM 2678 N N . TYR C 1 48 ? 8.197 -82.916 45.328 1.00 37.19 768 TYR C N 1
ATOM 2679 C CA . TYR C 1 48 ? 8.751 -83.448 44.086 1.00 38.07 768 TYR C CA 1
ATOM 2680 C C . TYR C 1 48 ? 10.268 -83.594 44.126 1.00 37.99 768 TYR C C 1
ATOM 2681 O O . TYR C 1 48 ? 10.859 -84.193 43.229 1.00 46.12 768 TYR C O 1
ATOM 2690 N N . ALA C 1 49 ? 10.892 -83.047 45.165 1.00 37.14 769 ALA C N 1
ATOM 2691 C CA . ALA C 1 49 ? 12.350 -83.019 45.265 1.00 51.52 769 ALA C CA 1
ATOM 2692 C C . ALA C 1 49 ? 12.959 -84.419 45.336 1.00 52.92 769 ALA C C 1
ATOM 2693 O O . ALA C 1 49 ? 13.905 -84.735 44.614 1.00 53.01 769 ALA C O 1
ATOM 2695 N N . GLU C 1 50 ? 12.407 -85.255 46.206 1.00 38.92 770 GLU C N 1
ATOM 2696 C CA . GLU C 1 50 ? 12.911 -86.607 46.403 1.00 38.12 770 GLU C CA 1
ATOM 2697 C C . GLU C 1 50 ? 11.767 -87.598 46.281 1.00 52.12 770 GLU C C 1
ATOM 2698 O O . GLU C 1 50 ? 10.648 -87.311 46.700 1.00 38.28 770 GLU C O 1
ATOM 2704 N N . THR C 1 51 ? 12.043 -88.758 45.696 1.00 49.76 771 THR C N 1
ATOM 2705 C CA . THR C 1 51 ? 11.004 -89.756 45.477 1.00 59.66 771 THR C CA 1
ATOM 2706 C C . THR C 1 51 ? 11.525 -91.177 45.673 1.00 49.68 771 THR C C 1
ATOM 2707 O O . THR C 1 51 ? 12.483 -91.597 45.024 1.00 42.81 771 THR C O 1
ATOM 2711 N N . VAL C 1 52 ? 10.884 -91.913 46.575 1.00 40.59 772 VAL C N 1
ATOM 2712 C CA . VAL C 1 52 ? 11.201 -93.320 46.782 1.00 47.77 772 VAL C CA 1
ATOM 2713 C C . VAL C 1 52 ? 9.947 -94.178 46.629 1.00 44.21 772 VAL C C 1
ATOM 2714 O O . VAL C 1 52 ? 8.834 -93.735 46.913 1.00 43.20 772 VAL C O 1
ATOM 2718 N N . ARG C 1 53 ? 10.132 -95.401 46.147 1.00 47.66 773 ARG C N 1
ATOM 2719 C CA . ARG C 1 53 ? 9.032 -96.345 46.001 1.00 47.13 773 ARG C CA 1
ATOM 2720 C C . ARG C 1 53 ? 9.295 -97.601 46.827 1.00 49.91 773 ARG C C 1
ATOM 2721 O O . ARG C 1 53 ? 10.381 -98.176 46.765 1.00 43.84 773 ARG C O 1
ATOM 2729 N N . VAL C 1 54 ? 8.303 -98.011 47.613 1.00 65.51 774 VAL C N 1
ATOM 2730 C CA . VAL C 1 54 ? 8.473 -99.121 48.547 1.00 88.66 774 VAL C CA 1
ATOM 2731 C C . VAL C 1 54 ? 7.463 -100.236 48.309 1.00 115.45 774 VAL C C 1
ATOM 2732 O O . VAL C 1 54 ? 6.574 -100.116 47.465 1.00 77.51 774 VAL C O 1
ATOM 2736 N N . ASP C 1 55 ? 7.604 -101.313 49.075 1.00 126.40 775 ASP C N 1
ATOM 2737 C CA . ASP C 1 55 ? 6.775 -102.502 48.917 1.00 117.85 775 ASP C CA 1
ATOM 2738 C C . ASP C 1 55 ? 5.345 -102.231 49.379 1.00 105.43 775 ASP C C 1
ATOM 2739 O O . ASP C 1 55 ? 5.110 -101.381 50.238 1.00 109.05 775 ASP C O 1
ATOM 2744 N N . SER C 1 56 ? 4.395 -102.959 48.799 1.00 82.18 776 SER C N 1
ATOM 2745 C CA . SER C 1 56 ? 2.981 -102.812 49.136 1.00 68.93 776 SER C CA 1
ATOM 2746 C C . SER C 1 56 ? 2.651 -103.221 50.571 1.00 68.41 776 SER C C 1
ATOM 2747 O O . SER C 1 56 ? 1.579 -102.896 51.082 1.00 53.72 776 SER C O 1
ATOM 2750 N N . LYS C 1 57 ? 3.561 -103.946 51.214 1.00 68.85 777 LYS C N 1
ATOM 2751 C CA . LYS C 1 57 ? 3.288 -104.477 52.545 1.00 68.35 777 LYS C CA 1
ATOM 2752 C C . LYS C 1 57 ? 3.934 -103.637 53.653 1.00 69.20 777 LYS C C 1
ATOM 2753 O O . LYS C 1 57 ? 3.815 -103.959 54.835 1.00 63.27 777 LYS C O 1
ATOM 2759 N N . GLN C 1 58 ? 4.597 -102.550 53.272 1.00 76.85 778 GLN C N 1
ATOM 2760 C CA . GLN C 1 58 ? 5.232 -101.665 54.247 1.00 62.60 778 GLN C CA 1
ATOM 2761 C C . GLN C 1 58 ? 4.280 -100.577 54.730 1.00 49.56 778 GLN C C 1
ATOM 2762 O O . GLN C 1 58 ? 3.515 -100.015 53.947 1.00 42.74 778 GLN C O 1
ATOM 2768 N N . ARG C 1 59 ? 4.345 -100.275 56.023 1.00 49.26 779 ARG C N 1
ATOM 2769 C CA . ARG C 1 59 ? 3.503 -99.243 56.619 1.00 55.65 779 ARG C CA 1
ATOM 2770 C C . ARG C 1 59 ? 4.338 -98.130 57.248 1.00 46.41 779 ARG C C 1
ATOM 2771 O O . ARG C 1 59 ? 3.816 -97.068 57.583 1.00 46.06 779 ARG C O 1
ATOM 2779 N N . TYR C 1 60 ? 5.632 -98.382 57.413 1.00 42.17 780 TYR C N 1
ATOM 2780 C CA . TYR C 1 60 ? 6.528 -97.415 58.039 1.00 39.92 780 TYR C CA 1
ATOM 2781 C C . TYR C 1 60 ? 7.753 -97.119 57.178 1.00 66.02 780 TYR C C 1
ATOM 2782 O O . TYR C 1 60 ? 8.336 -98.024 56.580 1.00 83.74 780 TYR C O 1
ATOM 2791 N N . TYR C 1 61 ? 8.134 -95.847 57.113 1.00 49.94 781 TYR C N 1
ATOM 2792 C CA . TYR C 1 61 ? 9.351 -95.452 56.413 1.00 52.64 781 TYR C CA 1
ATOM 2793 C C . TYR C 1 61 ? 10.067 -94.319 57.139 1.00 53.82 781 TYR C C 1
ATOM 2794 O O . TYR C 1 61 ? 9.436 -93.385 57.631 1.00 41.20 781 TYR C O 1
ATOM 2803 N N . SER C 1 62 ? 11.390 -94.413 57.204 1.00 58.17 782 SER C N 1
ATOM 2804 C CA . SER C 1 62 ? 12.195 -93.412 57.891 1.00 46.55 782 SER C CA 1
ATOM 2805 C C . SER C 1 62 ? 13.025 -92.585 56.912 1.00 50.89 782 SER C C 1
ATOM 2806 O O . SER C 1 62 ? 13.909 -93.110 56.234 1.00 50.52 782 SER C O 1
ATOM 2809 N N . ILE C 1 63 ? 12.731 -91.289 56.844 1.00 56.34 783 ILE C N 1
ATOM 2810 C CA . ILE C 1 63 ? 13.463 -90.368 55.979 1.00 44.29 783 ILE C CA 1
ATOM 2811 C C . ILE C 1 63 ? 14.697 -89.835 56.698 1.00 50.01 783 ILE C C 1
ATOM 2812 O O . ILE C 1 63 ? 14.593 -89.303 57.799 1.00 53.78 783 ILE C O 1
ATOM 2817 N N . GLU C 1 64 ? 15.863 -89.968 56.074 1.00 58.31 784 GLU C N 1
ATOM 2818 C CA . GLU C 1 64 ? 17.119 -89.644 56.744 1.00 61.98 784 GLU C CA 1
ATOM 2819 C C . GLU C 1 64 ? 17.811 -88.409 56.166 1.00 50.30 784 GLU C C 1
ATOM 2820 O O . GLU C 1 64 ? 17.462 -87.934 55.082 1.00 45.15 784 GLU C O 1
ATOM 2826 N N . ARG C 1 65 ? 18.791 -87.902 56.913 1.00 45.91 785 ARG C N 1
ATOM 2827 C CA . ARG C 1 65 ? 19.667 -86.816 56.472 1.00 56.74 785 ARG C CA 1
ATOM 2828 C C . ARG C 1 65 ? 18.920 -85.536 56.109 1.00 69.71 785 ARG C C 1
ATOM 2829 O O . ARG C 1 65 ? 19.323 -84.811 55.200 1.00 75.45 785 ARG C O 1
ATOM 2837 N N . LEU C 1 66 ? 17.824 -85.270 56.812 1.00 51.50 786 LEU C N 1
ATOM 2838 C CA . LEU C 1 66 ? 17.101 -84.015 56.647 1.00 47.86 786 LEU C CA 1
ATOM 2839 C C . LEU C 1 66 ? 17.705 -82.938 57.546 1.00 50.65 786 LEU C C 1
ATOM 2840 O O . LEU C 1 66 ? 18.286 -83.243 58.586 1.00 43.66 786 LEU C O 1
ATOM 2845 N N . GLU C 1 67 ? 17.567 -81.680 57.137 1.00 67.81 787 GLU C N 1
ATOM 2846 C CA . GLU C 1 67 ? 18.102 -80.562 57.907 1.00 65.24 787 GLU C CA 1
ATOM 2847 C C . GLU C 1 67 ? 17.235 -80.234 59.117 1.00 61.19 787 GLU C C 1
ATOM 2848 O O . GLU C 1 67 ? 16.007 -80.288 59.049 1.00 65.62 787 GLU C O 1
ATOM 2854 N N . SER C 1 68 ? 17.889 -79.902 60.225 1.00 60.32 788 SER C N 1
ATOM 2855 C CA . SER C 1 68 ? 17.197 -79.566 61.463 1.00 58.88 788 SER C CA 1
ATOM 2856 C C . SER C 1 68 ? 16.457 -78.239 61.331 1.00 59.38 788 SER C C 1
ATOM 2857 O O . SER C 1 68 ? 16.914 -77.333 60.628 1.00 47.38 788 SER C O 1
ATOM 2860 N N . SER C 1 69 ? 15.314 -78.142 62.006 1.00 62.23 789 SER C N 1
ATOM 2861 C CA . SER C 1 69 ? 14.476 -76.943 61.999 1.00 63.35 789 SER C CA 1
ATOM 2862 C C . SER C 1 69 ? 14.116 -76.515 60.583 1.00 58.95 789 SER C C 1
ATOM 2863 O O . SER C 1 69 ? 14.514 -75.442 60.130 1.00 65.93 789 SER C O 1
ATOM 2866 N N . SER C 1 70 ? 13.359 -77.354 59.886 1.00 47.57 790 SER C N 1
ATOM 2867 C CA . SER C 1 70 ? 12.944 -77.037 58.528 1.00 36.20 790 SER C CA 1
ATOM 2868 C C . SER C 1 70 ? 11.534 -77.535 58.242 1.00 40.85 790 SER C C 1
ATOM 2869 O O . SER C 1 70 ? 11.058 -78.481 58.869 1.00 56.76 790 SER C O 1
ATOM 2872 N N . HIS C 1 71 ? 10.869 -76.884 57.294 1.00 43.61 791 HIS C N 1
ATOM 2873 C CA . HIS C 1 71 ? 9.504 -77.237 56.933 1.00 43.20 791 HIS C CA 1
ATOM 2874 C C . HIS C 1 71 ? 9.466 -78.155 55.717 1.00 49.60 791 HIS C C 1
ATOM 2875 O O . HIS C 1 71 ? 9.593 -77.701 54.581 1.00 42.91 791 HIS C O 1
ATOM 2882 N N . TYR C 1 72 ? 9.283 -79.448 55.964 1.00 61.48 792 TYR C N 1
ATOM 2883 C CA . TYR C 1 72 ? 9.264 -80.435 54.892 1.00 59.28 792 TYR C CA 1
ATOM 2884 C C . TYR C 1 72 ? 7.837 -80.761 54.468 1.00 46.60 792 TYR C C 1
ATOM 2885 O O . TYR C 1 72 ? 6.904 -80.672 55.268 1.00 44.61 792 TYR C O 1
ATOM 2894 N N . VAL C 1 73 ? 7.672 -81.123 53.200 1.00 47.54 793 VAL C N 1
ATOM 2895 C CA . VAL C 1 73 ? 6.370 -81.517 52.678 1.00 60.32 793 VAL C CA 1
ATOM 2896 C C . VAL C 1 73 ? 6.427 -82.955 52.177 1.00 47.56 793 VAL C C 1
ATOM 2897 O O . VAL C 1 73 ? 7.282 -83.303 51.364 1.00 34.75 793 VAL C O 1
ATOM 2901 N N . ILE C 1 74 ? 5.518 -83.788 52.671 1.00 34.82 794 ILE C N 1
ATOM 2902 C CA . ILE C 1 74 ? 5.537 -85.212 52.362 1.00 42.92 794 ILE C CA 1
ATOM 2903 C C . ILE C 1 74 ? 4.282 -85.656 51.618 1.00 48.04 794 ILE C C 1
ATOM 2904 O O . ILE C 1 74 ? 3.162 -85.361 52.033 1.00 56.52 794 ILE C O 1
ATOM 2909 N N . SER C 1 75 ? 4.481 -86.364 50.512 1.00 42.12 795 SER C N 1
ATOM 2910 C CA . SER C 1 75 ? 3.372 -86.908 49.742 1.00 48.21 795 SER C CA 1
ATOM 2911 C C . SER C 1 75 ? 3.355 -88.427 49.821 1.00 57.54 795 SER C C 1
ATOM 2912 O O . SER C 1 75 ? 4.381 -89.057 50.076 1.00 65.93 795 SER C O 1
ATOM 2915 N N . LEU C 1 76 ? 2.182 -89.011 49.608 1.00 56.34 796 LEU C N 1
ATOM 2916 C CA . LEU C 1 76 ? 2.047 -90.460 49.595 1.00 46.67 796 LEU C CA 1
ATOM 2917 C C . LEU C 1 76 ? 0.948 -90.895 48.637 1.00 53.96 796 LEU C C 1
ATOM 2918 O O . LEU C 1 76 ? -0.199 -90.468 48.760 1.00 56.59 796 LEU C O 1
ATOM 2923 N N . LYS C 1 77 ? 1.304 -91.749 47.684 1.00 59.33 797 LYS C N 1
ATOM 2924 C CA . LYS C 1 77 ? 0.338 -92.249 46.717 1.00 60.22 797 LYS C CA 1
ATOM 2925 C C . LYS C 1 77 ? 0.440 -93.760 46.612 1.00 65.40 797 LYS C C 1
ATOM 2926 O O . LYS C 1 77 ? 1.518 -94.331 46.779 1.00 62.23 797 LYS C O 1
ATOM 2932 N N . ALA C 1 78 ? -0.689 -94.406 46.350 1.00 73.00 798 ALA C N 1
ATOM 2933 C CA . ALA C 1 78 ? -0.694 -95.834 46.071 1.00 72.22 798 ALA C CA 1
ATOM 2934 C C . ALA C 1 78 ? -0.752 -96.044 44.560 1.00 76.77 798 ALA C C 1
ATOM 2935 O O . ALA C 1 78 ? -1.350 -95.241 43.842 1.00 80.24 798 ALA C O 1
ATOM 2937 N N . PHE C 1 79 ? -0.128 -97.114 44.076 1.00 66.79 799 PHE C N 1
ATOM 2938 C CA . PHE C 1 79 ? -0.119 -97.382 42.643 1.00 68.10 799 PHE C CA 1
ATOM 2939 C C . PHE C 1 79 ? -0.258 -98.863 42.320 1.00 73.56 799 PHE C C 1
ATOM 2940 O O . PHE C 1 79 ? 0.044 -99.730 43.143 1.00 91.05 799 PHE C O 1
ATOM 2948 N N . ASN C 1 80 ? -0.728 -99.136 41.109 1.00 64.22 800 ASN C N 1
ATOM 2949 C CA . ASN C 1 80 ? -0.744 -100.483 40.562 1.00 61.47 800 ASN C CA 1
ATOM 2950 C C . ASN C 1 80 ? -0.498 -100.377 39.061 1.00 75.11 800 ASN C C 1
ATOM 2951 O O . ASN C 1 80 ? -0.188 -99.291 38.569 1.00 71.53 800 ASN C O 1
ATOM 2956 N N . ASN C 1 81 ? -0.625 -101.482 38.333 1.00 82.53 801 ASN C N 1
ATOM 2957 C CA . ASN C 1 81 ? -0.296 -101.487 36.906 1.00 81.58 801 ASN C CA 1
ATOM 2958 C C . ASN C 1 81 ? -1.176 -100.561 36.066 1.00 70.97 801 ASN C C 1
ATOM 2959 O O . ASN C 1 81 ? -0.841 -100.251 34.924 1.00 77.61 801 ASN C O 1
ATOM 2964 N N . ALA C 1 82 ? -2.298 -100.125 36.628 1.00 70.40 802 ALA C N 1
ATOM 2965 C CA . ALA C 1 82 ? -3.181 -99.198 35.930 1.00 77.39 802 ALA C CA 1
ATOM 2966 C C . ALA C 1 82 ? -2.598 -97.791 35.939 1.00 75.64 802 ALA C C 1
ATOM 2967 O O . ALA C 1 82 ? -2.657 -97.078 34.937 1.00 76.25 802 ALA C O 1
ATOM 2969 N N . GLY C 1 83 ? -2.052 -97.389 37.081 1.00 71.01 803 GLY C N 1
ATOM 2970 C CA . GLY C 1 83 ? -1.524 -96.048 37.234 1.00 67.81 803 GLY C CA 1
ATOM 2971 C C . GLY C 1 83 ? -1.264 -95.686 38.681 1.00 70.21 803 GLY C C 1
ATOM 2972 O O . GLY C 1 83 ? -1.023 -96.555 39.518 1.00 73.63 803 GLY C O 1
ATOM 2973 N N . GLU C 1 84 ? -1.320 -94.392 38.974 1.00 70.04 804 GLU C N 1
ATOM 2974 C CA . GLU C 1 84 ? -1.133 -93.903 40.332 1.00 68.69 804 GLU C CA 1
ATOM 2975 C C . GLU C 1 84 ? -2.420 -93.268 40.841 1.00 83.54 804 GLU C C 1
ATOM 2976 O O . GLU C 1 84 ? -3.161 -92.653 40.073 1.00 85.03 804 GLU C O 1
ATOM 2982 N N . GLY C 1 85 ? -2.684 -93.417 42.134 1.00 93.75 805 GLY C N 1
ATOM 2983 C CA . GLY C 1 85 ? -3.888 -92.866 42.727 1.00 97.46 805 GLY C CA 1
ATOM 2984 C C . GLY C 1 85 ? -3.693 -91.453 43.238 1.00 97.48 805 GLY C C 1
ATOM 2985 O O . GLY C 1 85 ? -2.568 -90.956 43.298 1.00 100.04 805 GLY C O 1
ATOM 2986 N N . VAL C 1 86 ? -4.797 -90.802 43.593 1.00 87.43 806 VAL C N 1
ATOM 2987 C CA . VAL C 1 86 ? -4.754 -89.472 44.193 1.00 77.07 806 VAL C CA 1
ATOM 2988 C C . VAL C 1 86 ? -3.921 -89.500 45.479 1.00 70.99 806 VAL C C 1
ATOM 2989 O O . VAL C 1 86 ? -4.079 -90.397 46.307 1.00 71.10 806 VAL C O 1
ATOM 2993 N N . PRO C 1 87 ? -3.003 -88.532 45.631 1.00 60.30 807 PRO C N 1
ATOM 2994 C CA . PRO C 1 87 ? -2.054 -88.529 46.751 1.00 60.85 807 PRO C CA 1
ATOM 2995 C C . PRO C 1 87 ? -2.613 -87.969 48.057 1.00 68.08 807 PRO C C 1
ATOM 2996 O O . PRO C 1 87 ? -3.607 -87.242 48.059 1.00 72.94 807 PRO C O 1
ATOM 3000 N N . LEU C 1 88 ? -1.966 -88.328 49.161 1.00 68.97 808 LEU C N 1
ATOM 3001 C CA . LEU C 1 88 ? -2.199 -87.682 50.446 1.00 56.48 808 LEU C CA 1
ATOM 3002 C C . LEU C 1 88 ? -1.020 -86.774 50.764 1.00 50.81 808 LEU C C 1
ATOM 3003 O O . LEU C 1 88 ? 0.133 -87.140 50.538 1.00 55.36 808 LEU C O 1
ATOM 3008 N N . TYR C 1 89 ? -1.308 -85.591 51.291 1.00 43.29 809 TYR C N 1
ATOM 3009 C CA . TYR C 1 89 ? -0.255 -84.638 51.608 1.00 37.19 809 TYR C CA 1
ATOM 3010 C C . TYR C 1 89 ? -0.185 -84.383 53.105 1.00 36.56 809 TYR C C 1
ATOM 3011 O O . TYR C 1 89 ? -1.210 -84.373 53.786 1.00 36.76 809 TYR C O 1
ATOM 3020 N N . GLU C 1 90 ? 1.026 -84.169 53.610 1.00 35.89 810 GLU C N 1
ATOM 3021 C CA . GLU C 1 90 ? 1.236 -83.907 55.031 1.00 35.33 810 GLU C CA 1
ATOM 3022 C C . GLU C 1 90 ? 2.429 -82.994 55.275 1.00 43.64 810 GLU C C 1
ATOM 3023 O O . GLU C 1 90 ? 3.515 -83.213 54.740 1.00 34.45 810 GLU C O 1
ATOM 3029 N N . SER C 1 91 ? 2.217 -81.975 56.100 1.00 39.22 811 SER C N 1
ATOM 3030 C CA . SER C 1 91 ? 3.281 -81.058 56.476 1.00 40.17 811 SER C CA 1
ATOM 3031 C C . SER C 1 91 ? 3.954 -81.524 57.764 1.00 46.52 811 SER C C 1
ATOM 3032 O O . SER C 1 91 ? 3.281 -81.873 58.735 1.00 53.89 811 SER C O 1
ATOM 3035 N N . ALA C 1 92 ? 5.283 -81.526 57.766 1.00 45.83 812 ALA C N 1
ATOM 3036 C CA . ALA C 1 92 ? 6.048 -81.943 58.937 1.00 47.98 812 ALA C CA 1
ATOM 3037 C C . ALA C 1 92 ? 7.252 -81.035 59.163 1.00 55.99 812 ALA C C 1
ATOM 3038 O O . ALA C 1 92 ? 7.965 -80.685 58.222 1.00 52.87 812 ALA C O 1
ATOM 3040 N N . THR C 1 93 ? 7.478 -80.658 60.417 1.00 63.95 813 THR C N 1
ATOM 3041 C CA . THR C 1 93 ? 8.575 -79.762 60.757 1.00 65.30 813 THR C CA 1
ATOM 3042 C C . THR C 1 93 ? 9.627 -80.476 61.600 1.00 60.89 813 THR C C 1
ATOM 3043 O O . THR C 1 93 ? 9.310 -81.092 62.619 1.00 52.63 813 THR C O 1
ATOM 3047 N N . THR C 1 94 ? 10.880 -80.383 61.167 1.00 48.01 814 THR C N 1
ATOM 3048 C CA . THR C 1 94 ? 11.990 -81.027 61.858 1.00 47.19 814 THR C CA 1
ATOM 3049 C C . THR C 1 94 ? 12.261 -80.370 63.208 1.00 55.65 814 THR C C 1
ATOM 3050 O O . THR C 1 94 ? 12.135 -79.156 63.357 1.00 63.47 814 THR C O 1
ATOM 3054 N N . ARG C 1 95 ? 12.640 -81.184 64.188 1.00 60.28 815 ARG C N 1
ATOM 3055 C CA . ARG C 1 95 ? 12.936 -80.697 65.530 1.00 68.00 815 ARG C CA 1
ATOM 3056 C C . ARG C 1 95 ? 14.352 -80.134 65.606 1.00 70.17 815 ARG C C 1
ATOM 3057 O O . ARG C 1 95 ? 15.328 -80.838 65.349 1.00 75.60 815 ARG C O 1
ATOM 3065 N N . GLY C 1 96 ? 14.453 -78.853 65.943 1.00 71.16 816 GLY C N 1
ATOM 3066 C CA . GLY C 1 96 ? 15.737 -78.186 66.047 1.00 65.70 816 GLY C CA 1
ATOM 3067 C C . GLY C 1 96 ? 16.624 -78.713 67.157 1.00 77.81 816 GLY C C 1
ATOM 3068 O O . GLY C 1 96 ? 16.140 -79.247 68.155 1.00 80.44 816 GLY C O 1
ATOM 3069 N N . SER C 1 97 ? 17.932 -78.557 66.979 1.00 93.65 817 SER C N 1
ATOM 3070 C CA . SER C 1 97 ? 18.901 -78.991 67.977 1.00 96.69 817 SER C CA 1
ATOM 3071 C C . SER C 1 97 ? 19.122 -77.908 69.029 1.00 98.13 817 SER C C 1
ATOM 3072 O O . SER C 1 97 ? 19.547 -78.193 70.148 1.00 98.86 817 SER C O 1
ATOM 3075 N N . MET D 2 2 ? 25.344 -68.057 73.119 1.00 39.75 838 MET D N 1
ATOM 3076 C CA . MET D 2 2 ? 24.133 -68.095 72.305 1.00 50.15 838 MET D CA 1
ATOM 3077 C C . MET D 2 2 ? 24.173 -67.069 71.179 1.00 62.91 838 MET D C 1
ATOM 3078 O O . MET D 2 2 ? 25.046 -66.201 71.143 1.00 72.27 838 MET D O 1
ATOM 3083 N N . LEU D 2 3 ? 23.216 -67.175 70.262 1.00 65.53 839 LEU D N 1
ATOM 3084 C CA . LEU D 2 3 ? 23.097 -66.225 69.161 1.00 72.36 839 LEU D CA 1
ATOM 3085 C C . LEU D 2 3 ? 22.368 -64.959 69.592 1.00 64.46 839 LEU D C 1
ATOM 3086 O O . LEU D 2 3 ? 21.256 -65.026 70.118 1.00 55.24 839 LEU D O 1
ATOM 3091 N N . PRO D 2 4 ? 22.994 -63.796 69.363 1.00 55.80 840 PRO D N 1
ATOM 3092 C CA . PRO D 2 4 ? 22.367 -62.506 69.661 1.00 41.65 840 PRO D CA 1
ATOM 3093 C C . PRO D 2 4 ? 21.193 -62.232 68.729 1.00 37.53 840 PRO D C 1
ATOM 3094 O O . PRO D 2 4 ? 21.214 -62.686 67.586 1.00 45.03 840 PRO D O 1
ATOM 3098 N N . PRO D 2 5 ? 20.181 -61.492 69.209 1.00 40.74 841 PRO D N 1
ATOM 3099 C CA . PRO D 2 5 ? 19.006 -61.189 68.383 1.00 44.03 841 PRO D CA 1
ATOM 3100 C C . PRO D 2 5 ? 19.354 -60.337 67.165 1.00 47.55 841 PRO D C 1
ATOM 3101 O O . PRO D 2 5 ? 20.335 -59.594 67.185 1.00 43.33 841 PRO D O 1
ATOM 3105 N N . VAL D 2 6 ? 18.551 -60.456 66.113 1.00 43.75 842 VAL D N 1
ATOM 3106 C CA . VAL D 2 6 ? 18.807 -59.744 64.868 1.00 39.42 842 VAL D CA 1
ATOM 3107 C C . VAL D 2 6 ? 17.621 -58.875 64.480 1.00 29.87 842 VAL D C 1
ATOM 3108 O O . VAL D 2 6 ? 16.544 -58.985 65.063 1.00 42.28 842 VAL D O 1
ATOM 3112 N N . GLY D 2 7 ? 17.825 -58.011 63.492 1.00 25.31 843 GLY D N 1
ATOM 3113 C CA . GLY D 2 7 ? 16.772 -57.138 63.013 1.00 37.68 843 GLY D CA 1
ATOM 3114 C C . GLY D 2 7 ? 16.343 -56.123 64.056 1.00 38.67 843 GLY D C 1
ATOM 3115 O O . GLY D 2 7 ? 15.192 -55.684 64.068 1.00 33.25 843 GLY D O 1
ATOM 3116 N N . VAL D 2 8 ? 17.266 -55.759 64.942 1.00 33.48 844 VAL D N 1
ATOM 3117 C CA . VAL D 2 8 ? 16.977 -54.782 65.986 1.00 34.03 844 VAL D CA 1
ATOM 3118 C C . VAL D 2 8 ? 16.692 -53.394 65.408 1.00 34.93 844 VAL D C 1
ATOM 3119 O O . VAL D 2 8 ? 17.501 -52.844 64.660 1.00 24.35 844 VAL D O 1
ATOM 3123 N N . GLN D 2 9 ? 15.530 -52.844 65.750 1.00 35.37 845 GLN D N 1
ATOM 3124 C CA . GLN D 2 9 ? 15.131 -51.513 65.302 1.00 41.55 845 GLN D CA 1
ATOM 3125 C C . GLN D 2 9 ? 14.520 -50.712 66.448 1.00 49.78 845 GLN D C 1
ATOM 3126 O O . GLN D 2 9 ? 13.728 -51.237 67.232 1.00 29.52 845 GLN D O 1
ATOM 3132 N N . ALA D 2 10 ? 14.889 -49.438 66.531 1.00 62.85 846 ALA D N 1
ATOM 3133 C CA . ALA D 2 10 ? 14.386 -48.552 67.576 1.00 50.99 846 ALA D CA 1
ATOM 3134 C C . ALA D 2 10 ? 13.586 -47.400 66.981 1.00 23.59 846 ALA D C 1
ATOM 3135 O O . ALA D 2 10 ? 14.110 -46.596 66.211 1.00 23.33 846 ALA D O 1
ATOM 3137 N N . VAL D 2 11 ? 12.310 -47.337 67.344 1.00 23.66 847 VAL D N 1
ATOM 3138 C CA . VAL D 2 11 ? 11.398 -46.327 66.820 1.00 33.54 847 VAL D CA 1
ATOM 3139 C C . VAL D 2 11 ? 10.835 -45.443 67.932 1.00 34.44 847 VAL D C 1
ATOM 3140 O O . VAL D 2 11 ? 10.251 -45.936 68.896 1.00 33.52 847 VAL D O 1
ATOM 3144 N N . ALA D 2 12 ? 11.017 -44.134 67.788 1.00 32.97 848 ALA D N 1
ATOM 3145 C CA . ALA D 2 12 ? 10.531 -43.171 68.770 1.00 43.40 848 ALA D CA 1
ATOM 3146 C C . ALA D 2 12 ? 9.006 -43.077 68.794 1.00 38.54 848 ALA D C 1
ATOM 3147 O O . ALA D 2 12 ? 8.369 -42.905 67.754 1.00 41.11 848 ALA D O 1
ATOM 3149 N N . LEU D 2 13 ? 8.430 -43.196 69.988 1.00 34.03 849 LEU D N 1
ATOM 3150 C CA . LEU D 2 13 ? 6.989 -43.052 70.175 1.00 38.20 849 LEU D CA 1
ATOM 3151 C C . LEU D 2 13 ? 6.621 -41.611 70.511 1.00 66.16 849 LEU D C 1
ATOM 3152 O O . LEU D 2 13 ? 6.331 -40.815 69.621 1.00 91.68 849 LEU D O 1
ATOM 3157 N N . THR D 2 14 ? 6.621 -41.283 71.800 1.00 63.19 850 THR D N 1
ATOM 3158 C CA . THR D 2 14 ? 6.358 -39.914 72.234 1.00 52.97 850 THR D CA 1
ATOM 3159 C C . THR D 2 14 ? 7.654 -39.110 72.264 1.00 48.84 850 THR D C 1
ATOM 3160 O O . THR D 2 14 ? 8.595 -39.411 71.530 1.00 45.65 850 THR D O 1
ATOM 3164 N N . HIS D 2 15 ? 7.705 -38.092 73.117 1.00 56.34 851 HIS D N 1
ATOM 3165 C CA . HIS D 2 15 ? 8.906 -37.274 73.240 1.00 60.71 851 HIS D CA 1
ATOM 3166 C C . HIS D 2 15 ? 9.830 -37.819 74.325 1.00 53.68 851 HIS D C 1
ATOM 3167 O O . HIS D 2 15 ? 10.945 -37.331 74.504 1.00 54.46 851 HIS D O 1
ATOM 3174 N N . ASP D 2 16 ? 9.368 -38.842 75.036 1.00 44.41 852 ASP D N 1
ATOM 3175 C CA . ASP D 2 16 ? 10.160 -39.446 76.100 1.00 52.62 852 ASP D CA 1
ATOM 3176 C C . ASP D 2 16 ? 10.144 -40.968 76.007 1.00 60.58 852 ASP D C 1
ATOM 3177 O O . ASP D 2 16 ? 10.690 -41.657 76.869 1.00 42.64 852 ASP D O 1
ATOM 3182 N N . ALA D 2 17 ? 9.520 -41.490 74.955 1.00 58.19 853 ALA D N 1
ATOM 3183 C CA . ALA D 2 17 ? 9.398 -42.933 74.791 1.00 47.45 853 ALA D CA 1
ATOM 3184 C C . ALA D 2 17 ? 9.899 -43.401 73.430 1.00 38.66 853 ALA D C 1
ATOM 3185 O O . ALA D 2 17 ? 9.605 -42.791 72.403 1.00 25.05 853 ALA D O 1
ATOM 3187 N N . VAL D 2 18 ? 10.648 -44.499 73.434 1.00 51.66 854 VAL D N 1
ATOM 3188 C CA . VAL D 2 18 ? 11.119 -45.131 72.208 1.00 53.70 854 VAL D CA 1
ATOM 3189 C C . VAL D 2 18 ? 10.918 -46.640 72.312 1.00 48.42 854 VAL D C 1
ATOM 3190 O O . VAL D 2 18 ? 11.234 -47.239 73.338 1.00 43.86 854 VAL D O 1
ATOM 3194 N N . ARG D 2 19 ? 10.395 -47.253 71.254 1.00 45.76 855 ARG D N 1
ATOM 3195 C CA . ARG D 2 19 ? 10.111 -48.684 71.280 1.00 44.89 855 ARG D CA 1
ATOM 3196 C C . ARG D 2 19 ? 11.097 -49.490 70.445 1.00 46.32 855 ARG D C 1
ATOM 3197 O O . ARG D 2 19 ? 11.078 -49.443 69.214 1.00 49.47 855 ARG D O 1
ATOM 3205 N N . VAL D 2 20 ? 11.963 -50.227 71.136 1.00 46.12 856 VAL D N 1
ATOM 3206 C CA . VAL D 2 20 ? 12.892 -51.144 70.491 1.00 39.96 856 VAL D CA 1
ATOM 3207 C C . VAL D 2 20 ? 12.157 -52.423 70.118 1.00 25.61 856 VAL D C 1
ATOM 3208 O O . VAL D 2 20 ? 11.284 -52.876 70.855 1.00 25.54 856 VAL D O 1
ATOM 3212 N N . SER D 2 21 ? 12.510 -53.005 68.978 1.00 27.19 857 SER D N 1
ATOM 3213 C CA . SER D 2 21 ? 11.869 -54.232 68.525 1.00 26.79 857 SER D CA 1
ATOM 3214 C C . SER D 2 21 ? 12.829 -55.102 67.720 1.00 39.08 857 SER D C 1
ATOM 3215 O O . SER D 2 21 ? 13.444 -54.647 66.756 1.00 46.57 857 SER D O 1
ATOM 3218 N N . TRP D 2 22 ? 12.953 -56.358 68.131 1.00 47.69 858 TRP D N 1
ATOM 3219 C CA . TRP D 2 22 ? 13.865 -57.292 67.487 1.00 42.89 858 TRP D CA 1
ATOM 3220 C C . TRP D 2 22 ? 13.140 -58.566 67.072 1.00 36.23 858 TRP D C 1
ATOM 3221 O O . TRP D 2 22 ? 11.949 -58.729 67.335 1.00 25.60 858 TRP D O 1
ATOM 3232 N N . ALA D 2 23 ? 13.869 -59.468 66.426 1.00 48.44 859 ALA D N 1
ATOM 3233 C CA . ALA D 2 23 ? 13.324 -60.759 66.023 1.00 50.95 859 ALA D CA 1
ATOM 3234 C C . ALA D 2 23 ? 14.296 -61.874 66.373 1.00 52.79 859 ALA D C 1
ATOM 3235 O O . ALA D 2 23 ? 15.509 -61.668 66.390 1.00 53.13 859 ALA D O 1
ATOM 3237 N N . ASP D 2 24 ? 13.758 -63.051 66.669 1.00 64.57 860 ASP D N 1
ATOM 3238 C CA . ASP D 2 24 ? 14.587 -64.198 67.011 1.00 67.19 860 ASP D CA 1
ATOM 3239 C C . ASP D 2 24 ? 14.408 -65.317 65.989 1.00 55.15 860 ASP D C 1
ATOM 3240 O O . ASP D 2 24 ? 15.307 -65.591 65.193 1.00 50.98 860 ASP D O 1
ATOM 3245 N N . VAL D 2 36 ? 11.986 -70.654 78.955 1.00 59.68 872 VAL D N 1
ATOM 3246 C CA . VAL D 2 36 ? 11.692 -69.320 78.445 1.00 62.21 872 VAL D CA 1
ATOM 3247 C C . VAL D 2 36 ? 12.944 -68.442 78.454 1.00 47.38 872 VAL D C 1
ATOM 3248 O O . VAL D 2 36 ? 13.670 -68.382 79.448 1.00 50.20 872 VAL D O 1
ATOM 3252 N N . ARG D 2 37 ? 13.195 -67.770 77.335 1.00 40.37 873 ARG D N 1
ATOM 3253 C CA . ARG D 2 37 ? 14.391 -66.947 77.188 1.00 42.73 873 ARG D CA 1
ATOM 3254 C C . ARG D 2 37 ? 14.123 -65.480 77.524 1.00 52.00 873 ARG D C 1
ATOM 3255 O O . ARG D 2 37 ? 13.133 -64.894 77.077 1.00 49.10 873 ARG D O 1
ATOM 3263 N N . LEU D 2 38 ? 15.015 -64.899 78.320 1.00 44.04 874 LEU D N 1
ATOM 3264 C CA . LEU D 2 38 ? 14.879 -63.518 78.765 1.00 31.70 874 LEU D CA 1
ATOM 3265 C C . LEU D 2 38 ? 15.735 -62.560 77.942 1.00 43.94 874 LEU D C 1
ATOM 3266 O O . LEU D 2 38 ? 16.934 -62.777 77.776 1.00 31.25 874 LEU D O 1
ATOM 3271 N N . TYR D 2 39 ? 15.119 -61.497 77.435 1.00 52.75 875 TYR D N 1
ATOM 3272 C CA . TYR D 2 39 ? 15.851 -60.468 76.704 1.00 39.02 875 TYR D CA 1
ATOM 3273 C C . TYR D 2 39 ? 16.208 -59.289 77.603 1.00 37.53 875 TYR D C 1
ATOM 3274 O O . TYR D 2 39 ? 15.379 -58.814 78.378 1.00 42.78 875 TYR D O 1
ATOM 3283 N N . THR D 2 40 ? 17.447 -58.823 77.493 1.00 38.81 876 THR D N 1
ATOM 3284 C CA . THR D 2 40 ? 17.888 -57.633 78.211 1.00 30.56 876 THR D CA 1
ATOM 3285 C C . THR D 2 40 ? 18.165 -56.506 77.223 1.00 47.26 876 THR D C 1
ATOM 3286 O O . THR D 2 40 ? 18.876 -56.699 76.237 1.00 34.93 876 THR D O 1
ATOM 3290 N N . VAL D 2 41 ? 17.602 -55.330 77.483 1.00 63.34 877 VAL D N 1
ATOM 3291 C CA . VAL D 2 41 ? 17.758 -54.205 76.570 1.00 49.99 877 VAL D CA 1
ATOM 3292 C C . VAL D 2 41 ? 18.451 -53.038 77.256 1.00 29.25 877 VAL D C 1
ATOM 3293 O O . VAL D 2 41 ? 18.006 -52.577 78.301 1.00 42.56 877 VAL D O 1
ATOM 3297 N N . ARG D 2 42 ? 19.542 -52.568 76.659 1.00 29.09 878 ARG D N 1
ATOM 3298 C CA . ARG D 2 42 ? 20.309 -51.456 77.213 1.00 29.43 878 ARG D CA 1
ATOM 3299 C C . ARG D 2 42 ? 20.238 -50.244 76.289 1.00 41.90 878 ARG D C 1
ATOM 3300 O O . ARG D 2 42 ? 20.113 -50.390 75.075 1.00 38.61 878 ARG D O 1
ATOM 3308 N N . TRP D 2 43 ? 20.316 -49.049 76.866 1.00 38.36 879 TRP D N 1
ATOM 3309 C CA . TRP D 2 43 ? 20.380 -47.826 76.070 1.00 28.27 879 TRP D CA 1
ATOM 3310 C C . TRP D 2 43 ? 21.264 -46.772 76.724 1.00 46.56 879 TRP D C 1
ATOM 3311 O O . TRP D 2 43 ? 21.582 -46.860 77.909 1.00 37.20 879 TRP D O 1
ATOM 3322 N N . ARG D 2 44 ? 21.653 -45.774 75.939 1.00 55.74 880 ARG D N 1
ATOM 3323 C CA . ARG D 2 44 ? 22.617 -44.779 76.385 1.00 40.31 880 ARG D CA 1
ATOM 3324 C C . ARG D 2 44 ? 22.609 -43.573 75.453 1.00 44.39 880 ARG D C 1
ATOM 3325 O O . ARG D 2 44 ? 22.476 -43.720 74.239 1.00 45.36 880 ARG D O 1
ATOM 3333 N N . THR D 2 45 ? 22.732 -42.380 76.028 1.00 63.74 881 THR D N 1
ATOM 3334 C CA . THR D 2 45 ? 22.871 -41.160 75.240 1.00 61.27 881 THR D CA 1
ATOM 3335 C C . THR D 2 45 ? 24.161 -41.205 74.434 1.00 55.20 881 THR D C 1
ATOM 3336 O O . THR D 2 45 ? 25.254 -41.275 74.998 1.00 56.85 881 THR D O 1
ATOM 3340 N N . SER D 2 46 ? 24.029 -41.167 73.113 1.00 51.19 882 SER D N 1
ATOM 3341 C CA . SER D 2 46 ? 25.177 -41.326 72.230 1.00 54.31 882 SER D CA 1
ATOM 3342 C C . SER D 2 46 ? 26.107 -40.116 72.292 1.00 63.29 882 SER D C 1
ATOM 3343 O O . SER D 2 46 ? 27.308 -40.237 72.055 1.00 56.50 882 SER D O 1
ATOM 3346 N N . PHE D 2 47 ? 25.551 -38.952 72.617 1.00 69.87 883 PHE D N 1
ATOM 3347 C CA . PHE D 2 47 ? 26.356 -37.742 72.745 1.00 76.34 883 PHE D CA 1
ATOM 3348 C C . PHE D 2 47 ? 26.417 -37.246 74.189 1.00 80.23 883 PHE D C 1
ATOM 3349 O O . PHE D 2 47 ? 25.738 -36.285 74.555 1.00 76.21 883 PHE D O 1
ATOM 3357 N N . SER D 2 48 ? 27.240 -37.901 75.001 1.00 78.73 884 SER D N 1
ATOM 3358 C CA . SER D 2 48 ? 27.419 -37.503 76.392 1.00 78.30 884 SER D CA 1
ATOM 3359 C C . SER D 2 48 ? 28.790 -37.927 76.903 1.00 88.65 884 SER D C 1
ATOM 3360 O O . SER D 2 48 ? 29.569 -38.547 76.179 1.00 80.62 884 SER D O 1
ATOM 3363 N N . ALA D 2 49 ? 29.076 -37.592 78.156 1.00 109.69 885 ALA D N 1
ATOM 3364 C CA . ALA D 2 49 ? 30.347 -37.943 78.775 1.00 114.27 885 ALA D CA 1
ATOM 3365 C C . ALA D 2 49 ? 30.267 -39.311 79.442 1.00 116.46 885 ALA D C 1
ATOM 3366 O O . ALA D 2 49 ? 31.200 -40.110 79.360 1.00 122.10 885 ALA D O 1
ATOM 3368 N N . SER D 2 50 ? 29.144 -39.571 80.104 1.00 115.63 886 SER D N 1
ATOM 3369 C CA . SER D 2 50 ? 28.935 -40.833 80.805 1.00 112.68 886 SER D CA 1
ATOM 3370 C C . SER D 2 50 ? 28.840 -42.013 79.841 1.00 109.68 886 SER D C 1
ATOM 3371 O O . SER D 2 50 ? 27.891 -42.119 79.062 1.00 108.49 886 SER D O 1
ATOM 3374 N N . ALA D 2 51 ? 29.833 -42.895 79.898 1.00 102.97 887 ALA D N 1
ATOM 3375 C CA . ALA D 2 51 ? 29.832 -44.116 79.097 1.00 100.91 887 ALA D CA 1
ATOM 3376 C C . ALA D 2 51 ? 29.083 -45.246 79.801 1.00 100.20 887 ALA D C 1
ATOM 3377 O O . ALA D 2 51 ? 29.423 -46.418 79.643 1.00 90.68 887 ALA D O 1
ATOM 3379 N N . LYS D 2 52 ? 28.065 -44.885 80.578 1.00 102.60 888 LYS D N 1
ATOM 3380 C CA . LYS D 2 52 ? 27.311 -45.850 81.374 1.00 88.42 888 LYS D CA 1
ATOM 3381 C C . LYS D 2 52 ? 25.919 -46.059 80.781 1.00 72.45 888 LYS D C 1
ATOM 3382 O O . LYS D 2 52 ? 25.353 -45.146 80.178 1.00 59.94 888 LYS D O 1
ATOM 3388 N N . TYR D 2 53 ? 25.370 -47.259 80.955 1.00 61.21 889 TYR D N 1
ATOM 3389 C CA . TYR D 2 53 ? 24.090 -47.611 80.348 1.00 51.09 889 TYR D CA 1
ATOM 3390 C C . TYR D 2 53 ? 22.936 -47.647 81.343 1.00 47.06 889 TYR D C 1
ATOM 3391 O O . TYR D 2 53 ? 23.137 -47.658 82.558 1.00 63.85 889 TYR D O 1
ATOM 3400 N N . LYS D 2 54 ? 21.724 -47.658 80.799 1.00 35.01 890 LYS D N 1
ATOM 3401 C CA . LYS D 2 54 ? 20.525 -48.020 81.542 1.00 46.09 890 LYS D CA 1
ATOM 3402 C C . LYS D 2 54 ? 19.940 -49.253 80.867 1.00 48.96 890 LYS D C 1
ATOM 3403 O O . LYS D 2 54 ? 19.987 -49.360 79.642 1.00 48.83 890 LYS D O 1
ATOM 3409 N N . SER D 2 55 ? 19.389 -50.182 81.644 1.00 47.78 891 SER D N 1
ATOM 3410 C CA . SER D 2 55 ? 18.891 -51.428 81.066 1.00 46.70 891 SER D CA 1
ATOM 3411 C C . SER D 2 55 ? 17.632 -51.961 81.746 1.00 44.46 891 SER D C 1
ATOM 3412 O O . SER D 2 55 ? 17.310 -51.582 82.872 1.00 44.60 891 SER D O 1
ATOM 3415 N N . GLU D 2 56 ? 16.927 -52.843 81.042 1.00 41.08 892 GLU D N 1
ATOM 3416 C CA . GLU D 2 56 ? 15.729 -53.488 81.570 1.00 46.95 892 GLU D CA 1
ATOM 3417 C C . GLU D 2 56 ? 15.548 -54.870 80.939 1.00 42.79 892 GLU D C 1
ATOM 3418 O O . GLU D 2 56 ? 16.089 -55.140 79.866 1.00 48.80 892 GLU D O 1
ATOM 3424 N N . ASP D 2 57 ? 14.790 -55.738 81.605 1.00 39.56 893 ASP D N 1
ATOM 3425 C CA . ASP D 2 57 ? 14.575 -57.106 81.134 1.00 36.11 893 ASP D CA 1
ATOM 3426 C C . ASP D 2 57 ? 13.117 -57.367 80.750 1.00 36.75 893 ASP D C 1
ATOM 3427 O O . ASP D 2 57 ? 12.197 -56.897 81.418 1.00 47.41 893 ASP D O 1
ATOM 3432 N N . THR D 2 58 ? 12.914 -58.116 79.668 1.00 30.92 894 THR D N 1
ATOM 3433 C CA . THR D 2 58 ? 11.571 -58.497 79.235 1.00 41.73 894 THR D CA 1
ATOM 3434 C C . THR D 2 58 ? 11.565 -59.870 78.549 1.00 39.79 894 THR D C 1
ATOM 3435 O O . THR D 2 58 ? 12.621 -60.442 78.282 1.00 44.90 894 THR D O 1
ATOM 3439 N N . THR D 2 59 ? 10.375 -60.390 78.257 1.00 36.43 895 THR D N 1
ATOM 3440 C CA . THR D 2 59 ? 10.250 -61.663 77.549 1.00 44.05 895 THR D CA 1
ATOM 3441 C C . THR D 2 59 ? 9.503 -61.492 76.229 1.00 55.46 895 THR D C 1
ATOM 3442 O O . THR D 2 59 ? 9.250 -62.464 75.516 1.00 59.18 895 THR D O 1
ATOM 3446 N N . SER D 2 60 ? 9.150 -60.251 75.910 1.00 65.23 896 SER D N 1
ATOM 3447 C CA . SER D 2 60 ? 8.511 -59.940 74.637 1.00 62.54 896 SER D CA 1
ATOM 3448 C C . SER D 2 60 ? 9.581 -59.644 73.597 1.00 57.77 896 SER D C 1
ATOM 3449 O O . SER D 2 60 ? 10.764 -59.553 73.925 1.00 51.65 896 SER D O 1
ATOM 3452 N N . LEU D 2 61 ? 9.168 -59.496 72.343 1.00 55.27 897 LEU D N 1
ATOM 3453 C CA . LEU D 2 61 ? 10.110 -59.166 71.282 1.00 51.65 897 LEU D CA 1
ATOM 3454 C C . LEU D 2 61 ? 10.170 -57.658 71.074 1.00 59.36 897 LEU D C 1
ATOM 3455 O O . LEU D 2 61 ? 10.625 -57.181 70.035 1.00 53.58 897 LEU D O 1
ATOM 3460 N N . SER D 2 62 ? 9.707 -56.914 72.074 1.00 64.12 898 SER D N 1
ATOM 3461 C CA . SER D 2 62 ? 9.749 -55.458 72.037 1.00 39.15 898 SER D CA 1
ATOM 3462 C C . SER D 2 62 ? 9.689 -54.879 73.444 1.00 36.52 898 SER D C 1
ATOM 3463 O O . SER D 2 62 ? 9.182 -55.515 74.369 1.00 38.40 898 SER D O 1
ATOM 3466 N N . TYR D 2 63 ? 10.201 -53.663 73.595 1.00 35.93 899 TYR D N 1
ATOM 3467 C CA . TYR D 2 63 ? 10.184 -52.975 74.878 1.00 37.97 899 TYR D CA 1
ATOM 3468 C C . TYR D 2 63 ? 10.301 -51.467 74.676 1.00 43.46 899 TYR D C 1
ATOM 3469 O O . TYR D 2 63 ? 11.023 -51.004 73.793 1.00 47.46 899 TYR D O 1
ATOM 3478 N N . THR D 2 64 ? 9.589 -50.708 75.502 1.00 49.40 900 THR D N 1
ATOM 3479 C CA . THR D 2 64 ? 9.571 -49.255 75.383 1.00 38.31 900 THR D CA 1
ATOM 3480 C C . THR D 2 64 ? 10.443 -48.577 76.433 1.00 27.50 900 THR D C 1
ATOM 3481 O O . THR D 2 64 ? 10.109 -48.557 77.616 1.00 28.19 900 THR D O 1
ATOM 3485 N N . ALA D 2 65 ? 11.566 -48.025 75.986 1.00 42.68 901 ALA D N 1
ATOM 3486 C CA . ALA D 2 65 ? 12.433 -47.247 76.857 1.00 45.16 901 ALA D CA 1
ATOM 3487 C C . ALA D 2 65 ? 11.794 -45.890 77.110 1.00 50.13 901 ALA D C 1
ATOM 3488 O O . ALA D 2 65 ? 11.546 -45.124 76.177 1.00 35.34 901 ALA D O 1
ATOM 3490 N N . THR D 2 66 ? 11.529 -45.596 78.377 1.00 60.00 902 THR D N 1
ATOM 3491 C CA . THR D 2 66 ? 10.816 -44.381 78.742 1.00 58.85 902 THR D CA 1
ATOM 3492 C C . THR D 2 66 ? 11.658 -43.465 79.627 1.00 58.97 902 THR D C 1
ATOM 3493 O O . THR D 2 66 ? 12.745 -43.837 80.070 1.00 54.38 902 THR D O 1
ATOM 3497 N N . GLY D 2 67 ? 11.154 -42.258 79.860 1.00 60.03 903 GLY D N 1
ATOM 3498 C CA . GLY D 2 67 ? 11.843 -41.283 80.684 1.00 64.11 903 GLY D CA 1
ATOM 3499 C C . GLY D 2 67 ? 13.094 -40.714 80.042 1.00 70.92 903 GLY D C 1
ATOM 3500 O O . GLY D 2 67 ? 14.128 -40.580 80.696 1.00 69.08 903 GLY D O 1
ATOM 3501 N N . LEU D 2 68 ? 13.002 -40.380 78.758 1.00 75.73 904 LEU D N 1
ATOM 3502 C CA . LEU D 2 68 ? 14.148 -39.860 78.018 1.00 61.17 904 LEU D CA 1
ATOM 3503 C C . LEU D 2 68 ? 14.053 -38.351 77.812 1.00 50.63 904 LEU D C 1
ATOM 3504 O O . LEU D 2 68 ? 12.966 -37.776 77.865 1.00 45.48 904 LEU D O 1
ATOM 3509 N N . LYS D 2 69 ? 15.196 -37.717 77.572 1.00 55.43 905 LYS D N 1
ATOM 3510 C CA . LYS D 2 69 ? 15.227 -36.303 77.216 1.00 63.86 905 LYS D CA 1
ATOM 3511 C C . LYS D 2 69 ? 14.791 -36.134 75.769 1.00 72.21 905 LYS D C 1
ATOM 3512 O O . LYS D 2 69 ? 15.217 -36.896 74.907 1.00 86.83 905 LYS D O 1
ATOM 3518 N N . PRO D 2 70 ? 13.959 -35.120 75.493 1.00 61.60 906 PRO D N 1
ATOM 3519 C CA . PRO D 2 70 ? 13.422 -34.899 74.145 1.00 45.06 906 PRO D CA 1
ATOM 3520 C C . PRO D 2 70 ? 14.471 -34.367 73.171 1.00 45.73 906 PRO D C 1
ATOM 3521 O O . PRO D 2 70 ? 15.475 -33.800 73.602 1.00 62.82 906 PRO D O 1
ATOM 3525 N N . ASN D 2 71 ? 14.231 -34.569 71.876 1.00 46.27 907 ASN D N 1
ATOM 3526 C CA . ASN D 2 71 ? 15.143 -34.151 70.808 1.00 49.82 907 ASN D CA 1
ATOM 3527 C C . ASN D 2 71 ? 16.572 -34.653 71.023 1.00 44.16 907 ASN D C 1
ATOM 3528 O O . ASN D 2 71 ? 17.540 -33.936 70.769 1.00 39.12 907 ASN D O 1
ATOM 3533 N N . THR D 2 72 ? 16.696 -35.887 71.501 1.00 59.79 908 THR D N 1
ATOM 3534 C CA . THR D 2 72 ? 18.000 -36.467 71.799 1.00 60.69 908 THR D CA 1
ATOM 3535 C C . THR D 2 72 ? 18.154 -37.813 71.094 1.00 49.66 908 THR D C 1
ATOM 3536 O O . THR D 2 72 ? 17.181 -38.551 70.934 1.00 48.00 908 THR D O 1
ATOM 3540 N N . MET D 2 73 ? 19.377 -38.129 70.674 1.00 44.85 909 MET D N 1
ATOM 3541 C CA . MET D 2 73 ? 19.650 -39.370 69.954 1.00 44.01 909 MET D CA 1
ATOM 3542 C C . MET D 2 73 ? 20.176 -40.460 70.886 1.00 37.47 909 MET D C 1
ATOM 3543 O O . MET D 2 73 ? 21.164 -40.265 71.594 1.00 30.54 909 MET D O 1
ATOM 3548 N N . TYR D 2 74 ? 19.512 -41.613 70.874 1.00 55.51 910 TYR D N 1
ATOM 3549 C CA . TYR D 2 74 ? 19.895 -42.728 71.733 1.00 56.67 910 TYR D CA 1
ATOM 3550 C C . TYR D 2 74 ? 20.324 -43.955 70.940 1.00 42.23 910 TYR D C 1
ATOM 3551 O O . TYR D 2 74 ? 19.897 -44.153 69.803 1.00 32.41 910 TYR D O 1
ATOM 3560 N N . GLU D 2 75 ? 21.160 -44.786 71.554 1.00 36.87 911 GLU D N 1
ATOM 3561 C CA . GLU D 2 75 ? 21.559 -46.052 70.951 1.00 46.12 911 GLU D CA 1
ATOM 3562 C C . GLU D 2 75 ? 21.069 -47.212 71.807 1.00 47.35 911 GLU D C 1
ATOM 3563 O O . GLU D 2 75 ? 21.153 -47.170 73.033 1.00 47.66 911 GLU D O 1
ATOM 3569 N N . PHE D 2 76 ? 20.550 -48.243 71.151 1.00 46.89 912 PHE D N 1
ATOM 3570 C CA . PHE D 2 76 ? 19.930 -49.361 71.851 1.00 36.83 912 PHE D CA 1
ATOM 3571 C C . PHE D 2 76 ? 20.567 -50.692 71.469 1.00 35.02 912 PHE D C 1
ATOM 3572 O O . PHE D 2 76 ? 20.894 -50.922 70.306 1.00 36.64 912 PHE D O 1
ATOM 3580 N N . SER D 2 77 ? 20.732 -51.572 72.451 1.00 35.08 913 SER D N 1
ATOM 3581 C CA . SER D 2 77 ? 21.282 -52.899 72.197 1.00 28.46 913 SER D CA 1
ATOM 3582 C C . SER D 2 77 ? 20.530 -53.957 72.994 1.00 27.75 913 SER D C 1
ATOM 3583 O O . SER D 2 77 ? 20.145 -53.730 74.140 1.00 28.13 913 SER D O 1
ATOM 3586 N N . VAL D 2 78 ? 20.329 -55.117 72.382 1.00 27.65 914 VAL D N 1
ATOM 3587 C CA . VAL D 2 78 ? 19.601 -56.203 73.023 1.00 45.10 914 VAL D CA 1
ATOM 3588 C C . VAL D 2 78 ? 20.459 -57.461 73.095 1.00 61.26 914 VAL D C 1
ATOM 3589 O O . VAL D 2 78 ? 21.220 -57.753 72.174 1.00 28.37 914 VAL D O 1
ATOM 3593 N N . MET D 2 79 ? 20.346 -58.193 74.197 1.00 76.53 915 MET D N 1
ATOM 3594 C CA . MET D 2 79 ? 20.957 -59.511 74.301 1.00 55.64 915 MET D CA 1
ATOM 3595 C C . MET D 2 79 ? 19.901 -60.521 74.728 1.00 36.15 915 MET D C 1
ATOM 3596 O O . MET D 2 79 ? 18.797 -60.144 75.121 1.00 29.59 915 MET D O 1
ATOM 3601 N N . VAL D 2 80 ? 20.232 -61.803 74.640 1.00 40.64 916 VAL D N 1
ATOM 3602 C CA . VAL D 2 80 ? 19.311 -62.842 75.077 1.00 34.52 916 VAL D CA 1
ATOM 3603 C C . VAL D 2 80 ? 20.012 -63.754 76.082 1.00 31.29 916 VAL D C 1
ATOM 3604 O O . VAL D 2 80 ? 21.207 -64.025 75.962 1.00 34.28 916 VAL D O 1
ATOM 3608 N N . THR D 2 81 ? 19.269 -64.192 77.094 1.00 36.51 917 THR D N 1
ATOM 3609 C CA . THR D 2 81 ? 19.802 -65.068 78.131 1.00 43.60 917 THR D CA 1
ATOM 3610 C C . THR D 2 81 ? 18.869 -66.251 78.382 1.00 47.46 917 THR D C 1
ATOM 3611 O O . THR D 2 81 ? 17.649 -66.091 78.399 1.00 58.05 917 THR D O 1
ATOM 3615 N N . LYS D 2 82 ? 19.441 -67.436 78.567 1.00 40.13 918 LYS D N 1
ATOM 3616 C CA . LYS D 2 82 ? 18.649 -68.623 78.870 1.00 33.85 918 LYS D CA 1
ATOM 3617 C C . LYS D 2 82 ? 19.494 -69.678 79.577 1.00 42.06 918 LYS D C 1
ATOM 3618 O O . LYS D 2 82 ? 20.529 -70.100 79.060 1.00 40.34 918 LYS D O 1
ATOM 3624 N N . ASN D 2 83 ? 19.034 -70.103 80.753 1.00 50.57 919 ASN D N 1
ATOM 3625 C CA . ASN D 2 83 ? 19.739 -71.085 81.577 1.00 51.10 919 ASN D CA 1
ATOM 3626 C C . ASN D 2 83 ? 21.218 -70.760 81.768 1.00 44.76 919 ASN D C 1
ATOM 3627 O O . ASN D 2 83 ? 22.087 -71.520 81.336 1.00 55.38 919 ASN D O 1
ATOM 3632 N N . ARG D 2 84 ? 21.482 -69.611 82.388 1.00 37.41 920 ARG D N 1
ATOM 3633 C CA . ARG D 2 84 ? 22.830 -69.180 82.770 1.00 53.17 920 ARG D CA 1
ATOM 3634 C C . ARG D 2 84 ? 23.700 -68.809 81.568 1.00 49.64 920 ARG D C 1
ATOM 3635 O O . ARG D 2 84 ? 24.820 -68.329 81.736 1.00 51.12 920 ARG D O 1
ATOM 3643 N N . ARG D 2 85 ? 23.191 -69.035 80.360 1.00 44.70 921 ARG D N 1
ATOM 3644 C CA . ARG D 2 85 ? 23.957 -68.739 79.153 1.00 59.16 921 ARG D CA 1
ATOM 3645 C C . ARG D 2 85 ? 23.466 -67.468 78.464 1.00 58.73 921 ARG D C 1
ATOM 3646 O O . ARG D 2 85 ? 22.352 -67.419 77.942 1.00 49.17 921 ARG D O 1
ATOM 3654 N N . SER D 2 86 ? 24.317 -66.446 78.460 1.00 61.84 922 SER D N 1
ATOM 3655 C CA . SER D 2 86 ? 24.002 -65.174 77.820 1.00 46.96 922 SER D CA 1
ATOM 3656 C C . SER D 2 86 ? 24.678 -65.061 76.458 1.00 41.32 922 SER D C 1
ATOM 3657 O O . SER D 2 86 ? 25.772 -65.584 76.254 1.00 52.02 922 SER D O 1
ATOM 3660 N N . SER D 2 87 ? 24.020 -64.379 75.528 1.00 36.54 923 SER D N 1
ATOM 3661 C CA . SER D 2 87 ? 24.613 -64.101 74.227 1.00 44.51 923 SER D CA 1
ATOM 3662 C C . SER D 2 87 ? 25.366 -62.779 74.269 1.00 33.53 923 SER D C 1
ATOM 3663 O O . SER D 2 87 ? 25.330 -62.070 75.273 1.00 40.05 923 SER D O 1
ATOM 3666 N N . THR D 2 88 ? 26.049 -62.451 73.177 1.00 31.85 924 THR D N 1
ATOM 3667 C CA . THR D 2 88 ? 26.683 -61.146 73.047 1.00 41.65 924 THR D CA 1
ATOM 3668 C C . THR D 2 88 ? 25.631 -60.113 72.676 1.00 41.15 924 THR D C 1
ATOM 3669 O O . THR D 2 88 ? 24.519 -60.466 72.287 1.00 30.26 924 THR D O 1
ATOM 3673 N N . TRP D 2 89 ? 25.981 -58.838 72.796 1.00 37.42 925 TRP D N 1
ATOM 3674 C CA . TRP D 2 89 ? 25.044 -57.776 72.462 1.00 34.19 925 TRP D CA 1
ATOM 3675 C C . TRP D 2 89 ? 24.817 -57.698 70.955 1.00 36.84 925 TRP D C 1
ATOM 3676 O O . TRP D 2 89 ? 25.723 -57.956 70.163 1.00 42.26 925 TRP D O 1
ATOM 3687 N N . SER D 2 90 ? 23.592 -57.358 70.570 1.00 28.49 926 SER D N 1
ATOM 3688 C CA . SER D 2 90 ? 23.228 -57.242 69.164 1.00 45.60 926 SER D CA 1
ATOM 3689 C C . SER D 2 90 ? 23.755 -55.949 68.561 1.00 56.16 926 SER D C 1
ATOM 3690 O O . SER D 2 90 ? 24.334 -55.117 69.260 1.00 65.69 926 SER D O 1
ATOM 3693 N N . MET D 2 91 ? 23.559 -55.791 67.257 1.00 48.21 927 MET D N 1
ATOM 3694 C CA . MET D 2 91 ? 23.874 -54.539 66.583 1.00 56.26 927 MET D CA 1
ATOM 3695 C C . MET D 2 91 ? 23.085 -53.397 67.213 1.00 52.57 927 MET D C 1
ATOM 3696 O O . MET D 2 91 ? 21.946 -53.584 67.640 1.00 54.61 927 MET D O 1
ATOM 3701 N N . THR D 2 92 ? 23.700 -52.222 67.287 1.00 59.21 928 THR D N 1
ATOM 3702 C CA . THR D 2 92 ? 23.055 -51.069 67.905 1.00 50.44 928 THR D CA 1
ATOM 3703 C C . THR D 2 92 ? 22.042 -50.438 66.954 1.00 31.65 928 THR D C 1
ATOM 3704 O O . THR D 2 92 ? 22.277 -50.351 65.751 1.00 35.06 928 THR D O 1
ATOM 3708 N N . ALA D 2 93 ? 20.911 -50.008 67.503 1.00 35.69 929 ALA D N 1
ATOM 3709 C CA . ALA D 2 93 ? 19.903 -49.291 66.732 1.00 38.59 929 ALA D CA 1
ATOM 3710 C C . ALA D 2 93 ? 19.810 -47.856 67.223 1.00 49.75 929 ALA D C 1
ATOM 3711 O O . ALA D 2 93 ? 19.760 -47.608 68.427 1.00 39.34 929 ALA D O 1
ATOM 3713 N N . HIS D 2 94 ? 19.790 -46.911 66.291 1.00 44.47 930 HIS D N 1
ATOM 3714 C CA . HIS D 2 94 ? 19.775 -45.503 66.657 1.00 42.12 930 HIS D CA 1
ATOM 3715 C C . HIS D 2 94 ? 18.369 -44.926 66.531 1.00 37.11 930 HIS D C 1
ATOM 3716 O O . HIS D 2 94 ? 17.662 -45.192 65.560 1.00 40.04 930 HIS D O 1
ATOM 3723 N N . ALA D 2 95 ? 17.963 -44.149 67.529 1.00 34.17 931 ALA D N 1
ATOM 3724 C CA . ALA D 2 95 ? 16.650 -43.519 67.517 1.00 41.39 931 ALA D CA 1
ATOM 3725 C C . ALA D 2 95 ? 16.685 -42.138 68.154 1.00 52.05 931 ALA D C 1
ATOM 3726 O O . ALA D 2 95 ? 17.275 -41.948 69.219 1.00 52.47 931 ALA D O 1
ATOM 3728 N N . THR D 2 96 ? 16.050 -41.176 67.494 1.00 52.76 932 THR D N 1
ATOM 3729 C CA . THR D 2 96 ? 15.948 -39.826 68.026 1.00 38.02 932 THR D CA 1
ATOM 3730 C C . THR D 2 96 ? 14.513 -39.564 68.459 1.00 34.80 932 THR D C 1
ATOM 3731 O O . THR D 2 96 ? 13.580 -39.669 67.663 1.00 53.00 932 THR D O 1
ATOM 3735 N N . THR D 2 97 ? 14.349 -39.222 69.731 1.00 31.62 933 THR D N 1
ATOM 3736 C CA . THR D 2 97 ? 13.034 -38.993 70.314 1.00 40.22 933 THR D CA 1
ATOM 3737 C C . THR D 2 97 ? 12.409 -37.702 69.790 1.00 47.57 933 THR D C 1
ATOM 3738 O O . THR D 2 97 ? 13.102 -36.851 69.232 1.00 39.25 933 THR D O 1
ATOM 3742 N N . TYR D 2 98 ? 11.100 -37.556 69.980 1.00 58.89 934 TYR D N 1
ATOM 3743 C CA . TYR D 2 98 ? 10.371 -36.432 69.401 1.00 59.96 934 TYR D CA 1
ATOM 3744 C C . TYR D 2 98 ? 10.697 -35.124 70.106 1.00 67.66 934 TYR D C 1
ATOM 3745 O O . TYR D 2 98 ? 11.342 -35.113 71.154 1.00 76.46 934 TYR D O 1
ATOM 3754 N N . GLU D 2 99 ? 10.240 -34.022 69.521 1.00 66.73 935 GLU D N 1
ATOM 3755 C CA . GLU D 2 99 ? 10.491 -32.701 70.081 1.00 69.31 935 GLU D CA 1
ATOM 3756 C C . GLU D 2 99 ? 9.431 -32.338 71.108 1.00 68.87 935 GLU D C 1
ATOM 3757 O O . GLU D 2 99 ? 8.368 -32.956 71.167 1.00 71.12 935 GLU D O 1
ATOM 3763 N N . ALA D 2 100 ? 9.726 -31.324 71.910 1.00 62.08 936 ALA D N 1
ATOM 3764 C CA . ALA D 2 100 ? 8.789 -30.845 72.913 1.00 52.98 936 ALA D CA 1
ATOM 3765 C C . ALA D 2 100 ? 8.924 -29.340 73.065 1.00 53.52 936 ALA D C 1
ATOM 3766 O O . ALA D 2 100 ? 9.957 -28.766 72.722 1.00 57.79 936 ALA D O 1
ATOM 3768 N N . ALA D 2 101 ? 7.873 -28.705 73.572 1.00 54.11 937 ALA D N 1
ATOM 3769 C CA . ALA D 2 101 ? 7.896 -27.270 73.821 1.00 46.26 937 ALA D CA 1
ATOM 3770 C C . ALA D 2 101 ? 9.047 -26.926 74.759 1.00 48.95 937 ALA D C 1
ATOM 3771 O O . ALA D 2 101 ? 9.380 -27.713 75.646 1.00 68.01 937 ALA D O 1
ATOM 3773 N N . PRO D 2 102 ? 9.675 -25.760 74.552 1.00 49.70 938 PRO D N 1
ATOM 3774 C CA . PRO D 2 102 ? 10.797 -25.348 75.400 1.00 45.31 938 PRO D CA 1
ATOM 3775 C C . PRO D 2 102 ? 10.381 -25.215 76.862 1.00 27.19 938 PRO D C 1
ATOM 3776 O O . PRO D 2 102 ? 9.226 -24.898 77.152 1.00 27.53 938 PRO D O 1
ATOM 3780 N N . THR D 2 103 ? 11.322 -25.451 77.769 1.00 31.55 939 THR D N 1
ATOM 3781 C CA . THR D 2 103 ? 11.029 -25.435 79.194 1.00 48.78 939 THR D CA 1
ATOM 3782 C C . THR D 2 103 ? 11.630 -24.205 79.865 1.00 55.58 939 THR D C 1
ATOM 3783 O O . THR D 2 103 ? 10.999 -23.575 80.713 1.00 61.68 939 THR D O 1
ATOM 3787 N N . SER D 2 104 ? 12.846 -23.853 79.467 1.00 60.45 940 SER D N 1
ATOM 3788 C CA . SER D 2 104 ? 13.476 -22.633 79.949 1.00 49.20 940 SER D CA 1
ATOM 3789 C C . SER D 2 104 ? 13.050 -21.436 79.108 1.00 52.54 940 SER D C 1
ATOM 3790 O O . SER D 2 104 ? 12.308 -21.572 78.135 1.00 54.77 940 SER D O 1
ATOM 3793 N N . ALA D 2 105 ? 13.527 -20.262 79.501 1.00 51.73 941 ALA D N 1
ATOM 3794 C CA . ALA D 2 105 ? 13.309 -19.039 78.746 1.00 42.09 941 ALA D CA 1
ATOM 3795 C C . ALA D 2 105 ? 14.637 -18.616 78.131 1.00 42.29 941 ALA D C 1
ATOM 3796 O O . ALA D 2 105 ? 15.688 -19.091 78.567 1.00 40.35 941 ALA D O 1
ATOM 3798 N N . PRO D 2 106 ? 14.601 -17.757 77.095 1.00 27.87 942 PRO D N 1
ATOM 3799 C CA . PRO D 2 106 ? 15.854 -17.233 76.542 1.00 27.64 942 PRO D CA 1
ATOM 3800 C C . PRO D 2 106 ? 16.683 -16.549 77.624 1.00 47.66 942 PRO D C 1
ATOM 3801 O O . PRO D 2 106 ? 16.117 -15.924 78.521 1.00 63.27 942 PRO D O 1
ATOM 3805 N N . LYS D 2 107 ? 18.003 -16.676 77.547 1.00 28.55 943 LYS D N 1
ATOM 3806 C CA . LYS D 2 107 ? 18.864 -16.211 78.626 1.00 45.66 943 LYS D CA 1
ATOM 3807 C C . LYS D 2 107 ? 19.661 -14.967 78.254 1.00 44.55 943 LYS D C 1
ATOM 3808 O O . LYS D 2 107 ? 19.809 -14.637 77.076 1.00 44.53 943 LYS D O 1
ATOM 3814 N N . ASP D 2 108 ? 20.178 -14.298 79.281 1.00 37.13 944 ASP D N 1
ATOM 3815 C CA . ASP D 2 108 ? 21.004 -13.104 79.134 1.00 46.91 944 ASP D CA 1
ATOM 3816 C C . ASP D 2 108 ? 20.390 -12.066 78.200 1.00 45.85 944 ASP D C 1
ATOM 3817 O O . ASP D 2 108 ? 21.041 -11.602 77.264 1.00 67.75 944 ASP D O 1
ATOM 3822 N N . LEU D 2 109 ? 19.137 -11.706 78.456 1.00 30.03 945 LEU D N 1
ATOM 3823 C CA . LEU D 2 109 ? 18.485 -10.659 77.681 1.00 47.09 945 LEU D CA 1
ATOM 3824 C C . LEU D 2 109 ? 19.132 -9.313 77.989 1.00 40.14 945 LEU D C 1
ATOM 3825 O O . LEU D 2 109 ? 19.209 -8.903 79.146 1.00 31.02 945 LEU D O 1
ATOM 3830 N N . THR D 2 110 ? 19.594 -8.629 76.946 1.00 31.92 946 THR D N 1
ATOM 3831 C CA . THR D 2 110 ? 20.340 -7.388 77.114 1.00 42.29 946 THR D CA 1
ATOM 3832 C C . THR D 2 110 ? 19.800 -6.283 76.213 1.00 37.63 946 THR D C 1
ATOM 3833 O O . THR D 2 110 ? 19.506 -6.517 75.042 1.00 41.29 946 THR D O 1
ATOM 3837 N N . VAL D 2 111 ? 19.679 -5.078 76.763 1.00 31.24 947 VAL D N 1
ATOM 3838 C CA . VAL D 2 111 ? 19.263 -3.921 75.980 1.00 29.93 947 VAL D CA 1
ATOM 3839 C C . VAL D 2 111 ? 20.283 -2.791 76.085 1.00 35.94 947 VAL D C 1
ATOM 3840 O O . VAL D 2 111 ? 20.575 -2.301 77.174 1.00 45.92 947 VAL D O 1
ATOM 3844 N N . ILE D 2 112 ? 20.824 -2.388 74.940 1.00 41.19 948 ILE D N 1
ATOM 3845 C CA . ILE D 2 112 ? 21.823 -1.328 74.889 1.00 30.34 948 ILE D CA 1
ATOM 3846 C C . ILE D 2 112 ? 21.437 -0.299 73.832 1.00 41.97 948 ILE D C 1
ATOM 3847 O O . ILE D 2 112 ? 20.981 -0.654 72.746 1.00 59.84 948 ILE D O 1
ATOM 3852 N N . THR D 2 113 ? 21.615 0.975 74.161 1.00 40.56 949 THR D N 1
ATOM 3853 C CA . THR D 2 113 ? 21.316 2.059 73.236 1.00 44.20 949 THR D CA 1
ATOM 3854 C C . THR D 2 113 ? 22.241 1.997 72.025 1.00 46.32 949 THR D C 1
ATOM 3855 O O . THR D 2 113 ? 23.437 1.735 72.160 1.00 48.21 949 THR D O 1
ATOM 3859 N N . ARG D 2 114 ? 21.686 2.240 70.842 1.00 49.17 950 ARG D N 1
ATOM 3860 C CA . ARG D 2 114 ? 22.477 2.198 69.619 1.00 58.28 950 ARG D CA 1
ATOM 3861 C C . ARG D 2 114 ? 23.209 3.518 69.415 1.00 62.74 950 ARG D C 1
ATOM 3862 O O . ARG D 2 114 ? 22.606 4.588 69.474 1.00 55.59 950 ARG D O 1
ATOM 3870 N N . GLU D 2 115 ? 24.515 3.436 69.189 1.00 85.21 951 GLU D N 1
ATOM 3871 C CA . GLU D 2 115 ? 25.330 4.627 68.989 1.00 97.14 951 GLU D CA 1
ATOM 3872 C C . GLU D 2 115 ? 25.553 4.885 67.502 1.00 98.58 951 GLU D C 1
ATOM 3873 O O . GLU D 2 115 ? 25.781 3.951 66.735 1.00 108.51 951 GLU D O 1
ATOM 3879 N N . GLY D 2 116 ? 25.489 6.149 67.095 1.00 88.47 952 GLY D N 1
ATOM 3880 C CA . GLY D 2 116 ? 25.150 7.241 67.988 1.00 70.91 952 GLY D CA 1
ATOM 3881 C C . GLY D 2 116 ? 23.740 7.731 67.730 1.00 63.56 952 GLY D C 1
ATOM 3882 O O . GLY D 2 116 ? 23.501 8.931 67.608 1.00 76.67 952 GLY D O 1
ATOM 3883 N N . LYS D 2 117 ? 22.805 6.793 67.638 1.00 57.25 953 LYS D N 1
ATOM 3884 C CA . LYS D 2 117 ? 21.412 7.113 67.349 1.00 61.17 953 LYS D CA 1
ATOM 3885 C C . LYS D 2 117 ? 20.493 6.777 68.521 1.00 63.03 953 LYS D C 1
ATOM 3886 O O . LYS D 2 117 ? 20.088 5.627 68.688 1.00 50.11 953 LYS D O 1
ATOM 3892 N N . PRO D 2 118 ? 20.161 7.784 69.343 1.00 71.85 954 PRO D N 1
ATOM 3893 C CA . PRO D 2 118 ? 19.233 7.562 70.458 1.00 70.68 954 PRO D CA 1
ATOM 3894 C C . PRO D 2 118 ? 17.832 7.217 69.957 1.00 70.57 954 PRO D C 1
ATOM 3895 O O . PRO D 2 118 ? 17.637 7.088 68.747 1.00 87.67 954 PRO D O 1
ATOM 3899 N N . ARG D 2 119 ? 16.885 7.057 70.879 1.00 37.86 955 ARG D N 1
ATOM 3900 C CA . ARG D 2 119 ? 15.511 6.671 70.549 1.00 43.26 955 ARG D CA 1
ATOM 3901 C C . ARG D 2 119 ? 15.418 5.273 69.930 1.00 39.97 955 ARG D C 1
ATOM 3902 O O . ARG D 2 119 ? 14.339 4.841 69.527 1.00 46.66 955 ARG D O 1
ATOM 3910 N N . ALA D 2 120 ? 16.547 4.575 69.850 1.00 51.65 956 ALA D N 1
ATOM 3911 C CA . ALA D 2 120 ? 16.592 3.226 69.288 1.00 57.69 956 ALA D CA 1
ATOM 3912 C C . ALA D 2 120 ? 17.576 2.349 70.055 1.00 39.09 956 ALA D C 1
ATOM 3913 O O . ALA D 2 120 ? 18.680 2.784 70.384 1.00 50.51 956 ALA D O 1
ATOM 3915 N N . VAL D 2 121 ? 17.180 1.113 70.335 1.00 27.98 957 VAL D N 1
ATOM 3916 C CA . VAL D 2 121 ? 18.045 0.201 71.076 1.00 37.26 957 VAL D CA 1
ATOM 3917 C C . VAL D 2 121 ? 18.250 -1.127 70.355 1.00 31.79 957 VAL D C 1
ATOM 3918 O O . VAL D 2 121 ? 17.427 -1.544 69.537 1.00 27.01 957 VAL D O 1
ATOM 3922 N N . ILE D 2 122 ? 19.367 -1.778 70.661 1.00 42.40 958 ILE D N 1
ATOM 3923 C CA . ILE D 2 122 ? 19.660 -3.099 70.126 1.00 62.07 958 ILE D CA 1
ATOM 3924 C C . ILE D 2 122 ? 19.490 -4.157 71.207 1.00 52.10 958 ILE D C 1
ATOM 3925 O O . ILE D 2 122 ? 20.234 -4.182 72.188 1.00 27.94 958 ILE D O 1
ATOM 3930 N N . VAL D 2 123 ? 18.506 -5.029 71.022 1.00 42.72 959 VAL D N 1
ATOM 3931 C CA . VAL D 2 123 ? 18.208 -6.060 72.007 1.00 40.48 959 VAL D CA 1
ATOM 3932 C C . VAL D 2 123 ? 18.954 -7.346 71.674 1.00 39.99 959 VAL D C 1
ATOM 3933 O O . VAL D 2 123 ? 18.815 -7.889 70.579 1.00 41.47 959 VAL D O 1
ATOM 3937 N N . SER D 2 124 ? 19.743 -7.832 72.625 1.00 32.84 9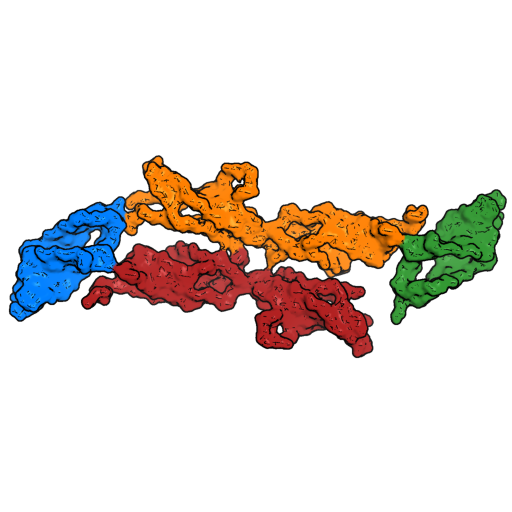60 SER D N 1
ATOM 3938 C CA . SER D 2 124 ? 20.566 -9.013 72.400 1.00 36.81 960 SER D CA 1
ATOM 3939 C C . SER D 2 124 ? 20.287 -10.092 73.440 1.00 40.42 960 SER D C 1
ATOM 3940 O O . SER D 2 124 ? 20.120 -9.797 74.623 1.00 30.56 960 SER D O 1
ATOM 3943 N N . TRP D 2 125 ? 20.225 -11.343 72.992 1.00 46.52 961 TRP D N 1
ATOM 3944 C CA . TRP D 2 125 ? 19.994 -12.462 73.898 1.00 42.96 961 TRP D CA 1
ATOM 3945 C C . TRP D 2 125 ? 20.765 -13.708 73.481 1.00 37.42 961 TRP D C 1
ATOM 3946 O O . TRP D 2 125 ? 21.581 -13.673 72.561 1.00 42.94 961 TRP D O 1
ATOM 3957 N N . GLN D 2 126 ? 20.492 -14.805 74.178 1.00 56.31 962 GLN D N 1
ATOM 3958 C CA . GLN D 2 126 ? 21.134 -16.090 73.930 1.00 27.05 962 GLN D CA 1
ATOM 3959 C C . GLN D 2 126 ? 20.049 -17.166 73.982 1.00 26.72 962 GLN D C 1
ATOM 3960 O O . GLN D 2 126 ? 19.101 -17.043 74.759 1.00 47.51 962 GLN D O 1
ATOM 3966 N N . PRO D 2 127 ? 20.167 -18.218 73.151 1.00 38.06 963 PRO D N 1
ATOM 3967 C CA . PRO D 2 127 ? 19.124 -19.250 73.119 1.00 28.76 963 PRO D CA 1
ATOM 3968 C C . PRO D 2 127 ? 18.931 -19.952 74.461 1.00 39.95 963 PRO D C 1
ATOM 3969 O O . PRO D 2 127 ? 19.881 -20.058 75.238 1.00 48.20 963 PRO D O 1
ATOM 3973 N N . PRO D 2 128 ? 17.703 -20.424 74.730 1.00 36.90 964 PRO D N 1
ATOM 3974 C CA . PRO D 2 128 ? 17.372 -21.111 75.983 1.00 39.70 964 PRO D CA 1
ATOM 3975 C C . PRO D 2 128 ? 18.161 -22.403 76.151 1.00 47.88 964 PRO D C 1
ATOM 3976 O O . PRO D 2 128 ? 18.568 -23.004 75.156 1.00 46.63 964 PRO D O 1
ATOM 3980 N N . LEU D 2 129 ? 18.374 -22.817 77.396 1.00 55.69 965 LEU D N 1
ATOM 3981 C CA . LEU D 2 129 ? 19.117 -24.041 77.680 1.00 59.81 965 LEU D CA 1
ATOM 3982 C C . LEU D 2 129 ? 18.275 -25.284 77.405 1.00 56.98 965 LEU D C 1
ATOM 3983 O O . LEU D 2 129 ? 18.757 -26.255 76.821 1.00 66.88 965 LEU D O 1
ATOM 3988 N N . GLU D 2 130 ? 17.016 -25.244 77.827 1.00 43.70 966 GLU D N 1
ATOM 3989 C CA . GLU D 2 130 ? 16.105 -26.367 77.634 1.00 39.72 966 GLU D CA 1
ATOM 3990 C C . GLU D 2 130 ? 15.154 -26.112 76.467 1.00 38.93 966 GLU D C 1
ATOM 3991 O O . GLU D 2 130 ? 13.943 -25.982 76.652 1.00 36.83 966 GLU D O 1
ATOM 3997 N N . ALA D 2 131 ? 15.716 -26.030 75.265 1.00 35.54 967 ALA D N 1
ATOM 3998 C CA . ALA D 2 131 ? 14.935 -25.773 74.061 1.00 37.39 967 ALA D CA 1
ATOM 3999 C C . ALA D 2 131 ? 14.096 -26.988 73.679 1.00 49.41 967 ALA D C 1
ATOM 4000 O O . ALA D 2 131 ? 13.018 -26.848 73.099 1.00 53.74 967 ALA D O 1
ATOM 4002 N N . ASN D 2 132 ? 14.603 -28.174 74.015 1.00 50.11 968 ASN D N 1
ATOM 4003 C CA . ASN D 2 132 ? 13.937 -29.444 73.725 1.00 38.10 968 ASN D CA 1
ATOM 4004 C C . ASN D 2 132 ? 13.549 -29.593 72.256 1.00 40.45 968 ASN D C 1
ATOM 4005 O O . ASN D 2 132 ? 12.534 -30.212 71.932 1.00 41.04 968 ASN D O 1
ATOM 4010 N N . GLY D 2 133 ? 14.368 -29.031 71.372 1.00 44.98 969 GLY D N 1
ATOM 4011 C CA . GLY D 2 133 ? 14.098 -29.061 69.947 1.00 45.22 969 GLY D CA 1
ATOM 4012 C C . GLY D 2 133 ? 14.712 -27.870 69.241 1.00 48.79 969 GLY D C 1
ATOM 4013 O O . GLY D 2 133 ? 15.427 -27.078 69.856 1.00 59.38 969 GLY D O 1
ATOM 4014 N N . LYS D 2 134 ? 14.444 -27.743 67.946 1.00 55.60 970 LYS D N 1
ATOM 4015 C CA . LYS D 2 134 ? 14.973 -26.630 67.166 1.00 44.37 970 LYS D CA 1
ATOM 4016 C C . LYS D 2 134 ? 14.062 -25.418 67.281 1.00 48.79 970 LYS D C 1
ATOM 4017 O O . LYS D 2 134 ? 12.877 -25.492 66.955 1.00 62.34 970 LYS D O 1
ATOM 4023 N N . ILE D 2 135 ? 14.621 -24.304 67.744 1.00 44.31 971 ILE D N 1
ATOM 4024 C CA . ILE D 2 135 ? 13.844 -23.089 67.946 1.00 41.86 971 ILE D CA 1
ATOM 4025 C C . ILE D 2 135 ? 13.436 -22.503 66.601 1.00 40.87 971 ILE D C 1
ATOM 4026 O O . ILE D 2 135 ? 14.285 -22.126 65.793 1.00 41.84 971 ILE D O 1
ATOM 4031 N N . THR D 2 136 ? 12.131 -22.437 66.361 1.00 38.88 972 THR D N 1
ATOM 4032 C CA . THR D 2 136 ? 11.620 -21.959 65.083 1.00 42.94 972 THR D CA 1
ATOM 4033 C C . THR D 2 136 ? 11.585 -20.438 65.044 1.00 63.92 972 THR D C 1
ATOM 4034 O O . THR D 2 136 ? 11.944 -19.823 64.039 1.00 77.28 972 THR D O 1
ATOM 4038 N N . ALA D 2 137 ? 11.160 -19.836 66.148 1.00 57.94 973 ALA D N 1
ATOM 4039 C CA . ALA D 2 137 ? 11.026 -18.389 66.219 1.00 35.52 973 ALA D CA 1
ATOM 4040 C C . ALA D 2 137 ? 11.148 -17.875 67.648 1.00 44.75 973 ALA D C 1
ATOM 4041 O O . ALA D 2 137 ? 10.869 -18.594 68.605 1.00 24.16 973 ALA D O 1
ATOM 4043 N N . TYR D 2 138 ? 11.580 -16.628 67.782 1.00 51.38 974 TYR D N 1
ATOM 4044 C CA . TYR D 2 138 ? 11.555 -15.941 69.066 1.00 52.82 974 TYR D CA 1
ATOM 4045 C C . TYR D 2 138 ? 10.443 -14.902 69.081 1.00 38.14 974 TYR D C 1
ATOM 4046 O O . TYR D 2 138 ? 10.169 -14.264 68.066 1.00 24.37 974 TYR D O 1
ATOM 4055 N N . ILE D 2 139 ? 9.785 -14.755 70.225 1.00 25.12 975 ILE D N 1
ATOM 4056 C CA . ILE D 2 139 ? 8.755 -13.737 70.384 1.00 25.52 975 ILE D CA 1
ATOM 4057 C C . ILE D 2 139 ? 9.188 -12.712 71.426 1.00 26.03 975 ILE D C 1
ATOM 4058 O O . ILE D 2 139 ? 9.412 -13.054 72.587 1.00 26.63 975 ILE D O 1
ATOM 4063 N N . LEU D 2 140 ? 9.308 -11.455 71.007 1.00 31.29 976 LEU D N 1
ATOM 4064 C CA . LEU D 2 140 ? 9.807 -10.400 71.885 1.00 32.67 976 LEU D CA 1
ATOM 4065 C C . LEU D 2 140 ? 8.726 -9.387 72.244 1.00 43.01 976 LEU D C 1
ATOM 4066 O O . LEU D 2 140 ? 8.226 -8.664 71.380 1.00 26.94 976 LEU D O 1
ATOM 4071 N N . PHE D 2 141 ? 8.378 -9.337 73.526 1.00 41.43 977 PHE D N 1
ATOM 4072 C CA . PHE D 2 141 ? 7.387 -8.387 74.018 1.00 38.21 977 PHE D CA 1
ATOM 4073 C C . PHE D 2 141 ? 8.046 -7.183 74.678 1.00 33.09 977 PHE D C 1
ATOM 4074 O O . PHE D 2 141 ? 8.962 -7.334 75.486 1.00 40.36 977 PHE D O 1
ATOM 4082 N N . TYR D 2 142 ? 7.574 -5.989 74.341 1.00 29.88 978 TYR D N 1
ATOM 4083 C CA . TYR D 2 142 ? 8.017 -4.783 75.029 1.00 38.37 978 TYR D CA 1
ATOM 4084 C C . TYR D 2 142 ? 6.916 -3.732 75.070 1.00 40.43 978 TYR D C 1
ATOM 4085 O O . TYR D 2 142 ? 6.104 -3.629 74.149 1.00 41.11 978 TYR D O 1
ATOM 4094 N N . THR D 2 143 ? 6.900 -2.946 76.141 1.00 31.01 979 THR D N 1
ATOM 4095 C CA . THR D 2 143 ? 5.839 -1.970 76.344 1.00 31.69 979 THR D CA 1
ATOM 4096 C C . THR D 2 143 ? 6.304 -0.761 77.139 1.00 38.33 979 THR D C 1
ATOM 4097 O O . THR D 2 143 ? 7.369 -0.774 77.756 1.00 33.63 979 THR D O 1
ATOM 4101 N N . LEU D 2 144 ? 5.478 0.279 77.123 1.00 54.60 980 LEU D N 1
ATOM 4102 C CA . LEU D 2 144 ? 5.752 1.506 77.858 1.00 57.47 980 LEU D CA 1
ATOM 4103 C C . LEU D 2 144 ? 4.947 1.588 79.153 1.00 56.10 980 LEU D C 1
ATOM 4104 O O . LEU D 2 144 ? 5.327 2.299 80.083 1.00 58.67 980 LEU D O 1
ATOM 4109 N N . ASP D 2 145 ? 3.835 0.857 79.204 1.00 47.94 981 ASP D N 1
ATOM 4110 C CA . ASP D 2 145 ? 2.913 0.927 80.336 1.00 50.11 981 ASP D CA 1
ATOM 4111 C C . ASP D 2 145 ? 3.245 -0.112 81.406 1.00 45.79 981 ASP D C 1
ATOM 4112 O O . ASP D 2 145 ? 3.696 -1.214 81.097 1.00 53.81 981 ASP D O 1
ATOM 4117 N N . LYS D 2 146 ? 3.012 0.251 82.664 1.00 53.48 982 LYS D N 1
ATOM 4118 C CA . LYS D 2 146 ? 3.312 -0.616 83.800 1.00 38.36 982 LYS D CA 1
ATOM 4119 C C . LYS D 2 146 ? 2.214 -1.635 84.110 1.00 48.50 982 LYS D C 1
ATOM 4120 O O . LYS D 2 146 ? 2.463 -2.619 84.805 1.00 38.99 982 LYS D O 1
ATOM 4126 N N . ASN D 2 147 ? 1.007 -1.407 83.598 1.00 64.12 983 ASN D N 1
ATOM 4127 C CA . ASN D 2 147 ? -0.156 -2.158 84.069 1.00 69.75 983 ASN D CA 1
ATOM 4128 C C . ASN D 2 147 ? -0.791 -3.128 83.065 1.00 66.63 983 ASN D C 1
ATOM 4129 O O . ASN D 2 147 ? -1.330 -4.160 83.466 1.00 65.68 983 ASN D O 1
ATOM 4134 N N . ILE D 2 148 ? -0.735 -2.808 81.774 1.00 64.39 984 ILE D N 1
ATOM 4135 C CA . ILE D 2 148 ? -1.392 -3.640 80.765 1.00 51.89 984 ILE D CA 1
ATOM 4136 C C . ILE D 2 148 ? -0.783 -5.039 80.706 1.00 52.61 984 ILE D C 1
ATOM 4137 O O . ILE D 2 148 ? 0.436 -5.193 80.781 1.00 47.73 984 ILE D O 1
ATOM 4142 N N . PRO D 2 149 ? -1.638 -6.066 80.566 1.00 61.12 985 PRO D N 1
ATOM 4143 C CA . PRO D 2 149 ? -1.192 -7.465 80.545 1.00 65.02 985 PRO D CA 1
ATOM 4144 C C . PRO D 2 149 ? -0.326 -7.783 79.329 1.00 73.61 985 PRO D C 1
ATOM 4145 O O . PRO D 2 149 ? -0.275 -6.989 78.392 1.00 79.22 985 PRO D O 1
ATOM 4149 N N . ILE D 2 150 ? 0.336 -8.937 79.357 1.00 72.56 986 ILE D N 1
ATOM 4150 C CA . ILE D 2 150 ? 1.331 -9.305 78.350 1.00 70.83 986 ILE D CA 1
ATOM 4151 C C . ILE D 2 150 ? 0.772 -9.364 76.922 1.00 65.41 986 ILE D C 1
ATOM 4152 O O . ILE D 2 150 ? 1.498 -9.138 75.952 1.00 48.94 986 ILE D O 1
ATOM 4157 N N . ASP D 2 151 ? -0.521 -9.643 76.794 1.00 72.69 987 ASP D N 1
ATOM 4158 C CA . ASP D 2 151 ? -1.125 -9.829 75.478 1.00 69.38 987 ASP D CA 1
ATOM 4159 C C . ASP D 2 151 ? -1.435 -8.510 74.772 1.00 49.41 987 ASP D C 1
ATOM 4160 O O . ASP D 2 151 ? -1.948 -8.511 73.653 1.00 31.94 987 ASP D O 1
ATOM 4165 N N . ASP D 2 152 ? -1.119 -7.391 75.418 1.00 63.21 988 ASP D N 1
ATOM 4166 C CA . ASP D 2 152 ? -1.358 -6.075 74.826 1.00 72.06 988 ASP D CA 1
ATOM 4167 C C . ASP D 2 152 ? -0.076 -5.255 74.712 1.00 63.54 988 ASP D C 1
ATOM 4168 O O . ASP D 2 152 ? -0.124 -4.039 74.528 1.00 66.34 988 ASP D O 1
ATOM 4173 N N . TRP D 2 153 ? 1.067 -5.926 74.819 1.00 56.90 989 TRP D N 1
ATOM 4174 C CA . TRP D 2 153 ? 2.356 -5.285 74.589 1.00 44.17 989 TRP D CA 1
ATOM 4175 C C . TRP D 2 153 ? 2.625 -5.197 73.093 1.00 38.64 989 TRP D C 1
ATOM 4176 O O . TRP D 2 153 ? 1.848 -5.702 72.286 1.00 34.36 989 TRP D O 1
ATOM 4187 N N . ILE D 2 154 ? 3.728 -4.556 72.725 1.00 38.49 990 ILE D N 1
ATOM 4188 C CA . ILE D 2 154 ? 4.156 -4.554 71.336 1.00 42.79 990 ILE D CA 1
ATOM 4189 C C . ILE D 2 154 ? 4.907 -5.850 71.064 1.00 46.09 990 ILE D C 1
ATOM 4190 O O . ILE D 2 154 ? 5.861 -6.180 71.770 1.00 48.63 990 ILE D O 1
ATOM 4195 N N . MET D 2 155 ? 4.465 -6.594 70.056 1.00 52.23 991 MET D N 1
ATOM 4196 C CA . MET D 2 155 ? 5.038 -7.905 69.780 1.00 39.52 991 MET D CA 1
ATOM 4197 C C . MET D 2 155 ? 5.904 -7.910 68.528 1.00 38.02 991 MET D C 1
ATOM 4198 O O . MET D 2 155 ? 5.490 -7.432 67.473 1.00 46.09 991 MET D O 1
ATOM 4203 N N . GLU D 2 156 ? 7.105 -8.464 68.653 1.00 47.14 992 GLU D N 1
ATOM 4204 C CA . GLU D 2 156 ? 8.008 -8.615 67.519 1.00 44.67 992 GLU D CA 1
ATOM 4205 C C . GLU D 2 156 ? 8.449 -10.068 67.409 1.00 27.92 992 GLU D C 1
ATOM 4206 O O . GLU D 2 156 ? 8.911 -10.659 68.384 1.00 28.55 992 GLU D O 1
ATOM 4212 N N . THR D 2 157 ? 8.314 -10.640 66.220 1.00 30.67 993 THR D N 1
ATOM 4213 C CA . THR D 2 157 ? 8.695 -12.030 66.010 1.00 37.75 993 THR D CA 1
ATOM 4214 C C . THR D 2 157 ? 9.986 -12.127 65.211 1.00 34.27 993 THR D C 1
ATOM 4215 O O . THR D 2 157 ? 10.041 -11.741 64.044 1.00 48.34 993 THR D O 1
ATOM 4219 N N . ILE D 2 158 ? 11.026 -12.639 65.860 1.00 34.16 994 ILE D N 1
ATOM 4220 C CA . ILE D 2 158 ? 12.334 -12.788 65.240 1.00 32.70 994 ILE D CA 1
ATOM 4221 C C . ILE D 2 158 ? 12.596 -14.258 64.917 1.00 33.00 994 ILE D C 1
ATOM 4222 O O . ILE D 2 158 ? 12.161 -15.146 65.649 1.00 37.38 994 ILE D O 1
ATOM 4227 N N . SER D 2 159 ? 13.297 -14.512 63.816 1.00 30.10 995 SER D N 1
ATOM 4228 C CA . SER D 2 159 ? 13.632 -15.872 63.415 1.00 39.53 995 SER D CA 1
ATOM 4229 C C . SER D 2 159 ? 14.590 -16.533 64.404 1.00 69.83 995 SER D C 1
ATOM 4230 O O . SER D 2 159 ? 15.360 -15.857 65.088 1.00 23.02 995 SER D O 1
ATOM 4233 N N . GLY D 2 160 ? 14.529 -17.860 64.475 1.00 50.75 996 GLY D N 1
ATOM 4234 C CA . GLY D 2 160 ? 15.356 -18.631 65.388 1.00 27.19 996 GLY D CA 1
ATOM 4235 C C . GLY D 2 160 ? 16.848 -18.546 65.112 1.00 35.56 996 GLY D C 1
ATOM 4236 O O . GLY D 2 160 ? 17.659 -18.921 65.958 1.00 37.45 996 GLY D O 1
ATOM 4237 N N . ASP D 2 161 ? 17.211 -18.045 63.933 1.00 35.09 997 ASP D N 1
ATOM 4238 C CA . ASP D 2 161 ? 18.613 -17.944 63.529 1.00 4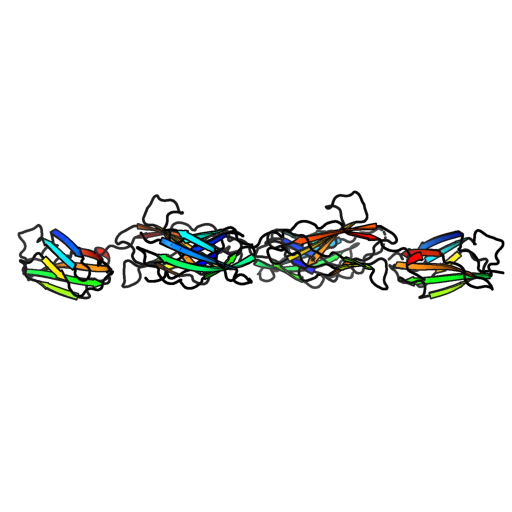5.49 997 ASP D CA 1
ATOM 4239 C C . ASP D 2 161 ? 19.245 -16.626 63.968 1.00 47.98 997 ASP D C 1
ATOM 4240 O O . ASP D 2 161 ? 20.456 -16.433 63.843 1.00 50.96 997 ASP D O 1
ATOM 4245 N N . ARG D 2 162 ? 18.418 -15.717 64.472 1.00 46.09 998 ARG D N 1
ATOM 4246 C CA . ARG D 2 162 ? 18.889 -14.415 64.928 1.00 45.43 998 ARG D CA 1
ATOM 4247 C C . ARG D 2 162 ? 18.936 -14.351 66.455 1.00 23.83 998 ARG D C 1
ATOM 4248 O O . ARG D 2 162 ? 18.037 -14.857 67.127 1.00 31.63 998 ARG D O 1
ATOM 4256 N N . LEU D 2 163 ? 19.976 -13.730 67.003 1.00 24.22 999 LEU D N 1
ATOM 4257 C CA . LEU D 2 163 ? 20.071 -13.552 68.451 1.00 44.37 999 LEU D CA 1
ATOM 4258 C C . LEU D 2 163 ? 20.095 -12.077 68.846 1.00 46.82 999 LEU D C 1
ATOM 4259 O O . LEU D 2 163 ? 20.366 -11.739 69.999 1.00 45.22 999 LEU D O 1
ATOM 4264 N N . THR D 2 164 ? 19.816 -11.206 67.882 1.00 52.17 1000 THR D N 1
ATOM 4265 C CA . THR D 2 164 ? 19.752 -9.766 68.118 1.00 39.90 1000 THR D CA 1
ATOM 4266 C C . THR D 2 164 ? 18.601 -9.162 67.326 1.00 38.75 1000 THR D C 1
ATOM 4267 O O . THR D 2 164 ? 18.174 -9.718 66.315 1.00 51.32 1000 THR D O 1
ATOM 4271 N N . HIS D 2 165 ? 18.100 -8.023 67.784 1.00 37.74 1001 HIS D N 1
ATOM 4272 C CA . HIS D 2 165 ? 17.038 -7.327 67.070 1.00 48.66 1001 HIS D CA 1
ATOM 4273 C C . HIS D 2 165 ? 17.083 -5.827 67.329 1.00 50.98 1001 HIS D C 1
ATOM 4274 O O . HIS D 2 165 ? 17.494 -5.379 68.401 1.00 25.75 1001 HIS D O 1
ATOM 4281 N N . GLN D 2 166 ? 16.668 -5.054 66.331 1.00 53.77 1002 GLN D N 1
ATOM 4282 C CA . GLN D 2 166 ? 16.697 -3.603 66.427 1.00 57.68 1002 GLN D CA 1
ATOM 4283 C C . GLN D 2 166 ? 15.297 -3.032 66.608 1.00 56.45 1002 GLN D C 1
ATOM 4284 O O . GLN D 2 166 ? 14.401 -3.280 65.801 1.00 61.01 1002 GLN D O 1
ATOM 4290 N N . ILE D 2 167 ? 15.117 -2.269 67.680 1.00 43.16 1003 ILE D N 1
ATOM 4291 C CA . ILE D 2 167 ? 13.862 -1.576 67.931 1.00 50.58 1003 ILE D CA 1
ATOM 4292 C C . ILE D 2 167 ? 14.091 -0.081 67.768 1.00 26.69 1003 ILE D C 1
ATOM 4293 O O . ILE D 2 167 ? 15.069 0.460 68.283 1.00 42.77 1003 ILE D O 1
ATOM 4298 N N . MET D 2 168 ? 13.198 0.583 67.043 1.00 38.85 1004 MET D N 1
ATOM 4299 C CA . MET D 2 168 ? 13.384 1.995 66.729 1.00 58.39 1004 MET D CA 1
ATOM 4300 C C . MET D 2 168 ? 12.236 2.864 67.238 1.00 59.55 1004 MET D C 1
ATOM 4301 O O . MET D 2 168 ? 11.216 2.355 67.706 1.00 60.68 1004 MET D O 1
ATOM 4306 N N . ASP D 2 169 ? 12.427 4.178 67.140 1.00 58.14 1005 ASP D N 1
ATOM 4307 C CA . ASP D 2 169 ? 11.421 5.175 67.511 1.00 56.60 1005 ASP D CA 1
ATOM 4308 C C . ASP D 2 169 ? 10.843 5.003 68.917 1.00 41.69 1005 ASP D C 1
ATOM 4309 O O . ASP D 2 169 ? 9.632 5.117 69.111 1.00 31.14 1005 ASP D O 1
ATOM 4314 N N . LEU D 2 170 ? 11.707 4.740 69.894 1.00 42.85 1006 LEU D N 1
ATOM 4315 C CA . LEU D 2 170 ? 11.285 4.705 71.291 1.00 50.33 1006 LEU D CA 1
ATOM 4316 C C . LEU D 2 170 ? 11.164 6.129 71.821 1.00 51.59 1006 LEU D C 1
ATOM 4317 O O . LEU D 2 170 ? 11.476 7.086 71.115 1.00 57.72 1006 LEU D O 1
ATOM 4322 N N . ASN D 2 171 ? 10.708 6.270 73.060 1.00 44.15 1007 ASN D N 1
ATOM 4323 C CA . ASN D 2 171 ? 10.600 7.589 73.673 1.00 42.10 1007 ASN D CA 1
ATOM 4324 C C . ASN D 2 171 ? 11.800 7.889 74.563 1.00 44.37 1007 ASN D C 1
ATOM 4325 O O . ASN D 2 171 ? 12.451 6.977 75.072 1.00 32.20 1007 ASN D O 1
ATOM 4330 N N . LEU D 2 172 ? 12.090 9.173 74.741 1.00 41.26 1008 LEU D N 1
ATOM 4331 C CA . LEU D 2 172 ? 13.239 9.598 75.531 1.00 51.73 1008 LEU D CA 1
ATOM 4332 C C . LEU D 2 172 ? 12.860 9.782 76.992 1.00 65.44 1008 LEU D C 1
ATOM 4333 O O . LEU D 2 172 ? 11.783 10.291 77.302 1.00 65.48 1008 LEU D O 1
ATOM 4338 N N . ASP D 2 173 ? 13.757 9.359 77.878 1.00 86.58 1009 ASP D N 1
ATOM 4339 C CA . ASP D 2 173 ? 13.518 9.355 79.319 1.00 98.67 1009 ASP D CA 1
ATOM 4340 C C . ASP D 2 173 ? 12.197 8.669 79.664 1.00 96.89 1009 ASP D C 1
ATOM 4341 O O . ASP D 2 173 ? 11.260 9.304 80.149 1.00 112.15 1009 ASP D O 1
ATOM 4346 N N . THR D 2 174 ? 12.139 7.366 79.409 1.00 79.77 1010 THR D N 1
ATOM 4347 C CA . THR D 2 174 ? 10.963 6.557 79.712 1.00 67.01 1010 THR D CA 1
ATOM 4348 C C . THR D 2 174 ? 11.396 5.132 80.023 1.00 48.70 1010 THR D C 1
ATOM 4349 O O . THR D 2 174 ? 12.286 4.591 79.369 1.00 46.05 1010 THR D O 1
ATOM 4353 N N . MET D 2 175 ? 10.764 4.530 81.024 1.00 50.32 1011 MET D N 1
ATOM 4354 C CA . MET D 2 175 ? 11.100 3.173 81.430 1.00 43.54 1011 MET D CA 1
ATOM 4355 C C . MET D 2 175 ? 10.362 2.168 80.554 1.00 34.69 1011 MET D C 1
ATOM 4356 O O . MET D 2 175 ? 9.135 2.212 80.447 1.00 34.84 1011 MET D O 1
ATOM 4361 N N . TYR D 2 176 ? 11.116 1.270 79.926 1.00 33.85 1012 TYR D N 1
ATOM 4362 C CA . TYR D 2 176 ? 10.537 0.227 79.082 1.00 40.66 1012 TYR D CA 1
ATOM 4363 C C . TYR D 2 176 ? 10.653 -1.150 79.724 1.00 33.10 1012 TYR D C 1
ATOM 4364 O O . TYR D 2 176 ? 11.574 -1.414 80.495 1.00 42.32 1012 TYR D O 1
ATOM 4373 N N . TYR D 2 177 ? 9.707 -2.022 79.396 1.00 32.78 1013 TYR D N 1
ATOM 4374 C CA . TYR D 2 177 ? 9.695 -3.381 79.921 1.00 44.62 1013 TYR D CA 1
ATOM 4375 C C . TYR D 2 177 ? 9.936 -4.375 78.795 1.00 31.73 1013 TYR D C 1
ATOM 4376 O O . TYR D 2 177 ? 9.408 -4.209 77.703 1.00 31.12 1013 TYR D O 1
ATOM 4385 N N . PHE D 2 178 ? 10.742 -5.398 79.051 1.00 31.55 1014 PHE D N 1
ATOM 4386 C CA . PHE D 2 178 ? 11.034 -6.384 78.014 1.00 36.16 1014 PHE D CA 1
ATOM 4387 C C . PHE D 2 178 ? 10.793 -7.825 78.452 1.00 36.85 1014 PHE D C 1
ATOM 4388 O O . PHE D 2 178 ? 11.231 -8.251 79.520 1.00 55.77 1014 PHE D O 1
ATOM 4396 N N . ARG D 2 179 ? 10.112 -8.572 77.591 1.00 29.96 1015 ARG D N 1
ATOM 4397 C CA . ARG D 2 179 ? 9.825 -9.983 77.809 1.00 29.87 1015 ARG D CA 1
ATOM 4398 C C . ARG D 2 179 ? 10.125 -10.741 76.526 1.00 38.04 1015 ARG D C 1
ATOM 4399 O O . ARG D 2 179 ? 9.799 -10.269 75.436 1.00 42.04 1015 ARG D O 1
ATOM 4407 N N . ILE D 2 180 ? 10.755 -11.904 76.642 1.00 36.70 1016 ILE D N 1
ATOM 4408 C CA . ILE D 2 180 ? 11.062 -12.692 75.454 1.00 37.97 1016 ILE D CA 1
ATOM 4409 C C . ILE D 2 180 ? 10.817 -14.181 75.703 1.00 36.11 1016 ILE D C 1
ATOM 4410 O O . ILE D 2 180 ? 11.001 -14.677 76.817 1.00 34.79 1016 ILE D O 1
ATOM 4415 N N . GLN D 2 181 ? 10.378 -14.884 74.665 1.00 35.64 1017 GLN D N 1
ATOM 4416 C CA . GLN D 2 181 ? 10.119 -16.316 74.758 1.00 26.95 1017 GLN D CA 1
ATOM 4417 C C . GLN D 2 181 ? 10.518 -17.029 73.471 1.00 26.14 1017 GLN D C 1
ATOM 4418 O O . GLN D 2 181 ? 10.589 -16.414 72.407 1.00 33.71 1017 GLN D O 1
ATOM 4424 N N . ALA D 2 182 ? 10.788 -18.326 73.577 1.00 35.56 1018 ALA D N 1
ATOM 4425 C CA . ALA D 2 182 ? 11.208 -19.127 72.431 1.00 25.32 1018 ALA D CA 1
ATOM 4426 C C . ALA D 2 182 ? 10.073 -20.020 71.943 1.00 35.07 1018 ALA D C 1
ATOM 4427 O O . ALA D 2 182 ? 9.362 -20.626 72.744 1.00 35.39 1018 ALA D O 1
ATOM 4429 N N . ARG D 2 183 ? 9.898 -20.087 70.627 1.00 32.70 1019 ARG D N 1
ATOM 4430 C CA . ARG D 2 183 ? 8.909 -20.978 70.031 1.00 38.48 1019 ARG D CA 1
ATOM 4431 C C . ARG D 2 183 ? 9.601 -22.229 69.487 1.00 61.36 1019 ARG D C 1
ATOM 4432 O O . ARG D 2 183 ? 10.828 -22.333 69.507 1.00 69.25 1019 ARG D O 1
ATOM 4440 N N . ASN D 2 184 ? 8.801 -23.169 68.997 1.00 57.62 1020 ASN D N 1
ATOM 4441 C CA . ASN D 2 184 ? 9.267 -24.490 68.614 1.00 43.92 1020 ASN D CA 1
ATOM 4442 C C . ASN D 2 184 ? 8.166 -25.167 67.800 1.00 56.48 1020 ASN D C 1
ATOM 4443 O O . ASN D 2 184 ? 7.000 -24.781 67.902 1.00 75.94 1020 ASN D O 1
ATOM 4448 N N . SER D 2 185 ? 8.535 -26.153 66.984 1.00 53.71 1021 SER D N 1
ATOM 4449 C CA . SER D 2 185 ? 7.592 -26.845 66.101 1.00 49.05 1021 SER D CA 1
ATOM 4450 C C . SER D 2 185 ? 6.312 -27.355 66.782 1.00 43.67 1021 SER D C 1
ATOM 4451 O O . SER D 2 185 ? 5.282 -27.508 66.127 1.00 40.34 1021 SER D O 1
ATOM 4454 N N . LYS D 2 186 ? 6.375 -27.614 68.087 1.00 23.86 1022 LYS D N 1
ATOM 4455 C CA . LYS D 2 186 ? 5.225 -28.144 68.820 1.00 41.95 1022 LYS D CA 1
ATOM 4456 C C . LYS D 2 186 ? 4.642 -27.174 69.844 1.00 45.91 1022 LYS D C 1
ATOM 4457 O O . LYS D 2 186 ? 3.705 -27.515 70.568 1.00 37.82 1022 LYS D O 1
ATOM 4463 N N . GLY D 2 187 ? 5.186 -25.965 69.899 1.00 61.76 1023 GLY D N 1
ATOM 4464 C CA . GLY D 2 187 ? 4.655 -24.955 70.794 1.00 69.06 1023 GLY D CA 1
ATOM 4465 C C . GLY D 2 187 ? 5.658 -23.903 71.217 1.00 61.75 1023 GLY D C 1
ATOM 4466 O O . GLY D 2 187 ? 6.767 -23.829 70.689 1.00 65.46 1023 GLY D O 1
ATOM 4467 N N . VAL D 2 188 ? 5.257 -23.084 72.181 1.00 51.04 1024 VAL D N 1
ATOM 4468 C CA . VAL D 2 188 ? 6.086 -21.984 72.648 1.00 53.78 1024 VAL D CA 1
ATOM 4469 C C . VAL D 2 188 ? 6.373 -22.096 74.147 1.00 45.50 1024 VAL D C 1
ATOM 4470 O O . VAL D 2 188 ? 5.470 -22.334 74.950 1.00 27.29 1024 VAL D O 1
ATOM 4474 N N . GLY D 2 189 ? 7.644 -21.942 74.509 1.00 40.47 1025 GLY D N 1
ATOM 4475 C CA . GLY D 2 189 ? 8.068 -22.003 75.896 1.00 46.89 1025 GLY D CA 1
ATOM 4476 C C . GLY D 2 189 ? 7.659 -20.780 76.696 1.00 48.47 1025 GLY D C 1
ATOM 4477 O O . GLY D 2 189 ? 7.098 -19.834 76.146 1.00 54.58 1025 GLY D O 1
ATOM 4478 N N . PRO D 2 190 ? 7.942 -20.793 78.007 1.00 45.57 1026 PRO D N 1
ATOM 4479 C CA . PRO D 2 190 ? 7.546 -19.713 78.917 1.00 46.35 1026 PRO D CA 1
ATOM 4480 C C . PRO D 2 190 ? 8.355 -18.432 78.731 1.00 49.30 1026 PRO D C 1
ATOM 4481 O O . PRO D 2 190 ? 9.513 -18.482 78.315 1.00 44.52 1026 PRO D O 1
ATOM 4485 N N . LEU D 2 191 ? 7.731 -17.299 79.041 1.00 55.70 1027 LEU D N 1
ATOM 4486 C CA . LEU D 2 191 ? 8.391 -15.997 78.999 1.00 50.48 1027 LEU D CA 1
ATOM 4487 C C . LEU D 2 191 ? 9.493 -15.873 80.044 1.00 48.74 1027 LEU D C 1
ATOM 4488 O O . LEU D 2 191 ? 9.464 -16.540 81.079 1.00 45.66 1027 LEU D O 1
ATOM 4493 N N . SER D 2 192 ? 10.463 -15.009 79.767 1.00 30.23 1028 SER D N 1
ATOM 4494 C CA . SER D 2 192 ? 11.532 -14.735 80.717 1.00 42.36 1028 SER D CA 1
ATOM 4495 C C . SER D 2 192 ? 11.043 -13.781 81.797 1.00 62.72 1028 SER D C 1
ATOM 4496 O O . SER D 2 192 ? 9.873 -13.403 81.819 1.00 32.10 1028 SER D O 1
ATOM 4499 N N . ASP D 2 193 ? 11.941 -13.397 82.695 1.00 77.37 1029 ASP D N 1
ATOM 4500 C CA . ASP D 2 193 ? 11.622 -12.389 83.694 1.00 81.10 1029 ASP D CA 1
ATOM 4501 C C . ASP D 2 193 ? 11.805 -11.013 83.067 1.00 75.86 1029 ASP D C 1
ATOM 4502 O O . ASP D 2 193 ? 12.672 -10.834 82.211 1.00 75.60 1029 ASP D O 1
ATOM 4507 N N . PRO D 2 194 ? 10.979 -10.039 83.479 1.00 68.71 1030 PRO D N 1
ATOM 4508 C CA . PRO D 2 194 ? 11.023 -8.692 82.901 1.00 48.78 1030 PRO D CA 1
ATOM 4509 C C . PRO D 2 194 ? 12.399 -8.039 83.002 1.00 46.98 1030 PRO D C 1
ATOM 4510 O O . PRO D 2 194 ? 13.074 -8.169 84.025 1.00 40.73 1030 PRO D O 1
ATOM 4514 N N . ILE D 2 195 ? 12.807 -7.364 81.932 1.00 33.09 1031 ILE D N 1
ATOM 4515 C CA . ILE D 2 195 ? 14.042 -6.590 81.925 1.00 33.21 1031 ILE D CA 1
ATOM 4516 C C . ILE D 2 195 ? 13.725 -5.100 81.858 1.00 35.08 1031 ILE D C 1
ATOM 4517 O O . ILE D 2 195 ? 12.999 -4.650 80.972 1.00 40.47 1031 ILE D O 1
ATOM 4522 N N . LEU D 2 196 ? 14.266 -4.343 82.807 1.00 41.11 1032 LEU D N 1
ATOM 4523 C CA . LEU D 2 196 ? 14.024 -2.906 82.874 1.00 48.88 1032 LEU D CA 1
ATOM 4524 C C . LEU D 2 196 ? 15.140 -2.117 82.201 1.00 53.03 1032 LEU D C 1
ATOM 4525 O O . LEU D 2 196 ? 16.299 -2.191 82.609 1.00 61.90 1032 LEU D O 1
ATOM 4530 N N . PHE D 2 197 ? 14.789 -1.360 81.168 1.00 41.94 1033 PHE D N 1
ATOM 4531 C CA . PHE D 2 197 ? 15.764 -0.505 80.507 1.00 41.74 1033 PHE D CA 1
ATOM 4532 C C . PHE D 2 197 ? 15.259 0.926 80.415 1.00 41.87 1033 PHE D C 1
ATOM 4533 O O . PHE D 2 197 ? 14.185 1.185 79.870 1.00 40.53 1033 PHE D O 1
ATOM 4541 N N . ARG D 2 198 ? 16.049 1.851 80.947 1.00 43.17 1034 ARG D N 1
ATOM 4542 C CA . ARG D 2 198 ? 15.699 3.264 80.939 1.00 40.75 1034 ARG D CA 1
ATOM 4543 C C . ARG D 2 198 ? 16.474 4.016 79.868 1.00 40.76 1034 ARG D C 1
ATOM 4544 O O . ARG D 2 198 ? 17.696 4.133 79.947 1.00 54.89 1034 ARG D O 1
ATOM 4552 N N . THR D 2 199 ? 15.766 4.516 78.862 1.00 33.77 1035 THR D N 1
ATOM 4553 C CA . THR D 2 199 ? 16.389 5.377 77.869 1.00 49.93 1035 THR D CA 1
ATOM 4554 C C . THR D 2 199 ? 16.859 6.655 78.553 1.00 63.08 1035 THR D C 1
ATOM 4555 O O . THR D 2 199 ? 16.207 7.148 79.473 1.00 64.33 1035 THR D O 1
ATOM 4559 N N . LEU D 2 200 ? 17.991 7.188 78.109 1.00 58.30 1036 LEU D N 1
ATOM 4560 C CA . LEU D 2 200 ? 18.570 8.360 78.754 1.00 54.33 1036 LEU D CA 1
ATOM 4561 C C . LEU D 2 200 ? 17.924 9.653 78.280 1.00 36.35 1036 LEU D C 1
ATOM 4562 O O . LEU D 2 200 ? 17.270 9.690 77.239 1.00 34.34 1036 LEU D O 1
ATOM 4567 N N . LYS D 2 201 ? 18.107 10.713 79.058 1.00 39.13 1037 LYS D N 1
ATOM 4568 C CA . LYS D 2 201 ? 17.647 12.032 78.656 1.00 60.32 1037 LYS D CA 1
ATOM 4569 C C . LYS D 2 201 ? 18.822 12.783 78.043 1.00 60.05 1037 LYS D C 1
ATOM 4570 O O . LYS D 2 201 ? 19.981 12.490 78.342 1.00 61.19 1037 LYS D O 1
ATOM 4576 N N . LEU D 2 202 ? 18.514 13.751 77.187 1.00 49.29 1038 LEU D N 1
ATOM 4577 C CA . LEU D 2 202 ? 19.522 14.471 76.420 1.00 35.67 1038 LEU D CA 1
ATOM 4578 C C . LEU D 2 202 ? 20.554 15.165 77.309 1.00 54.03 1038 LEU D C 1
ATOM 4579 O O . LEU D 2 202 ? 21.711 15.318 76.920 1.00 61.44 1038 LEU D O 1
ATOM 4584 N N . GLU D 2 203 ? 20.131 15.582 78.499 1.00 55.11 1039 GLU D N 1
ATOM 4585 C CA . GLU D 2 203 ? 21.031 16.225 79.450 1.00 59.00 1039 GLU D CA 1
ATOM 4586 C C . GLU D 2 203 ? 22.195 15.304 79.805 1.00 71.69 1039 GLU D C 1
ATOM 4587 O O . GLU D 2 203 ? 23.358 15.708 79.764 1.00 39.23 1039 GLU D O 1
ATOM 4593 N N . VAL D 2 204 ? 21.871 14.061 80.142 1.00 88.79 1040 VAL D N 1
ATOM 4594 C CA . VAL D 2 204 ? 22.868 13.079 80.550 1.00 87.52 1040 VAL D CA 1
ATOM 4595 C C . VAL D 2 204 ? 23.666 12.582 79.346 1.00 90.01 1040 VAL D C 1
ATOM 4596 O O . VAL D 2 204 ? 24.861 12.300 79.447 1.00 97.21 1040 VAL D O 1
ATOM 4600 N N . LEU D 2 205 ? 22.995 12.496 78.202 1.00 81.04 1041 LEU D N 1
ATOM 4601 C CA . LEU D 2 205 ? 23.575 11.904 77.000 1.00 71.29 1041 LEU D CA 1
ATOM 4602 C C . LEU D 2 205 ? 24.693 12.748 76.387 1.00 61.89 1041 LEU D C 1
ATOM 4603 O O . LEU D 2 205 ? 25.566 12.220 75.700 1.00 35.73 1041 LEU D O 1
ATOM 4608 N N . PHE D 2 206 ? 24.673 14.053 76.636 1.00 73.26 1042 PHE D N 1
ATOM 4609 C CA . PHE D 2 206 ? 25.686 14.939 76.067 1.00 67.15 1042 PHE D CA 1
ATOM 4610 C C . PHE D 2 206 ? 26.509 15.628 77.150 1.00 70.62 1042 PHE D C 1
ATOM 4611 O O . PHE D 2 206 ? 25.972 16.093 78.156 1.00 61.91 1042 PHE D O 1
ATOM 4619 N N . GLN D 2 207 ? 27.820 15.684 76.933 1.00 81.76 1043 GLN D N 1
ATOM 4620 C CA . GLN D 2 207 ? 28.738 16.239 77.919 1.00 98.79 1043 GLN D CA 1
ATOM 4621 C C . GLN D 2 207 ? 29.828 17.075 77.256 1.00 101.87 1043 GLN D C 1
ATOM 4622 O O . GLN D 2 207 ? 30.981 16.650 77.165 1.00 100.54 1043 GLN D O 1
#

InterPro domains:
  IPR003598 Immunoglobulin subtype 2 [SM00408] (52-124)
  IPR003598 Immunoglobulin subtype 2 [SM00408] (152-219)
  IPR003598 Immunoglobulin subtype 2 [SM00408] (252-317)
  IPR003598 Immunoglobulin subtype 2 [SM00408] (343-407)
  IPR003599 Immunoglobulin domain subtype [SM00409] (46-137)
  IPR003599 Immunoglobulin domain subtype [SM00409] (146-231)
  IPR003599 Immunoglobulin domain subtype [SM00409] (246-328)
  IPR003599 Immunoglobulin domain subtype [SM00409] (337-418)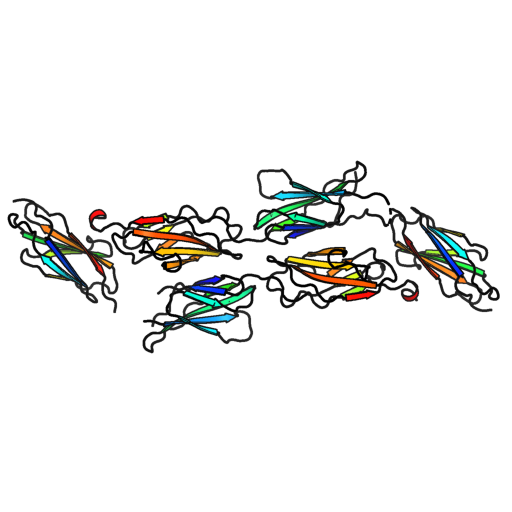
  IPR003599 Immunoglobulin domain subtype [SM00409] (425-520)
  IPR003961 Fibronectin type III [PF00041] (430-519)
  IPR003961 Fibronectin type III [PF00041] (530-613)
  IPR003961 Fibronectin type III [PF00041] (625-712)
  IPR003961 Fibronectin type III [PF00041] (727-808)
  IPR003961 Fibronectin type III [PF00041] (846-932)
  IPR003961 Fibronectin type III [PF00041] (946-1037)
  IPR003961 Fibronectin type III [PS50853] (431-524)
  IPR003961 Fibronectin type III [PS50853] (530-620)
  IPR003961 Fibronectin type III [PS50853] (625-718)
  IPR003961 Fibronectin type III [PS50853] (728-821)
  IPR003961 Fibronectin type III [PS50853] (846-942)

B-factor: mean 55.62, std 21.84, range [22.87, 158.45]

CATH classification: 2.60.40.10

Secondary structure (DSSP, 8-state):
-------SEEEEEE-SS-EEEEEE--S-SSS---EEEEEEEES-TTSEEEEEETT--EEEE-SPPSS-EEEEEEEEEETTEEPPPEEEEEE---/-BPPPEEEEEEE-SSS-EEEEEE-TT------PEEEEEEEESSSS----EEEEESSSEEEE-SPPTT-EEEEEEEEEETTEEBPPPPPEEEEPPP----S--EEEEEEEPTT--S-EEEEEE--TT--S-EEEEEEEEES-SSS-GGGSEEEEEETT--EEEE-S--SS-EEEEEEEEEETTEE------EEEEPPPHHHH-/-------SEEEEEE-SS-EEEEEE--S--SS---EEEEEEEES-SSSEEEEEETT--EEEE-SPPSS-EEEEEEEEEETTEEPPPEEEEEEPPP-/-PPPEEEEEEE-SSS-EEEEEE--PEEEEEEEESSSS----EEEEESSSEEEE-SPPTT-EEEEEEEEEETTEE------EEEEPPP----S--EEEEEEEPTT-TT-EEEEEE--S---S-EEEEEEEEES-SSS-GGGSEEEEEETT-SEEEE-S--SS-EEEEEEEEEETTEE------EEEEPPPHHHH--

Radius of gyration: 42.22 Å; Cα contacts (8 Å, |Δi|>4): 1542; chains: 4; bounding box: 44×145×51 Å

Organism: Homo sapiens (NCBI:txid9606)

Sequence (586 aa):
SQVPDQPSSLHVRPQTNCIIMSWTPPLNPNIVVRGYIIGYGVGSPYAETVRVDSKQRYYSIERLESSSHYVISLKAFNNAGEGVPLYESATTRGGMLPPVGVQAVALTHDAVRVSWADNSVPKSEVRLYTVRWRTSFSASAKYKSEDTTSLSYTATGLKPNTMYEFSVMVTKNRRSSTWSMTAHATTYEAAPTSAPKDLTVITREGKPRAVIVSWQPPLEANGKITAYILFYTLDKNIPIDDWIMETISGDRLTHQIMDLNLDTMYYFRIQARNSKGVGPLSDPILFRTLKLEVLFSQVPDQPSSLHVRPQTNCIIMSWTPPLNPNIVVRGYIIGYGVGSPYAETVRVDSKQRYYSIERLESSSHYVISLKAFNNAGEGVPLYESATTRGSMLPPVGVQAVALTHDAVRVSWADVRLYTVRWRTSFSASAKYKSEDTTSLSYTATGLKPNTMYEFSVMVTKNRRSSTWSMTAHATTYEAAPTSAPKDLTVITREGKPRAVIVSWQPPLEANGKITAYILFYTLDKNIPIDDWIMETISGDRLTHQIMDLNLDTMYYFRIQARNSKGVGPLSDPILFRTLKLEVLFQ

GO terms:
  GO:0005515 protein binding (F, IPI)
  GO:0004888 transmembrane signaling receptor activity (F, TAS)
  GO:0006915 apoptotic process (P, TAS)
  GO:0007409 axonogenesis (P, TAS)
  GO:0005829 cytosol (C, TAS)
  GO:0005886 plasma membrane (C, TAS)
  GO:0010977 negative regulation of neuron projection development (P, TAS)
  GO:2000171 negative regulation of dendrite development (P, TAS)
  GO:0048671 negative regulation of collateral sprouting (P, TAS)